Protein AF-A0A6L7WBY7-F1 (afdb_monomer)

Foldseek 3Di:
DDAADQDQFKDWADLDPWKIKIFTQHPPAGFGDFDFDQDPVRFTWGWTAGPQQRKIWIAGRHALATPDTDGRPPHPDPVDPVVVRNVRRSVRIGMDTPPPDPDDDPDPPPPPPPDQPPKDKAKAFFEDQAQPQPDASYKFFWAQDPVRDTGTDFWLLCLAPFRGFKIKHFQHRPVRHGNLVVLQPDAQQKKKWKALDLQWIFIWGFHHRWPDDRPDRMTMTGTTGDATGDDPGTTGDDRRRMIMIIIRDDDDDVVVRPDDRAGASDVDDPDDDPDDDDDPPDPDPPDDDPPPDLPPFDKDFPVVVQCPQPLDDFFPFDPQKDWDTKIACVVNFGWMKTWIAHNVRHGFKIKTKGQDPPDPDPPDDPPSQKHWYWDQQPNFTKIWIFGNDDDQQTWGWIWTADVVRSMIIIMTTRGPPRRRPNVRSSRRSNRSPVVPPD

Sequence (438 aa):
MLRDQPVAGGATYRASTFTTLVIDVPSGMMLVRSTGNLLADGHWLLGLEDVESGSWLSLDLLTGEELGREVIESSQDPRRDVGALFDQIAASARTVPATSTPAPPPTPTATPTPAPASLTTLAYDRYDATGAVTTAGSYAFLTTGDDGTMTAVTTYEALRNGTTTSLRIHTSDAKGVSRSGVLDSVEAGDILEWREAGQCWVRYRVTAAPQPAAGAATREYGVEWVTYAYTGCSGALDATATASVQLNPPAFTSAGLAAPVRHGPYLLHPIGWDGPLQPQVATAPLGGAQGSSSADRAVSDDLAVVMAHPFWREPDFPDGWTLHSAAVGYEGIDGYFAIYLDARGGFGADVQVARLPRLPDYVSAPDGLSIYEARTIDGHPAVVRYSLTGDLTHETSVYIFHEATGIEYLVVGVSPRAGGSPDIVIAAARSLYRAAGE

Solvent-accessible surface area (backbone atoms only — not comparable to full-atom values): 24884 Å² total; per-residue (Å²): 140,88,79,77,57,78,52,75,40,78,44,77,44,75,61,51,98,57,35,29,25,34,32,43,39,60,83,91,54,53,54,63,49,75,51,82,44,77,45,99,88,69,49,40,35,37,39,39,39,39,79,86,47,68,21,36,41,30,26,29,35,78,68,25,46,77,77,48,72,48,77,48,94,67,53,93,50,95,84,64,60,61,64,65,51,49,51,50,30,52,72,45,31,36,57,41,75,52,71,76,74,73,78,75,72,83,73,71,78,72,71,76,73,74,71,78,73,76,71,44,77,45,57,29,45,28,36,29,72,80,45,74,30,86,44,64,8,18,26,25,45,25,23,68,45,96,86,67,49,76,44,36,54,53,32,50,66,44,62,70,68,50,56,32,42,30,43,36,36,23,27,22,26,58,85,60,50,78,40,49,76,67,56,72,66,49,46,58,71,40,37,39,34,44,25,62,44,99,46,24,33,42,34,28,34,27,68,34,54,53,38,60,64,95,88,48,69,37,35,30,27,32,31,39,62,73,52,49,29,56,64,91,62,65,55,67,59,52,58,66,44,40,30,36,41,25,44,52,59,80,76,96,42,82,88,78,43,97,57,83,81,49,58,45,94,40,86,66,71,62,95,88,64,84,70,82,75,79,68,87,71,73,84,69,73,97,75,76,82,90,77,70,77,71,83,78,63,74,65,40,65,50,57,72,62,34,65,65,36,94,82,56,60,80,55,58,65,66,90,61,49,43,84,73,51,43,28,23,25,58,97,69,36,60,34,38,37,36,37,28,21,31,68,85,69,45,66,14,33,41,39,36,40,32,54,49,84,82,68,94,65,78,71,66,76,82,81,82,48,59,43,51,30,47,45,73,58,95,87,32,55,26,41,38,34,38,48,74,65,92,57,85,80,35,33,23,31,32,38,36,50,40,79,94,78,39,34,36,40,37,21,33,6,44,19,85,86,69,18,31,44,59,68,53,27,48,45,20,48,49,36,47,53,65,76,71,74,131

Structure (mmCIF, N/CA/C/O backbone):
data_AF-A0A6L7WBY7-F1
#
_entry.id   AF-A0A6L7WBY7-F1
#
loop_
_atom_site.group_PDB
_atom_site.id
_atom_site.type_symbol
_atom_site.label_atom_id
_atom_site.label_alt_id
_atom_site.label_comp_id
_atom_site.label_asym_id
_atom_site.label_entity_id
_atom_site.label_seq_id
_atom_site.pdbx_PDB_ins_code
_atom_site.Cartn_x
_atom_site.Cartn_y
_atom_site.Cartn_z
_atom_site.occupancy
_atom_site.B_iso_or_equiv
_atom_site.auth_seq_id
_atom_site.auth_comp_id
_atom_site.auth_asym_id
_atom_site.auth_atom_id
_atom_site.pdbx_PDB_model_num
ATOM 1 N N . MET A 1 1 ? -17.544 3.833 -14.035 1.00 34.38 1 MET A N 1
ATOM 2 C CA . MET A 1 1 ? -16.375 2.989 -14.341 1.00 34.38 1 MET A CA 1
ATOM 3 C C . MET A 1 1 ? -16.881 1.555 -14.354 1.00 34.38 1 MET A C 1
ATOM 5 O O . MET A 1 1 ? -17.223 1.051 -13.295 1.00 34.38 1 MET A O 1
ATOM 9 N N . LEU A 1 2 ? -17.109 0.971 -15.530 1.00 32.84 2 LEU A N 1
ATOM 10 C CA . LEU A 1 2 ? -17.581 -0.412 -15.675 1.00 32.84 2 LEU A CA 1
ATOM 11 C C . LEU A 1 2 ? -16.392 -1.219 -16.211 1.00 32.84 2 LEU A C 1
ATOM 13 O O . LEU A 1 2 ? -15.815 -0.820 -17.217 1.00 32.84 2 LEU A O 1
ATOM 17 N N . ARG A 1 3 ? -15.983 -2.271 -15.494 1.00 35.34 3 ARG A N 1
ATOM 18 C CA . ARG A 1 3 ? -14.892 -3.185 -15.872 1.00 35.34 3 ARG A CA 1
ATOM 19 C C . ARG A 1 3 ? -15.469 -4.566 -16.197 1.00 35.34 3 ARG A C 1
ATOM 21 O O . ARG A 1 3 ? -16.395 -5.005 -15.517 1.00 35.34 3 ARG A O 1
ATOM 28 N N . ASP A 1 4 ? -14.890 -5.212 -17.207 1.00 36.16 4 ASP A N 1
ATOM 29 C CA . ASP A 1 4 ? -14.858 -6.666 -17.421 1.00 36.16 4 ASP A CA 1
ATOM 30 C C . ASP A 1 4 ? -16.209 -7.407 -17.399 1.00 36.16 4 ASP A C 1
ATOM 32 O O . ASP A 1 4 ? -16.413 -8.352 -16.637 1.00 36.16 4 ASP A O 1
ATOM 36 N N . GLN A 1 5 ? -17.146 -7.014 -18.264 1.00 37.41 5 GLN A N 1
ATOM 37 C CA . GLN A 1 5 ? -18.325 -7.832 -18.576 1.00 37.41 5 GLN A CA 1
ATOM 38 C C . GLN A 1 5 ? -18.295 -8.171 -20.073 1.00 37.41 5 GLN A C 1
ATOM 40 O O . GLN A 1 5 ? -18.194 -7.246 -20.879 1.00 37.41 5 GLN A O 1
ATOM 45 N N . PRO A 1 6 ? -18.398 -9.450 -20.482 1.00 41.16 6 PRO A N 1
ATOM 46 C CA . PRO A 1 6 ? -18.588 -9.798 -21.884 1.00 41.16 6 PRO A CA 1
ATOM 47 C C . PRO A 1 6 ? -19.944 -9.249 -22.343 1.00 41.16 6 PRO A C 1
ATOM 49 O O . PRO A 1 6 ? -20.996 -9.800 -22.020 1.00 41.16 6 PRO A O 1
ATOM 52 N N . VAL A 1 7 ? -19.932 -8.129 -23.066 1.00 49.97 7 VAL A N 1
ATOM 53 C CA . VAL A 1 7 ? -21.154 -7.532 -23.609 1.00 49.97 7 VAL A CA 1
ATOM 54 C C . VAL A 1 7 ? -21.406 -8.133 -24.987 1.00 49.97 7 VAL A C 1
ATOM 56 O O . VAL A 1 7 ? -20.915 -7.638 -25.994 1.00 49.97 7 VAL A O 1
ATOM 59 N N . ALA A 1 8 ? -22.168 -9.223 -25.041 1.00 47.53 8 ALA A N 1
ATOM 60 C CA . ALA A 1 8 ? -22.842 -9.593 -26.280 1.00 47.53 8 ALA A CA 1
ATOM 61 C C . ALA A 1 8 ? -24.091 -8.703 -26.414 1.00 47.53 8 ALA A C 1
ATOM 63 O O . ALA A 1 8 ? -25.036 -8.852 -25.638 1.00 47.53 8 ALA A O 1
ATOM 64 N N . GLY A 1 9 ? -24.088 -7.763 -27.365 1.00 59.09 9 GLY A N 1
ATOM 65 C CA . GLY A 1 9 ? -25.197 -6.831 -27.611 1.00 59.09 9 GLY A CA 1
ATOM 66 C C . GLY A 1 9 ? -24.785 -5.354 -27.621 1.00 59.09 9 GLY A C 1
ATOM 67 O O . GLY A 1 9 ? -23.610 -5.020 -27.503 1.00 59.09 9 GLY A O 1
ATOM 68 N N . GLY A 1 10 ? -25.766 -4.461 -27.794 1.00 61.88 10 GLY A N 1
ATOM 69 C CA . GLY A 1 10 ? -25.542 -3.012 -27.808 1.00 61.88 10 GLY A CA 1
ATOM 70 C C . GLY A 1 10 ? -24.927 -2.518 -26.498 1.00 61.88 10 GLY A C 1
ATOM 71 O O . GLY A 1 10 ? -25.502 -2.704 -25.424 1.00 61.88 10 GLY A O 1
ATOM 72 N N . ALA A 1 11 ? -23.765 -1.878 -26.586 1.00 67.19 11 ALA A N 1
ATOM 73 C CA . ALA A 1 11 ? -23.042 -1.304 -25.464 1.00 67.19 11 ALA A CA 1
ATOM 74 C C . ALA A 1 11 ? -23.187 0.225 -25.473 1.00 67.19 11 ALA A C 1
ATOM 76 O O . ALA A 1 11 ? -23.139 0.887 -26.508 1.00 67.19 11 ALA A O 1
ATOM 77 N N . THR A 1 12 ? -23.418 0.798 -24.294 1.00 70.06 12 THR A N 1
ATOM 78 C CA . THR A 1 12 ? -23.669 2.233 -24.118 1.00 70.06 12 THR A CA 1
ATOM 79 C C . THR A 1 12 ? -22.595 2.828 -23.214 1.00 70.06 12 THR A C 1
ATOM 81 O O . THR A 1 12 ? -22.491 2.464 -22.043 1.00 70.06 12 THR A O 1
ATOM 84 N N . TYR A 1 13 ? -21.811 3.761 -23.747 1.00 67.50 13 TYR A N 1
ATOM 85 C CA . TYR A 1 13 ? -20.678 4.401 -23.088 1.00 67.50 13 TYR A CA 1
ATOM 86 C C . TYR A 1 13 ? -20.979 5.873 -22.832 1.00 67.50 13 TYR A C 1
ATOM 88 O O . TYR A 1 13 ? -21.274 6.646 -23.740 1.00 67.50 13 TYR A O 1
ATOM 96 N N . ARG A 1 14 ? -20.907 6.293 -21.569 1.00 65.00 14 ARG A N 1
ATOM 97 C CA . ARG A 1 14 ? -21.166 7.684 -21.198 1.00 65.00 14 ARG A CA 1
ATOM 98 C C . ARG A 1 14 ? -19.882 8.505 -21.312 1.00 65.00 14 ARG A C 1
ATOM 100 O O . ARG A 1 14 ? -19.001 8.364 -20.472 1.00 65.00 14 ARG A O 1
ATOM 107 N N . ALA A 1 15 ? -19.814 9.367 -22.323 1.00 57.53 15 ALA A N 1
ATOM 108 C CA . ALA A 1 15 ? -18.685 10.262 -22.578 1.00 57.53 15 ALA A CA 1
ATOM 109 C C . ALA A 1 15 ? -18.675 11.473 -21.633 1.00 57.53 15 ALA A C 1
ATOM 111 O O . ALA A 1 15 ? -17.627 11.934 -21.195 1.00 57.53 15 ALA A O 1
ATOM 112 N N . SER A 1 16 ? -19.857 11.997 -21.301 1.00 63.03 16 SER A N 1
ATOM 113 C CA . SER A 1 16 ? -20.009 13.144 -20.403 1.00 63.03 16 SER A CA 1
ATOM 114 C C . SER A 1 16 ? -21.377 13.142 -19.717 1.00 63.03 16 SER A C 1
ATOM 116 O O . SER A 1 16 ? -22.218 12.259 -19.919 1.00 63.03 16 SER A O 1
ATOM 118 N N . THR A 1 17 ? -21.656 14.166 -18.910 1.00 62.31 17 THR A N 1
ATOM 119 C CA . THR A 1 17 ? -23.002 14.410 -18.373 1.00 62.31 17 THR A CA 1
ATOM 120 C C . THR A 1 17 ? -24.061 14.538 -19.471 1.00 62.31 17 THR A C 1
ATOM 122 O O . THR A 1 17 ? -25.220 14.220 -19.200 1.00 62.31 17 THR A O 1
ATOM 125 N N . PHE A 1 18 ? -23.663 14.934 -20.685 1.00 64.12 18 PHE A N 1
ATOM 126 C CA . PHE A 1 18 ? -24.548 15.353 -21.775 1.00 64.12 18 PHE A CA 1
ATOM 127 C C . PHE A 1 18 ? -24.503 14.451 -23.017 1.00 64.12 18 PHE A C 1
ATOM 129 O O . PHE A 1 18 ? -25.433 14.500 -23.821 1.00 64.12 18 PHE A O 1
ATOM 136 N N . THR A 1 19 ? -23.479 13.604 -23.157 1.00 70.38 19 THR A N 1
ATOM 137 C CA . THR A 1 19 ? -23.264 12.789 -24.363 1.00 70.38 19 THR A CA 1
ATOM 138 C C . THR A 1 19 ? -23.057 11.326 -24.009 1.00 70.38 19 THR A C 1
ATOM 140 O O . THR A 1 19 ? -22.302 10.986 -23.094 1.00 70.38 19 THR A O 1
ATOM 143 N N . THR A 1 20 ? -23.739 10.458 -24.752 1.00 76.81 20 THR A N 1
ATOM 144 C CA . THR A 1 20 ? -23.595 9.006 -24.662 1.00 76.81 20 THR A CA 1
ATOM 145 C C . THR A 1 20 ? -23.264 8.453 -26.043 1.00 76.81 20 THR A C 1
ATOM 147 O O . THR A 1 20 ? -23.985 8.725 -27.000 1.00 76.81 20 THR A O 1
ATOM 150 N N . LEU A 1 21 ? -22.183 7.685 -26.137 1.00 76.94 21 LEU A N 1
ATOM 151 C CA . LEU A 1 21 ? -21.815 6.911 -27.312 1.00 76.94 21 LEU A CA 1
ATOM 152 C C . LEU A 1 21 ? -22.487 5.539 -27.222 1.00 76.94 21 LEU A C 1
ATOM 154 O O . LEU A 1 21 ? -22.359 4.841 -26.217 1.00 76.94 21 LEU A O 1
ATOM 158 N N . VAL A 1 22 ? -23.207 5.149 -28.264 1.00 79.50 22 VAL A N 1
ATOM 159 C CA . VAL A 1 22 ? -23.777 3.806 -28.392 1.00 79.50 22 VAL A CA 1
ATOM 160 C C . VAL A 1 22 ? -23.029 3.096 -29.508 1.00 79.50 22 VAL A C 1
ATOM 162 O O . VAL A 1 22 ? -22.940 3.637 -30.608 1.00 79.50 22 VAL A O 1
ATOM 165 N N . ILE A 1 23 ? -22.516 1.903 -29.218 1.00 80.12 23 ILE A N 1
ATOM 166 C CA . ILE A 1 23 ? -21.916 1.004 -30.206 1.00 80.12 23 ILE A CA 1
ATOM 167 C C . ILE A 1 23 ? -22.628 -0.345 -30.137 1.00 80.12 23 ILE A C 1
ATOM 169 O O . ILE A 1 23 ? -23.000 -0.809 -29.058 1.00 80.12 23 ILE A O 1
ATOM 173 N N . ASP A 1 24 ? -22.813 -0.987 -31.278 1.00 80.62 24 ASP A N 1
ATOM 174 C CA . ASP A 1 24 ? -23.320 -2.349 -31.346 1.00 80.62 24 ASP A CA 1
ATOM 175 C C . ASP A 1 24 ? -22.124 -3.300 -31.432 1.00 80.62 24 ASP A C 1
ATOM 177 O O . ASP A 1 24 ? -21.284 -3.166 -32.319 1.00 80.62 24 ASP A O 1
ATOM 181 N N . VAL A 1 25 ? -22.015 -4.232 -30.480 1.00 76.94 25 VAL A N 1
ATOM 182 C CA . VAL A 1 25 ? -20.895 -5.182 -30.404 1.00 76.94 25 VAL A CA 1
ATOM 183 C C . VAL A 1 25 ? -21.333 -6.512 -31.025 1.00 76.94 25 VAL A C 1
ATOM 185 O O . VAL A 1 25 ? -22.193 -7.192 -30.451 1.00 76.94 25 VAL A O 1
ATOM 188 N N . PRO A 1 26 ? -20.786 -6.898 -32.195 1.00 71.75 26 PRO A N 1
ATOM 189 C CA . PRO A 1 26 ? -21.088 -8.172 -32.833 1.00 71.75 26 PRO A CA 1
ATOM 190 C C . PRO A 1 26 ? -20.890 -9.382 -31.913 1.00 71.75 26 PRO A C 1
ATOM 192 O O . PRO A 1 26 ? -19.955 -9.450 -31.112 1.00 71.75 26 PRO A O 1
ATOM 195 N N . SER A 1 27 ? -21.746 -10.392 -32.082 1.00 63.69 27 SER A N 1
ATOM 196 C CA . SER A 1 27 ? -21.595 -11.680 -31.403 1.00 63.69 27 SER A CA 1
ATOM 197 C C . SER A 1 27 ? -20.250 -12.319 -31.748 1.00 63.69 27 SER A C 1
ATOM 199 O O . SER A 1 27 ? -19.923 -12.457 -32.925 1.00 63.69 27 SER A O 1
ATOM 201 N N . GLY A 1 28 ? -19.506 -12.752 -30.731 1.00 60.47 28 GLY A N 1
ATOM 202 C CA . GLY A 1 28 ? -18.182 -13.352 -30.903 1.00 60.47 28 GLY A CA 1
ATOM 203 C C . GLY A 1 28 ? -17.022 -12.388 -30.665 1.00 60.47 28 GLY A C 1
ATOM 204 O O . GLY A 1 28 ? -15.886 -12.841 -30.675 1.00 60.47 28 GLY A O 1
ATOM 205 N N . MET A 1 29 ? -17.280 -11.101 -30.398 1.00 61.25 29 MET A N 1
ATOM 206 C CA . MET A 1 29 ? -16.283 -10.207 -29.805 1.00 61.25 29 MET A CA 1
ATOM 207 C C . MET A 1 29 ? -16.389 -10.186 -28.286 1.00 61.25 29 MET A C 1
ATOM 209 O O . MET A 1 29 ? -17.475 -10.069 -27.722 1.00 61.25 29 MET A O 1
ATOM 213 N N . MET A 1 30 ? -15.237 -10.264 -27.627 1.00 60.16 30 MET A N 1
ATOM 214 C CA . MET A 1 30 ? -15.119 -10.040 -26.196 1.00 60.16 30 MET A CA 1
ATOM 215 C C . MET A 1 30 ? -14.369 -8.728 -25.991 1.00 60.16 30 MET A C 1
ATOM 217 O O . MET A 1 30 ? -13.148 -8.680 -26.101 1.00 60.16 30 MET A O 1
ATOM 221 N N . LEU A 1 31 ? -15.117 -7.660 -25.716 1.00 59.97 31 LEU A N 1
ATOM 222 C CA . LEU A 1 31 ? -14.536 -6.385 -25.313 1.00 59.97 31 LEU A CA 1
ATOM 223 C C . LEU A 1 31 ? -14.048 -6.510 -23.877 1.00 59.97 31 LEU A C 1
ATOM 225 O O . LEU A 1 31 ? -14.849 -6.659 -22.955 1.00 59.97 31 LEU A O 1
ATOM 229 N N . VAL A 1 32 ? -12.735 -6.463 -23.692 1.00 54.41 32 VAL A N 1
ATOM 230 C CA . VAL A 1 32 ? -12.132 -6.596 -22.359 1.00 54.41 32 VAL A CA 1
ATOM 231 C C . VAL A 1 32 ? -11.721 -5.258 -21.777 1.00 54.41 32 VAL A C 1
ATOM 233 O O . VAL A 1 32 ? -11.547 -5.142 -20.569 1.00 54.41 32 VAL A O 1
ATOM 236 N N . ARG A 1 33 ? -11.650 -4.204 -22.593 1.00 57.50 33 ARG A N 1
ATOM 237 C CA . ARG A 1 33 ? -11.232 -2.899 -22.101 1.00 57.50 33 ARG A CA 1
ATOM 238 C C . ARG A 1 33 ? -11.954 -1.756 -22.783 1.00 57.50 33 ARG A C 1
ATOM 240 O O . ARG A 1 33 ? -12.192 -1.787 -23.982 1.00 57.50 33 ARG A O 1
ATOM 247 N N . SER A 1 34 ? -12.261 -0.746 -21.977 1.00 57.44 34 SER A N 1
ATOM 248 C CA . SER A 1 34 ? -12.540 0.616 -22.415 1.00 57.44 34 SER A CA 1
ATOM 249 C C . SER A 1 34 ? -11.629 1.543 -21.615 1.00 57.44 34 SER A C 1
ATOM 251 O O . SER A 1 34 ? -11.867 1.750 -20.420 1.00 57.44 34 SER A O 1
ATOM 253 N N . THR A 1 35 ? -10.568 2.062 -22.225 1.00 58.72 35 THR A N 1
ATOM 254 C CA . THR A 1 35 ? -9.786 3.164 -21.645 1.00 58.72 35 THR A CA 1
ATOM 255 C C . THR A 1 35 ? -10.385 4.478 -22.119 1.00 58.72 35 THR A C 1
ATOM 257 O O . THR A 1 35 ? -10.690 4.622 -23.297 1.00 58.72 35 THR A O 1
ATOM 260 N N . GLY A 1 36 ? -10.619 5.391 -21.175 1.00 57.28 36 GLY A N 1
ATOM 261 C CA . GLY A 1 36 ? -11.091 6.749 -21.425 1.00 57.28 36 GLY A CA 1
ATOM 262 C C . GLY A 1 36 ? -9.943 7.719 -21.201 1.00 57.28 36 GLY A C 1
ATOM 263 O O . GLY A 1 36 ? -9.675 8.034 -20.045 1.00 57.28 36 GLY A O 1
ATOM 264 N N . ASN A 1 37 ? -9.276 8.171 -22.262 1.00 64.19 37 ASN A N 1
ATOM 265 C CA . ASN A 1 37 ? -8.168 9.128 -22.160 1.00 64.19 37 ASN A CA 1
ATOM 266 C C . ASN A 1 37 ? -8.540 10.450 -22.830 1.00 64.19 37 ASN A C 1
ATOM 268 O O . ASN A 1 37 ? -9.142 10.451 -23.901 1.00 64.19 37 ASN A O 1
ATOM 272 N N . LEU A 1 38 ? -8.174 11.570 -22.202 1.00 60.22 38 LEU A N 1
ATOM 273 C CA . LEU A 1 38 ? -8.240 12.885 -22.832 1.00 60.22 38 LEU A CA 1
ATOM 274 C C . LEU A 1 38 ? -6.956 13.082 -23.642 1.00 60.22 38 LEU A C 1
ATOM 276 O O . LEU A 1 38 ? -5.870 13.165 -23.067 1.00 60.22 38 LEU A O 1
ATOM 280 N N . LEU A 1 39 ? -7.076 13.129 -24.963 1.00 67.31 39 LEU A N 1
ATOM 281 C CA . LEU A 1 39 ? -5.970 13.461 -25.852 1.00 67.31 39 LEU A CA 1
ATOM 282 C C . LEU A 1 39 ? -5.603 14.949 -25.714 1.00 67.31 39 LEU A C 1
ATOM 284 O O . LEU A 1 39 ? -6.407 15.773 -25.271 1.00 67.31 39 LEU A O 1
ATOM 288 N N . ALA A 1 40 ? -4.370 15.306 -26.085 1.00 61.97 40 ALA A N 1
ATOM 289 C CA . ALA A 1 40 ? -3.848 16.674 -25.956 1.00 61.97 40 ALA A CA 1
ATOM 290 C C . ALA A 1 40 ? -4.632 17.717 -26.781 1.00 61.97 40 ALA A C 1
ATOM 292 O O . ALA A 1 40 ? -4.575 18.911 -26.492 1.00 61.97 40 ALA A O 1
ATOM 293 N N . ASP A 1 41 ? -5.373 17.263 -27.788 1.00 68.81 41 ASP A N 1
ATOM 294 C CA . ASP A 1 41 ? -6.274 18.041 -28.639 1.00 68.81 41 ASP A CA 1
ATOM 295 C C . ASP A 1 41 ? -7.717 18.124 -28.093 1.00 68.81 41 ASP A C 1
ATOM 297 O O . ASP A 1 41 ? -8.567 18.783 -28.689 1.00 68.81 41 ASP A O 1
ATOM 301 N N . GLY A 1 42 ? -7.991 17.530 -26.925 1.00 68.25 42 GLY A N 1
ATOM 302 C CA . GLY A 1 42 ? -9.273 17.618 -26.220 1.00 68.25 42 GLY A CA 1
ATOM 303 C C . GLY A 1 42 ? -10.277 16.515 -26.560 1.00 68.25 42 GLY A C 1
ATOM 304 O O . GLY A 1 42 ? -11.406 16.555 -26.061 1.00 68.25 42 GLY A O 1
ATOM 305 N N . HIS A 1 43 ? -9.887 15.530 -27.369 1.00 69.12 43 HIS A N 1
ATOM 306 C CA . HIS A 1 43 ? -10.735 14.395 -27.713 1.00 69.12 43 HIS A CA 1
ATOM 307 C C . HIS A 1 43 ? -10.749 13.355 -26.587 1.00 69.12 43 HIS A C 1
ATOM 309 O O . HIS A 1 43 ? -9.727 13.064 -25.966 1.00 69.12 43 HIS A O 1
ATOM 315 N N . TRP A 1 44 ? -11.922 12.788 -26.309 1.00 68.31 44 TRP A N 1
ATOM 316 C CA . TRP A 1 44 ? -12.060 11.674 -25.373 1.00 68.31 44 TRP A CA 1
ATOM 317 C C . TRP A 1 44 ? -11.972 10.374 -26.163 1.00 68.31 44 TRP A C 1
ATOM 319 O O . TRP A 1 44 ? -12.802 10.133 -27.030 1.00 68.31 44 TRP A O 1
ATOM 329 N N . LEU A 1 45 ? -10.987 9.535 -25.870 1.00 79.56 45 LEU A N 1
ATOM 330 C CA . LEU A 1 45 ? -10.747 8.292 -26.597 1.00 79.56 45 LEU A CA 1
ATOM 331 C C . LEU A 1 45 ? -11.419 7.113 -25.890 1.00 79.56 45 LEU A C 1
ATOM 333 O O . LEU A 1 45 ? -11.278 6.985 -24.680 1.00 79.56 45 LEU A O 1
ATOM 337 N N . LEU A 1 46 ? -12.116 6.258 -26.640 1.00 79.31 46 LEU A N 1
ATOM 338 C CA . LEU A 1 46 ? -12.548 4.918 -26.245 1.00 79.31 46 LEU A CA 1
ATOM 339 C C . LEU A 1 46 ? -11.704 3.893 -27.005 1.00 79.31 46 LEU A C 1
ATOM 341 O O . LEU A 1 46 ? -11.915 3.692 -28.198 1.00 79.31 46 LEU A O 1
ATOM 345 N N . GLY A 1 47 ? -10.773 3.243 -26.309 1.00 79.94 47 GLY A N 1
ATOM 346 C CA . GLY A 1 47 ? -10.014 2.117 -26.854 1.00 79.94 47 GLY A CA 1
ATOM 347 C C . GLY A 1 47 ? -10.770 0.802 -26.673 1.00 79.94 47 GLY A C 1
ATOM 348 O O . GLY A 1 47 ? -11.228 0.513 -25.568 1.00 79.94 47 GLY A O 1
ATOM 349 N N . LEU A 1 48 ? -10.890 0.020 -27.741 1.00 78.75 48 LEU A N 1
ATOM 350 C CA . LEU A 1 48 ? -11.465 -1.322 -27.787 1.00 78.75 48 LEU A CA 1
ATOM 351 C C . LEU A 1 48 ? -10.365 -2.293 -28.217 1.00 78.75 48 LEU A C 1
ATOM 353 O O . LEU A 1 48 ? -9.692 -2.045 -29.210 1.00 78.75 48 LEU A O 1
ATOM 357 N N . GLU A 1 49 ? -10.190 -3.391 -27.489 1.00 80.25 49 GLU A N 1
ATOM 358 C CA . GLU A 1 49 ? -9.138 -4.382 -27.748 1.00 80.25 49 GLU A CA 1
ATOM 359 C C . GLU A 1 49 ? -9.756 -5.779 -27.871 1.00 80.25 49 GLU A C 1
ATOM 361 O O . GLU A 1 49 ? -10.553 -6.189 -27.017 1.00 80.25 49 GLU A O 1
ATOM 366 N N . ASP A 1 50 ? -9.388 -6.504 -28.929 1.00 77.75 50 ASP A N 1
ATOM 367 C CA . ASP A 1 50 ? -9.689 -7.923 -29.081 1.00 77.75 50 ASP A CA 1
ATOM 368 C C . ASP A 1 50 ? -8.612 -8.767 -28.394 1.00 77.75 50 ASP A C 1
ATOM 370 O O . ASP A 1 50 ? -7.451 -8.770 -28.791 1.00 77.75 50 ASP A O 1
ATOM 374 N N . VAL A 1 51 ? -9.004 -9.534 -27.380 1.00 69.38 51 VAL A N 1
ATOM 375 C CA . VAL A 1 51 ? -8.055 -10.263 -26.520 1.00 69.38 51 VAL A CA 1
ATOM 376 C C . VAL A 1 51 ? -7.316 -11.391 -27.222 1.00 69.38 51 VAL A C 1
ATOM 378 O O . VAL A 1 51 ? -6.223 -11.757 -26.792 1.00 69.38 51 VAL A O 1
ATOM 381 N N . GLU A 1 52 ? -7.919 -11.985 -28.248 1.00 73.56 52 GLU A N 1
ATOM 382 C CA . GLU A 1 52 ? -7.321 -13.132 -28.930 1.00 73.56 52 GLU A CA 1
ATOM 383 C C . GLU A 1 52 ? -6.228 -12.698 -29.903 1.00 73.56 52 GLU A C 1
ATOM 385 O O . GLU A 1 52 ? -5.175 -13.330 -29.951 1.00 73.56 52 GLU A O 1
ATOM 390 N N . SER A 1 53 ? -6.464 -11.622 -30.655 1.00 76.56 53 SER A N 1
ATOM 391 C CA . SER A 1 53 ? -5.510 -11.117 -31.646 1.00 76.56 53 SER A CA 1
ATOM 392 C C . SER A 1 53 ? -4.588 -10.014 -31.122 1.00 76.56 53 SER A C 1
ATOM 394 O O . SER A 1 53 ? -3.526 -9.802 -31.703 1.00 76.56 53 SER A O 1
ATOM 396 N N . GLY A 1 54 ? -4.981 -9.301 -30.061 1.00 76.25 54 GLY A N 1
ATOM 397 C CA . GLY A 1 54 ? -4.343 -8.049 -29.641 1.00 76.25 54 GLY A CA 1
ATOM 398 C C . GLY A 1 54 ? -4.662 -6.861 -30.558 1.00 76.25 54 GLY A C 1
ATOM 399 O O . GLY A 1 54 ? -4.072 -5.796 -30.405 1.00 76.25 54 GLY A O 1
ATOM 400 N N . SER A 1 55 ? -5.576 -7.027 -31.523 1.00 82.38 55 SER A N 1
ATOM 401 C CA . SER A 1 55 ? -6.020 -5.935 -32.396 1.00 82.38 55 SER A CA 1
ATOM 402 C C . SER A 1 55 ? -6.768 -4.878 -31.587 1.00 82.38 55 SER A C 1
ATOM 404 O O . SER A 1 55 ? -7.528 -5.220 -30.676 1.00 82.38 55 SER A O 1
ATOM 406 N N . TRP A 1 56 ? -6.628 -3.606 -31.953 1.00 86.38 56 TRP A N 1
ATOM 407 C CA . TRP A 1 56 ? -7.301 -2.507 -31.263 1.00 86.38 56 TRP A CA 1
ATOM 408 C C . TRP A 1 56 ? -7.984 -1.522 -32.214 1.00 86.38 56 TRP A C 1
ATOM 410 O O . TRP A 1 56 ? -7.573 -1.330 -33.357 1.00 86.38 56 TRP A O 1
ATOM 420 N N . LEU A 1 57 ? -9.041 -0.886 -31.716 1.00 85.38 57 LEU A N 1
ATOM 421 C CA . LEU A 1 57 ? -9.816 0.169 -32.366 1.00 85.38 57 LEU A CA 1
ATOM 422 C C . LEU A 1 57 ? -9.996 1.319 -31.373 1.00 85.38 57 LEU A C 1
ATOM 424 O O . LEU A 1 57 ? -10.399 1.092 -30.236 1.00 85.38 57 LEU A O 1
ATOM 428 N N . SER A 1 58 ? -9.730 2.552 -31.791 1.00 85.88 58 SER A N 1
ATOM 429 C CA . SER A 1 58 ? -9.971 3.754 -30.992 1.00 85.88 58 SER A CA 1
ATOM 430 C C . SER A 1 58 ? -11.070 4.604 -31.608 1.00 85.88 58 SER A C 1
ATOM 432 O O . SER A 1 58 ? -11.007 4.950 -32.786 1.00 85.88 58 SER A O 1
ATOM 434 N N . LEU A 1 59 ? -12.050 4.979 -30.789 1.00 84.06 59 LEU A N 1
ATOM 435 C CA . LEU A 1 59 ? -13.159 5.851 -31.165 1.00 84.06 59 LEU A CA 1
ATOM 436 C C . LEU A 1 59 ? -13.120 7.153 -30.364 1.00 84.06 59 LEU A C 1
ATOM 438 O O . LEU A 1 59 ? -12.772 7.160 -29.184 1.00 84.06 59 LEU A O 1
ATOM 442 N N . ASP A 1 60 ? -13.548 8.243 -30.978 1.00 83.81 60 ASP A N 1
ATOM 443 C CA . ASP A 1 60 ? -13.878 9.484 -30.295 1.00 83.81 60 ASP A CA 1
ATOM 444 C C . ASP A 1 60 ? -15.217 9.320 -29.556 1.00 83.81 60 ASP A C 1
ATOM 446 O O . ASP A 1 60 ? -16.258 9.027 -30.140 1.00 83.81 60 ASP A O 1
ATOM 450 N N . LEU A 1 61 ? -15.215 9.522 -28.244 1.00 78.56 61 LEU A N 1
ATOM 451 C CA . LEU A 1 61 ? -16.388 9.407 -27.377 1.00 78.56 61 LEU A CA 1
ATOM 452 C C . LEU A 1 61 ? -17.445 10.502 -27.611 1.00 78.56 61 LEU A C 1
ATOM 454 O O . LEU A 1 61 ? -18.606 10.319 -27.236 1.00 78.56 61 LEU A O 1
ATOM 458 N N . LEU A 1 62 ? -17.068 11.644 -28.186 1.00 78.88 62 LEU A N 1
ATOM 459 C CA . LEU A 1 62 ? -17.945 12.779 -28.480 1.00 78.88 62 LEU A CA 1
ATOM 460 C C . LEU A 1 62 ? -18.555 12.717 -29.880 1.00 78.88 62 LEU A C 1
ATOM 462 O O . LEU A 1 62 ? -19.704 13.137 -30.045 1.00 78.88 62 LEU A O 1
ATOM 466 N N . THR A 1 63 ? -17.820 12.218 -30.872 1.00 81.81 63 THR A N 1
ATOM 467 C CA . THR A 1 63 ? -18.291 12.164 -32.269 1.00 81.81 63 THR A CA 1
ATOM 468 C C . THR A 1 63 ? -18.665 10.752 -32.715 1.00 81.81 63 THR A C 1
ATOM 470 O O . THR A 1 63 ? -19.528 10.598 -33.575 1.00 81.81 63 THR A O 1
ATOM 473 N N . GLY A 1 64 ? -18.088 9.725 -32.088 1.00 83.25 64 GLY A N 1
ATOM 474 C CA . GLY A 1 64 ? -18.151 8.336 -32.540 1.00 83.25 64 GLY A CA 1
ATOM 475 C C . GLY A 1 64 ? -17.201 8.030 -33.699 1.00 83.25 64 GLY A C 1
ATOM 476 O O . GLY A 1 64 ? -17.198 6.897 -34.173 1.00 83.25 64 GLY A O 1
ATOM 477 N N . GLU A 1 65 ? -16.416 9.008 -34.163 1.00 87.62 65 GLU A N 1
ATOM 478 C CA . GLU A 1 65 ? -15.475 8.821 -35.266 1.00 87.62 65 GLU A CA 1
ATOM 479 C C . GLU A 1 65 ? -14.315 7.918 -34.856 1.00 87.62 65 GLU A C 1
ATOM 481 O O . GLU A 1 65 ? -13.870 7.910 -33.710 1.00 87.62 65 GLU A O 1
ATOM 486 N N . GLU A 1 66 ? -13.801 7.158 -35.810 1.00 90.31 66 GLU A N 1
ATOM 487 C CA . GLU A 1 66 ? -12.602 6.369 -35.597 1.00 90.31 66 GLU A CA 1
ATOM 488 C C . GLU A 1 66 ? -11.357 7.259 -35.593 1.00 90.31 66 GLU A C 1
ATOM 490 O O . GLU A 1 66 ? -11.099 7.994 -36.545 1.00 90.31 66 GLU A O 1
ATOM 495 N N . LEU A 1 67 ? -10.566 7.150 -34.526 1.00 85.56 67 LEU A N 1
ATOM 496 C CA . LEU A 1 67 ? -9.301 7.866 -34.358 1.00 85.56 67 LEU A CA 1
ATOM 497 C C . LEU A 1 67 ? -8.095 7.029 -34.800 1.00 85.56 67 LEU A C 1
ATOM 499 O O . LEU A 1 67 ? -7.045 7.575 -35.133 1.00 85.56 67 LEU A O 1
ATOM 503 N N . GLY A 1 68 ? -8.233 5.703 -34.805 1.00 87.38 68 GLY A N 1
ATOM 504 C CA . GLY A 1 68 ? -7.204 4.789 -35.278 1.00 87.38 68 GLY A CA 1
ATOM 505 C C . GLY A 1 68 ? -7.571 3.333 -35.039 1.00 87.38 68 GLY A C 1
ATOM 506 O O . GLY A 1 68 ? -8.412 3.024 -34.194 1.00 87.38 68 GLY A O 1
ATOM 507 N N . ARG A 1 69 ? -6.909 2.437 -35.767 1.00 91.50 69 ARG A N 1
ATOM 508 C CA . ARG A 1 69 ? -7.025 0.992 -35.584 1.00 91.50 69 ARG A CA 1
ATOM 509 C C . ARG A 1 69 ? -5.715 0.293 -35.915 1.00 91.50 69 ARG A C 1
ATOM 511 O O . ARG A 1 69 ? -4.970 0.742 -36.785 1.00 91.50 69 ARG A O 1
ATOM 518 N N . GLU A 1 70 ? -5.503 -0.850 -35.289 1.00 87.00 70 GLU A N 1
ATOM 519 C CA . GLU A 1 70 ? -4.465 -1.807 -35.647 1.00 87.00 70 GLU A CA 1
ATOM 520 C C . GLU A 1 70 ? -5.088 -3.198 -35.678 1.00 87.00 70 GLU A C 1
ATOM 522 O O . GLU A 1 70 ? -5.708 -3.640 -34.709 1.00 87.00 70 GLU A O 1
ATOM 527 N N . VAL A 1 71 ? -4.943 -3.878 -36.812 1.00 84.50 71 VAL A N 1
ATOM 528 C CA . VAL A 1 71 ? -5.412 -5.252 -36.989 1.00 84.50 71 VAL A CA 1
ATOM 529 C C . VAL A 1 71 ? -4.184 -6.139 -37.061 1.00 84.50 71 VAL A C 1
ATOM 531 O O . VAL A 1 71 ? -3.427 -6.088 -38.029 1.00 84.50 71 VAL A O 1
ATOM 534 N N . ILE A 1 72 ? -3.979 -6.938 -36.020 1.00 82.19 72 ILE A N 1
ATOM 535 C CA . ILE A 1 72 ? -2.867 -7.875 -35.962 1.00 82.19 72 ILE A CA 1
ATOM 536 C C . ILE A 1 72 ? -3.331 -9.166 -36.639 1.00 82.19 72 ILE A C 1
ATOM 538 O O . ILE A 1 72 ? -4.126 -9.930 -36.087 1.00 82.19 72 ILE A O 1
ATOM 542 N N . GLU A 1 73 ? -2.826 -9.420 -37.848 1.00 68.62 73 GLU A N 1
ATOM 543 C CA . GLU A 1 73 ? -3.051 -10.658 -38.607 1.00 68.62 73 GLU A CA 1
ATOM 544 C C . GLU A 1 73 ? -2.311 -11.851 -37.961 1.00 68.62 73 GLU A C 1
ATOM 546 O O . GLU A 1 73 ? -1.413 -12.443 -38.553 1.00 68.62 73 GLU A O 1
ATOM 551 N N . SER A 1 74 ? -2.625 -12.200 -36.710 1.00 56.03 74 SER A N 1
ATOM 552 C CA . SER A 1 74 ? -1.985 -13.328 -36.009 1.00 56.03 74 SER A CA 1
ATOM 553 C C . SER A 1 74 ? -2.947 -14.434 -35.587 1.00 56.03 74 SER A C 1
ATOM 555 O O . SER A 1 74 ? -2.501 -15.497 -35.147 1.00 56.03 74 SER A O 1
ATOM 557 N N . SER A 1 75 ? -4.263 -14.244 -35.726 1.00 49.38 75 SER A N 1
ATOM 558 C CA . SER A 1 75 ? -5.197 -15.224 -35.177 1.00 49.38 75 SER A CA 1
ATOM 559 C C . SER A 1 75 ? -5.214 -16.497 -36.029 1.00 49.38 75 SER A C 1
ATOM 561 O O . SER A 1 75 ? -5.505 -16.480 -37.224 1.00 49.38 75 SER A O 1
ATOM 563 N N . GLN A 1 76 ? -4.914 -17.625 -35.389 1.00 54.22 76 GLN A N 1
ATOM 564 C CA . GLN A 1 76 ? -4.956 -18.974 -35.958 1.00 54.22 76 GLN A CA 1
ATOM 565 C C . GLN A 1 76 ? -6.371 -19.424 -36.389 1.00 54.22 76 GLN A C 1
ATOM 567 O O . GLN A 1 76 ? -6.547 -20.580 -36.779 1.00 54.22 76 GLN A O 1
ATOM 572 N N . ASP A 1 77 ? -7.372 -18.538 -36.344 1.00 59.72 77 ASP A N 1
ATOM 573 C CA . ASP A 1 77 ? -8.727 -18.783 -36.825 1.00 59.72 77 ASP A CA 1
ATOM 574 C C . ASP A 1 77 ? -9.033 -17.937 -38.080 1.00 59.72 77 ASP A C 1
ATOM 576 O O . ASP A 1 77 ? -9.466 -16.788 -37.975 1.00 59.72 77 ASP A O 1
ATOM 580 N N . PRO A 1 78 ? -8.879 -18.496 -39.296 1.00 58.22 78 PRO A N 1
ATOM 581 C CA . PRO A 1 78 ? -9.182 -17.797 -40.547 1.00 58.22 78 PRO A CA 1
ATOM 582 C C . PRO A 1 78 ? -10.674 -17.455 -40.726 1.00 58.22 78 PRO A C 1
ATOM 584 O O . PRO A 1 78 ? -11.058 -16.922 -41.765 1.00 58.22 78 PRO A O 1
ATOM 587 N N . ARG A 1 79 ? -11.544 -17.792 -39.762 1.00 57.97 79 ARG A N 1
ATOM 588 C CA . ARG A 1 79 ? -12.979 -17.475 -39.797 1.00 57.97 79 ARG A CA 1
ATOM 589 C C . ARG A 1 79 ? -13.332 -16.166 -39.095 1.00 57.97 79 ARG A C 1
ATOM 591 O O . ARG A 1 79 ? -14.469 -15.720 -39.240 1.00 57.97 79 ARG A O 1
ATOM 598 N N . ARG A 1 80 ? -12.406 -15.558 -38.346 1.00 71.00 80 ARG A N 1
ATOM 599 C CA . ARG A 1 80 ? -12.661 -14.340 -37.570 1.00 71.00 80 ARG A CA 1
ATOM 600 C C . ARG A 1 80 ? -11.953 -13.142 -38.200 1.00 71.00 80 ARG A C 1
ATOM 602 O O . ARG A 1 80 ? -10.820 -12.821 -37.868 1.00 71.00 80 ARG A O 1
ATOM 609 N N . ASP A 1 81 ? -12.641 -12.474 -39.121 1.00 82.31 81 ASP A N 1
ATOM 610 C CA . ASP A 1 81 ? -12.173 -11.215 -39.709 1.00 82.31 81 ASP A CA 1
ATOM 611 C C . ASP A 1 81 ? -12.376 -10.067 -38.705 1.00 82.31 81 ASP A C 1
ATOM 613 O O . ASP A 1 81 ? -13.442 -9.451 -38.628 1.00 82.31 81 ASP A O 1
ATOM 617 N N . VAL A 1 82 ? -11.358 -9.826 -37.872 1.00 79.25 82 VAL A N 1
ATOM 618 C CA . VAL A 1 82 ? -11.374 -8.770 -36.845 1.00 79.25 82 VAL A CA 1
ATOM 619 C C . VAL A 1 82 ? -11.509 -7.379 -37.475 1.00 79.25 82 VAL A C 1
ATOM 621 O O . VAL A 1 82 ? -12.182 -6.519 -36.907 1.00 79.25 82 VAL A O 1
ATOM 624 N N . GLY A 1 83 ? -10.968 -7.172 -38.680 1.00 82.62 83 GLY A N 1
ATOM 625 C CA . GLY A 1 83 ? -11.129 -5.923 -39.423 1.00 82.62 83 GLY A CA 1
ATOM 626 C C . GLY A 1 83 ? -12.595 -5.648 -39.760 1.00 82.62 83 GLY A C 1
ATOM 627 O O . GLY A 1 83 ? -13.116 -4.584 -39.424 1.00 82.62 83 GLY A O 1
ATOM 628 N N . ALA A 1 84 ? -13.295 -6.642 -40.312 1.00 84.44 84 ALA A N 1
ATOM 629 C CA . ALA A 1 84 ? -14.723 -6.531 -40.616 1.00 84.44 84 ALA A CA 1
ATOM 630 C C . ALA A 1 84 ? -15.593 -6.333 -39.359 1.00 84.44 84 ALA A C 1
ATOM 632 O O . ALA A 1 84 ? -16.656 -5.710 -39.415 1.00 84.44 84 ALA A O 1
ATOM 633 N N . LEU A 1 85 ? -15.161 -6.865 -38.215 1.00 82.81 85 LEU A N 1
ATOM 634 C CA . LEU A 1 85 ? -15.827 -6.672 -36.929 1.00 82.81 85 LEU A CA 1
ATOM 635 C C . LEU A 1 85 ? -15.648 -5.243 -36.392 1.00 82.81 85 LEU A C 1
ATOM 637 O O . LEU A 1 85 ? -16.612 -4.649 -35.905 1.00 82.81 85 LEU A O 1
ATOM 641 N N . PHE A 1 86 ? -14.455 -4.663 -36.530 1.00 86.44 86 PHE A N 1
ATOM 642 C CA . PHE A 1 86 ? -14.208 -3.254 -36.213 1.00 86.44 86 PHE A CA 1
ATOM 643 C C . PHE A 1 86 ? -14.961 -2.307 -37.146 1.00 86.44 86 PHE A C 1
ATOM 645 O O . PHE A 1 86 ? -15.523 -1.325 -36.667 1.00 86.44 86 PHE A O 1
ATOM 652 N N . ASP A 1 87 ? -15.089 -2.641 -38.432 1.00 86.81 87 ASP A N 1
ATOM 653 C CA . ASP A 1 87 ? -15.925 -1.875 -39.365 1.00 86.81 87 ASP A CA 1
ATOM 654 C C . ASP A 1 87 ? -17.394 -1.840 -38.933 1.00 86.81 87 ASP A C 1
ATOM 656 O O . ASP A 1 87 ? -18.038 -0.793 -39.003 1.00 86.81 87 ASP A O 1
ATOM 660 N N . GLN A 1 88 ? -17.928 -2.959 -38.436 1.00 85.00 88 GLN A N 1
ATOM 661 C CA . GLN A 1 88 ? -19.293 -3.007 -37.906 1.00 85.00 88 GLN A CA 1
ATOM 662 C C . GLN A 1 88 ? -19.454 -2.134 -36.659 1.00 85.00 88 GLN A C 1
ATOM 664 O O . GLN A 1 88 ? -20.441 -1.404 -36.552 1.00 85.00 88 GLN A O 1
ATOM 669 N N . ILE A 1 89 ? -18.483 -2.169 -35.740 1.00 83.06 89 ILE A N 1
ATOM 670 C CA . ILE A 1 89 ? -18.499 -1.319 -34.545 1.00 83.06 89 ILE A CA 1
ATOM 671 C C . ILE A 1 89 ? -18.453 0.157 -34.947 1.00 83.06 89 ILE A C 1
ATOM 673 O O . ILE A 1 89 ? -19.335 0.913 -34.536 1.00 83.06 89 ILE A O 1
ATOM 677 N N . ALA A 1 90 ? -17.486 0.558 -35.775 1.00 85.56 90 ALA A N 1
ATOM 678 C CA . ALA A 1 90 ? -17.322 1.941 -36.215 1.00 85.56 90 ALA A CA 1
ATOM 679 C C . ALA A 1 90 ? -18.562 2.449 -36.970 1.00 85.56 90 ALA A C 1
ATOM 681 O O . ALA A 1 90 ? -19.031 3.554 -36.717 1.00 85.56 90 ALA A O 1
ATOM 682 N N . ALA A 1 91 ? -19.170 1.621 -37.826 1.00 86.25 91 ALA A N 1
ATOM 683 C CA . ALA A 1 91 ? -20.398 1.981 -38.537 1.00 86.25 91 ALA A CA 1
ATOM 684 C C . ALA A 1 91 ? -21.633 2.090 -37.620 1.00 86.25 91 ALA A C 1
ATOM 686 O O . ALA A 1 91 ? -22.580 2.810 -37.940 1.00 86.25 91 ALA A O 1
ATOM 687 N N . SER A 1 92 ? -21.650 1.368 -36.496 1.00 84.88 92 SER A N 1
ATOM 688 C CA . SER A 1 92 ? -22.739 1.425 -35.509 1.00 84.88 92 SER A CA 1
ATOM 689 C C . SER A 1 92 ? -22.603 2.578 -34.510 1.00 84.88 92 SER A C 1
ATOM 691 O O . SER A 1 92 ? -23.596 2.957 -33.869 1.00 84.88 92 SER A O 1
ATOM 693 N N . ALA A 1 93 ? -21.384 3.115 -34.381 1.00 84.00 93 ALA A N 1
ATOM 694 C CA . ALA A 1 93 ? -21.028 4.143 -33.426 1.00 84.00 93 ALA A CA 1
ATOM 695 C C . ALA A 1 93 ? -21.812 5.420 -33.710 1.00 84.00 93 ALA A C 1
ATOM 697 O O . ALA A 1 93 ? -21.720 6.036 -34.771 1.00 84.00 93 ALA A O 1
ATOM 698 N N . ARG A 1 94 ? -22.629 5.816 -32.739 1.00 83.12 94 ARG A N 1
ATOM 699 C CA . ARG A 1 94 ? -23.418 7.042 -32.823 1.00 83.12 94 ARG A CA 1
ATOM 700 C C . ARG A 1 94 ? -23.500 7.698 -31.467 1.00 83.12 94 ARG A C 1
ATOM 702 O O . ARG A 1 94 ? -23.711 7.031 -30.450 1.00 83.12 94 ARG A O 1
ATOM 709 N N . THR A 1 95 ? -23.396 9.016 -31.455 1.00 77.12 95 THR A N 1
ATOM 710 C CA . THR A 1 95 ? -23.679 9.782 -30.252 1.00 77.12 95 THR A CA 1
ATOM 711 C C . THR A 1 95 ? -25.154 10.118 -30.184 1.00 77.12 95 THR A C 1
ATOM 713 O O . THR A 1 95 ? -25.788 10.547 -31.148 1.00 77.12 95 THR A O 1
ATOM 716 N N . VAL A 1 96 ? -25.729 9.874 -29.014 1.00 80.44 96 VAL A N 1
ATOM 717 C CA . VAL A 1 96 ? -27.082 10.301 -28.690 1.00 80.44 96 VAL A CA 1
ATOM 718 C C . VAL A 1 96 ? -26.990 11.390 -27.623 1.00 80.44 96 VAL A C 1
ATOM 720 O O . VAL A 1 96 ? -26.215 11.244 -26.665 1.00 80.44 96 VAL A O 1
ATOM 723 N N . PRO A 1 97 ? -27.758 12.491 -27.753 1.00 75.31 97 PRO A N 1
ATOM 724 C CA . PRO A 1 97 ? -27.931 13.423 -26.652 1.00 75.31 97 PRO A CA 1
ATOM 725 C C . PRO A 1 97 ? -28.399 12.627 -25.440 1.00 75.31 97 PRO A C 1
ATOM 727 O O . PRO A 1 97 ? -29.285 11.779 -25.576 1.00 75.31 97 PRO A O 1
ATOM 730 N N . ALA A 1 98 ? -27.823 12.879 -24.266 1.00 66.25 98 ALA A N 1
ATOM 731 C CA . ALA A 1 98 ? -28.352 12.304 -23.042 1.00 66.25 98 ALA A CA 1
ATOM 732 C C . ALA A 1 98 ? -29.799 12.795 -22.895 1.00 66.25 98 ALA A C 1
ATOM 734 O O . ALA A 1 98 ? -30.040 13.946 -22.526 1.00 66.25 98 ALA A O 1
ATOM 735 N N . THR A 1 99 ? -30.774 11.955 -23.257 1.00 55.34 99 THR A N 1
ATOM 736 C CA . THR A 1 99 ? -32.187 12.270 -23.070 1.00 55.34 99 THR A CA 1
ATOM 737 C C . THR A 1 99 ? -32.369 12.578 -21.598 1.00 55.34 99 THR A C 1
ATOM 739 O O . THR A 1 99 ? -31.982 11.764 -20.756 1.00 55.34 99 THR A O 1
ATOM 742 N N . SER A 1 100 ? -32.904 13.764 -21.299 1.00 45.06 100 SER A N 1
ATOM 743 C CA . SER A 1 100 ? -33.207 14.193 -19.939 1.00 45.06 100 SER A CA 1
ATOM 744 C C . SER A 1 100 ? -33.883 13.044 -19.207 1.00 45.06 100 SER A C 1
ATOM 746 O O . SER A 1 100 ? -34.922 12.560 -19.663 1.00 45.06 100 SER A O 1
ATOM 748 N N . THR A 1 101 ? -33.257 12.589 -18.124 1.00 49.38 101 THR A N 1
ATOM 749 C CA . THR A 1 101 ? -33.760 11.541 -17.239 1.00 49.38 101 THR A CA 1
ATOM 750 C C . THR A 1 101 ? -35.277 11.693 -17.078 1.00 49.38 101 THR A C 1
ATOM 752 O O . THR A 1 101 ? -35.714 12.798 -16.734 1.00 49.38 101 THR A O 1
ATOM 755 N N . PRO A 1 102 ? -36.095 10.656 -17.353 1.00 45.12 102 PRO A N 1
ATOM 756 C CA . PRO A 1 102 ? -37.531 10.747 -17.130 1.00 45.12 102 PRO A CA 1
ATOM 757 C C . PRO A 1 102 ? -37.777 11.206 -15.694 1.00 45.12 102 PRO A C 1
ATOM 759 O O . PRO A 1 102 ? -37.071 10.774 -14.778 1.00 45.12 102 PRO A O 1
ATOM 762 N N . ALA A 1 103 ? -38.727 12.130 -15.522 1.00 49.50 103 ALA A N 1
ATOM 763 C CA . ALA A 1 103 ? -39.067 12.688 -14.220 1.00 49.50 103 ALA A CA 1
ATOM 764 C C . ALA A 1 103 ? -39.209 11.541 -13.204 1.00 49.50 103 ALA A C 1
ATOM 766 O O . ALA A 1 103 ? -39.878 10.549 -13.518 1.00 49.50 103 ALA A O 1
ATOM 767 N N . PRO A 1 104 ? -38.540 11.627 -12.038 1.00 43.47 104 PRO A N 1
ATOM 768 C CA . PRO A 1 104 ? -38.484 10.511 -11.114 1.00 43.47 104 PRO A CA 1
ATOM 769 C C . PRO A 1 104 ? -39.912 10.084 -10.744 1.00 43.47 104 PRO A C 1
ATOM 771 O O . PRO A 1 104 ? -40.771 10.951 -10.543 1.00 43.47 104 PRO A O 1
ATOM 774 N N . PRO A 1 105 ? -40.194 8.770 -10.664 1.00 57.03 105 PRO A N 1
ATOM 775 C CA . PRO A 1 105 ? -41.461 8.289 -10.124 1.00 57.03 105 PRO A CA 1
ATOM 776 C C . PRO A 1 105 ? -41.679 8.908 -8.732 1.00 57.03 105 PRO A C 1
ATOM 778 O O . PRO A 1 105 ? -40.686 9.218 -8.066 1.00 57.03 105 PRO A O 1
ATOM 781 N N . PRO A 1 106 ? -42.940 9.125 -8.295 1.00 44.97 106 PRO A N 1
ATOM 782 C CA . PRO A 1 106 ? -43.230 9.795 -7.031 1.00 44.97 106 PRO A CA 1
ATOM 783 C C . PRO A 1 106 ? -42.377 9.175 -5.931 1.00 44.97 106 PRO A C 1
ATOM 785 O O . PRO A 1 106 ? -42.442 7.967 -5.705 1.00 44.97 106 PRO A O 1
ATOM 788 N N . THR A 1 107 ? -41.532 10.010 -5.326 1.00 49.66 107 THR A N 1
ATOM 789 C CA . THR A 1 107 ? -40.526 9.600 -4.353 1.00 49.66 107 THR A CA 1
ATOM 790 C C . THR A 1 107 ? -41.207 8.729 -3.298 1.00 49.66 107 THR A C 1
ATOM 792 O O . THR A 1 107 ? -42.069 9.254 -2.583 1.00 49.66 107 THR A O 1
ATOM 795 N N . PRO A 1 108 ? -40.888 7.421 -3.183 1.00 49.09 108 PRO A N 1
ATOM 796 C CA . PRO A 1 108 ? -41.302 6.668 -2.010 1.00 49.09 108 PRO A CA 1
ATOM 797 C C . PRO A 1 108 ? -40.785 7.460 -0.819 1.00 49.09 108 PRO A C 1
ATOM 799 O O . PRO A 1 108 ? -39.615 7.846 -0.820 1.00 49.09 108 PRO A O 1
ATOM 802 N N . THR A 1 109 ? -41.675 7.804 0.118 1.00 54.31 109 THR A N 1
ATOM 803 C CA . THR A 1 109 ? -41.335 8.569 1.321 1.00 54.31 109 THR A CA 1
ATOM 804 C C . THR A 1 109 ? -40.011 8.047 1.840 1.00 54.31 109 THR A C 1
ATOM 806 O O . THR A 1 109 ? -39.938 6.874 2.203 1.00 54.31 109 THR A O 1
ATOM 809 N N . ALA A 1 110 ? -38.966 8.879 1.748 1.00 39.09 110 ALA A N 1
ATOM 810 C CA . ALA A 1 110 ? -37.612 8.448 2.028 1.00 39.09 110 ALA A CA 1
ATOM 811 C C . ALA A 1 110 ? -37.631 7.803 3.409 1.00 39.09 110 ALA A C 1
ATOM 813 O O . ALA A 1 110 ? -37.919 8.472 4.404 1.00 39.09 110 ALA A O 1
ATOM 814 N N . THR A 1 111 ? -37.378 6.492 3.462 1.00 45.66 111 THR A N 1
ATOM 815 C CA . THR A 1 111 ? -36.916 5.878 4.698 1.00 45.66 111 THR A CA 1
ATOM 816 C C . THR A 1 111 ? -35.764 6.766 5.140 1.00 45.66 111 THR A C 1
ATOM 818 O O . THR A 1 111 ? -34.881 7.005 4.313 1.00 45.66 111 THR A O 1
ATOM 821 N N . PRO A 1 112 ? -35.831 7.371 6.336 1.00 38.34 112 PRO A N 1
ATOM 822 C CA . PRO A 1 112 ? -34.867 8.375 6.742 1.00 38.34 112 PRO A CA 1
ATOM 823 C C . PRO A 1 112 ? -33.482 7.780 6.533 1.00 38.34 112 PRO A C 1
ATOM 825 O O . PRO A 1 112 ? -33.145 6.779 7.166 1.00 38.34 112 PRO A O 1
ATOM 828 N N . THR A 1 113 ? -32.721 8.343 5.588 1.00 43.66 113 THR A N 1
ATOM 829 C CA . THR A 1 113 ? -31.309 8.013 5.443 1.00 43.66 113 THR A CA 1
ATOM 830 C C . THR A 1 113 ? -30.720 8.225 6.829 1.00 43.66 113 THR A C 1
ATOM 832 O O . THR A 1 113 ? -30.886 9.334 7.356 1.00 43.66 113 THR A O 1
ATOM 835 N N . PRO A 1 114 ? -30.128 7.193 7.459 1.00 43.62 114 PRO A N 1
ATOM 836 C CA . PRO A 1 114 ? -29.515 7.353 8.763 1.00 43.62 114 PRO A CA 1
ATOM 837 C C . PRO A 1 114 ? -28.610 8.574 8.685 1.00 43.62 114 PRO A C 1
ATOM 839 O O . PRO A 1 114 ? -27.787 8.676 7.770 1.00 43.62 114 PRO A O 1
ATOM 842 N N . ALA A 1 115 ? -28.832 9.544 9.572 1.00 48.00 115 ALA A N 1
ATOM 843 C CA . ALA A 1 115 ? -27.931 10.677 9.672 1.00 48.00 115 ALA A CA 1
ATOM 844 C C . ALA A 1 115 ? -26.506 10.111 9.798 1.00 48.00 115 ALA A C 1
ATOM 846 O O . ALA A 1 115 ? -26.338 9.122 10.522 1.00 48.00 115 ALA A O 1
ATOM 847 N N . PRO A 1 116 ? -25.510 10.662 9.076 1.00 51.72 116 PRO A N 1
ATOM 848 C CA . PRO A 1 116 ? -24.142 10.175 9.171 1.00 51.72 116 PRO A CA 1
ATOM 849 C C . PRO A 1 116 ? -23.775 10.094 10.650 1.00 51.72 116 PRO A C 1
ATOM 851 O O . PRO A 1 116 ? -23.986 11.064 11.383 1.00 51.72 116 PRO A O 1
ATOM 854 N N . ALA A 1 117 ? -23.329 8.913 11.088 1.00 56.50 117 ALA A N 1
ATOM 855 C CA . ALA A 1 117 ? -22.983 8.685 12.480 1.00 56.50 117 ALA A CA 1
ATOM 856 C C . ALA A 1 117 ? -22.028 9.800 12.922 1.00 56.50 117 ALA A C 1
ATOM 858 O O . ALA A 1 117 ? -21.028 10.071 12.255 1.00 56.50 117 ALA A O 1
ATOM 859 N N . SER A 1 118 ? -22.385 10.506 13.995 1.00 58.41 118 SER A N 1
ATOM 860 C CA . SER A 1 118 ? -21.565 11.597 14.507 1.00 58.41 118 SER A CA 1
ATOM 861 C C . SER A 1 118 ? -20.171 11.065 14.825 1.00 58.41 118 SER A C 1
ATOM 863 O O . SER A 1 118 ? -20.025 10.187 15.679 1.00 58.41 118 SER A O 1
ATOM 865 N N . LEU A 1 119 ? -19.155 11.615 14.153 1.00 70.44 119 LEU A N 1
ATOM 866 C CA . LEU A 1 119 ? -17.756 11.296 14.417 1.00 70.44 119 LEU A CA 1
ATOM 867 C C . LEU A 1 119 ? -17.474 11.502 15.905 1.00 70.44 119 LEU A C 1
ATOM 869 O O . LEU A 1 119 ? -17.563 12.621 16.416 1.00 70.44 119 LEU A O 1
ATOM 873 N N . THR A 1 120 ? -17.145 10.416 16.597 1.00 83.00 120 THR A N 1
ATOM 874 C CA . THR A 1 120 ? -16.852 10.452 18.028 1.00 83.00 120 THR A CA 1
ATOM 875 C C . THR A 1 120 ? -15.372 10.183 18.237 1.00 83.00 120 THR A C 1
ATOM 877 O O . THR A 1 120 ? -14.889 9.095 17.931 1.00 83.00 120 THR A O 1
ATOM 880 N N . THR A 1 121 ? -14.664 11.182 18.765 1.00 85.88 121 THR A N 1
ATOM 881 C CA . THR A 1 121 ? -13.236 11.099 19.095 1.00 85.88 121 THR A CA 1
ATOM 882 C C . THR A 1 121 ? -13.063 10.887 20.595 1.00 85.88 121 THR A C 1
ATOM 884 O O . THR A 1 121 ? -13.504 11.705 21.405 1.00 85.88 121 THR A O 1
ATOM 887 N N . LEU A 1 122 ? -12.397 9.798 20.966 1.00 88.50 122 LEU A N 1
ATOM 888 C CA . LEU A 1 122 ? -12.108 9.408 22.344 1.00 88.50 122 LEU A CA 1
ATOM 889 C C . LEU A 1 122 ? -10.614 9.589 22.625 1.00 88.50 122 LEU A C 1
ATOM 891 O O . LEU A 1 122 ? -9.802 9.162 21.815 1.00 88.50 122 LEU A O 1
ATOM 895 N N . ALA A 1 123 ? -10.245 10.213 23.745 1.00 89.38 123 ALA A N 1
ATOM 896 C CA . ALA A 1 123 ? -8.847 10.489 24.086 1.00 89.38 123 ALA A CA 1
ATOM 897 C C . ALA A 1 123 ? -8.309 9.498 25.130 1.00 89.38 123 ALA A C 1
ATOM 899 O O . ALA A 1 123 ? -8.852 9.389 26.229 1.00 89.38 123 ALA A O 1
ATOM 900 N N . TYR A 1 124 ? -7.212 8.833 24.803 1.00 90.25 124 TYR A N 1
ATOM 901 C CA . TYR A 1 124 ? -6.503 7.873 25.641 1.00 90.25 124 TYR A CA 1
ATOM 902 C C . TYR A 1 124 ? -5.038 8.300 25.732 1.00 90.25 124 TYR A C 1
ATOM 904 O O . TYR A 1 124 ? -4.483 8.768 24.748 1.00 90.25 124 TYR A O 1
ATOM 912 N N . ASP A 1 125 ? -4.403 8.198 26.891 1.00 90.19 125 ASP A N 1
ATOM 913 C CA . ASP A 1 125 ? -3.075 8.782 27.142 1.00 90.19 125 ASP A CA 1
ATOM 914 C C . ASP A 1 125 ? -2.011 7.754 27.540 1.00 90.19 125 ASP A C 1
ATOM 916 O O . ASP A 1 125 ? -0.858 8.114 27.778 1.00 90.19 125 ASP A O 1
ATOM 920 N N . ARG A 1 126 ? -2.382 6.471 27.610 1.00 91.44 126 ARG A N 1
ATOM 921 C CA . ARG A 1 126 ? -1.482 5.417 28.073 1.00 91.44 126 ARG A CA 1
ATOM 922 C C . ARG A 1 126 ? -1.581 4.157 27.223 1.00 91.44 126 ARG A C 1
ATOM 924 O O . ARG A 1 126 ? -2.596 3.463 27.240 1.00 91.44 126 ARG A O 1
ATOM 931 N N . TYR A 1 127 ? -0.485 3.805 26.567 1.00 93.50 127 TYR A N 1
ATOM 932 C CA . TYR A 1 127 ? -0.337 2.487 25.969 1.00 93.50 127 TYR A CA 1
ATOM 933 C C . TYR A 1 127 ? 0.043 1.453 27.040 1.00 93.50 127 TYR A C 1
ATOM 935 O O . TYR A 1 127 ? 1.005 1.650 27.784 1.00 93.50 127 TYR A O 1
ATOM 943 N N . ASP A 1 128 ? -0.697 0.348 27.148 1.00 94.31 128 ASP A N 1
ATOM 944 C CA . ASP A 1 128 ? -0.399 -0.729 28.097 1.00 94.31 128 ASP A CA 1
ATOM 945 C C . ASP A 1 128 ? 0.305 -1.905 27.405 1.00 94.31 128 ASP A C 1
ATOM 947 O O . ASP A 1 128 ? -0.326 -2.833 26.897 1.00 94.31 128 ASP A O 1
ATOM 951 N N . ALA A 1 129 ? 1.639 -1.896 27.452 1.00 92.50 129 ALA A N 1
ATOM 952 C CA . ALA A 1 129 ? 2.485 -2.946 26.886 1.00 92.50 129 ALA A CA 1
ATOM 953 C C . ALA A 1 129 ? 2.352 -4.319 27.582 1.00 92.50 129 ALA A C 1
ATOM 955 O O . ALA A 1 129 ? 2.912 -5.299 27.099 1.00 92.50 129 ALA A O 1
ATOM 956 N N . THR A 1 130 ? 1.627 -4.423 28.703 1.00 94.00 130 THR A N 1
ATOM 957 C CA . THR A 1 130 ? 1.277 -5.723 29.309 1.00 94.00 130 THR A CA 1
ATOM 958 C C . THR A 1 130 ? 0.008 -6.322 28.705 1.00 94.00 130 THR A C 1
ATOM 960 O O . THR A 1 130 ? -0.282 -7.500 28.908 1.00 94.00 130 THR A O 1
ATOM 963 N N . GLY A 1 131 ? -0.777 -5.508 27.993 1.00 93.50 131 GLY A N 1
ATOM 964 C CA . GLY A 1 131 ? -2.085 -5.876 27.467 1.00 93.50 131 GLY A CA 1
ATOM 965 C C . GLY A 1 131 ? -3.206 -5.889 28.509 1.00 93.50 131 GLY A C 1
ATOM 966 O O . GLY A 1 131 ? -4.346 -6.172 28.150 1.00 93.50 131 GLY A O 1
ATOM 967 N N . ALA A 1 132 ? -2.944 -5.603 29.789 1.00 93.62 132 ALA A N 1
ATOM 968 C CA . ALA A 1 132 ? -3.935 -5.762 30.856 1.00 93.62 132 ALA A CA 1
ATOM 969 C C . ALA A 1 132 ? -5.036 -4.681 30.843 1.00 93.62 132 ALA A C 1
ATOM 971 O O . ALA A 1 132 ? -6.193 -4.984 31.131 1.00 93.62 132 ALA A O 1
ATOM 972 N N . VAL A 1 133 ? -4.688 -3.444 30.479 1.00 95.44 133 VAL A N 1
ATOM 973 C CA . VAL A 1 133 ? -5.582 -2.285 30.322 1.00 95.44 133 VAL A CA 1
ATOM 974 C C . VAL A 1 133 ? -6.379 -2.002 31.606 1.00 95.44 133 VAL A C 1
ATOM 976 O O . VAL A 1 133 ? -7.603 -1.928 31.625 1.00 95.44 133 VAL A O 1
ATOM 979 N N . THR A 1 134 ? -5.679 -1.885 32.738 1.00 94.56 134 THR A N 1
ATOM 980 C CA . THR A 1 134 ? -6.306 -1.792 34.076 1.00 94.56 134 THR A CA 1
ATOM 981 C C . THR A 1 134 ? -6.539 -0.366 34.576 1.00 94.56 134 THR A C 1
ATOM 983 O O . THR A 1 134 ? -7.142 -0.176 35.631 1.00 94.56 134 THR A O 1
ATOM 986 N N . THR A 1 135 ? -6.050 0.648 33.857 1.00 95.00 135 THR A N 1
ATOM 987 C CA . THR A 1 135 ? -6.111 2.058 34.281 1.00 95.00 135 THR A CA 1
ATOM 988 C C . THR A 1 135 ? -7.002 2.877 33.347 1.00 95.00 135 THR A C 1
ATOM 990 O O . THR A 1 135 ? -7.003 2.653 32.137 1.00 95.00 135 THR A O 1
ATOM 993 N N . ALA A 1 136 ? -7.720 3.870 33.879 1.00 95.06 136 ALA A N 1
ATOM 994 C CA . ALA A 1 136 ? -8.417 4.857 33.054 1.00 95.06 136 ALA A CA 1
ATOM 995 C C . ALA A 1 136 ? -7.468 5.511 32.039 1.00 95.06 136 ALA A C 1
ATOM 997 O O . ALA A 1 136 ? -6.316 5.783 32.367 1.00 95.06 136 ALA A O 1
ATOM 998 N N . GLY A 1 137 ? -7.934 5.701 30.803 1.00 93.25 137 GLY A N 1
ATOM 999 C CA . GLY A 1 137 ? -7.108 6.224 29.712 1.00 93.25 137 GLY A CA 1
ATOM 1000 C C . GLY A 1 137 ? -6.156 5.214 29.068 1.00 93.25 137 GLY A C 1
ATOM 1001 O O . GLY A 1 137 ? -5.515 5.567 28.079 1.00 93.25 137 GLY A O 1
ATOM 1002 N N . SER A 1 138 ? -6.098 3.964 29.553 1.00 95.75 138 SER A N 1
ATOM 1003 C CA . SER A 1 138 ? -5.243 2.936 28.949 1.00 95.75 138 SER A CA 1
ATOM 1004 C C . SER A 1 138 ? -5.895 2.169 27.794 1.00 95.75 138 SER A C 1
ATOM 1006 O O . SER A 1 138 ? -7.118 2.006 27.740 1.00 95.75 138 SER A O 1
ATOM 1008 N N . TYR A 1 139 ? -5.060 1.685 26.875 1.00 95.94 139 TYR A N 1
ATOM 1009 C CA . TYR A 1 139 ? -5.434 0.820 25.755 1.00 95.94 139 TYR A CA 1
ATOM 1010 C C . TYR A 1 139 ? -4.258 -0.080 25.349 1.00 95.94 139 TYR A C 1
ATOM 1012 O O . TYR A 1 139 ? -3.105 0.224 25.653 1.00 95.94 139 TYR A O 1
ATOM 1020 N N . ALA A 1 140 ? -4.543 -1.184 24.663 1.00 96.12 140 ALA A N 1
ATOM 1021 C CA . ALA A 1 140 ? -3.544 -2.101 24.130 1.00 96.12 140 ALA A CA 1
ATOM 1022 C C . ALA A 1 140 ? -4.028 -2.748 22.830 1.00 96.12 140 ALA A C 1
ATOM 1024 O O . ALA A 1 140 ? -5.199 -3.114 22.702 1.00 96.12 140 ALA A O 1
ATOM 1025 N N . PHE A 1 141 ? -3.107 -2.939 21.892 1.00 95.62 141 PHE A N 1
ATOM 1026 C CA . PHE A 1 141 ? -3.324 -3.791 20.729 1.00 95.62 141 PHE A CA 1
ATOM 1027 C C . PHE A 1 141 ? -2.772 -5.171 21.036 1.00 95.62 141 PHE A C 1
ATOM 1029 O O . PHE A 1 141 ? -1.706 -5.289 21.639 1.00 95.62 141 PHE A O 1
ATOM 1036 N N . LEU A 1 142 ? -3.503 -6.208 20.652 1.00 95.94 142 LEU A N 1
ATOM 1037 C CA . LEU A 1 142 ? -3.178 -7.583 20.988 1.00 95.94 142 LEU A CA 1
ATOM 1038 C C . LEU A 1 142 ? -3.042 -8.415 19.716 1.00 95.94 142 LEU A C 1
ATOM 1040 O O . LEU A 1 142 ? -3.780 -8.228 18.745 1.00 95.94 142 LEU A O 1
ATOM 1044 N N . THR A 1 143 ? -2.107 -9.354 19.750 1.00 94.81 143 THR A N 1
ATOM 1045 C CA . THR A 1 143 ? -1.943 -10.400 18.745 1.00 94.81 143 THR A CA 1
ATOM 1046 C C . THR A 1 143 ? -2.090 -11.767 19.400 1.00 94.81 143 THR A C 1
ATOM 1048 O O . THR A 1 143 ? -1.733 -11.953 20.568 1.00 94.81 143 THR A O 1
ATOM 1051 N N . THR A 1 144 ? -2.655 -12.713 18.658 1.00 91.81 144 THR A N 1
ATOM 1052 C CA . THR A 1 144 ? -2.851 -14.092 19.106 1.00 91.81 144 THR A CA 1
ATOM 1053 C C . THR A 1 144 ? -1.642 -14.925 18.691 1.00 91.81 144 THR A C 1
ATOM 1055 O O . THR A 1 144 ? -1.378 -15.065 17.500 1.00 91.81 144 THR A O 1
ATOM 1058 N N . GLY A 1 145 ? -0.907 -15.462 19.665 1.00 87.19 145 GLY A N 1
ATOM 1059 C CA . GLY A 1 145 ? 0.188 -16.398 19.420 1.00 87.19 145 GLY A CA 1
ATOM 1060 C C . GLY A 1 145 ? -0.304 -17.777 18.972 1.00 87.19 145 GLY A C 1
ATOM 1061 O O . GLY A 1 145 ? -1.490 -18.095 19.074 1.00 87.19 145 GLY A O 1
ATOM 1062 N N . ASP A 1 146 ? 0.626 -18.624 18.523 1.00 86.06 146 ASP A N 1
ATOM 1063 C CA . ASP A 1 146 ? 0.334 -19.981 18.027 1.00 86.06 146 ASP A CA 1
ATOM 1064 C C . ASP A 1 146 ? -0.339 -20.883 19.078 1.00 86.06 146 ASP A C 1
ATOM 1066 O O . ASP A 1 146 ? -1.082 -21.806 18.748 1.00 86.06 146 ASP A O 1
ATOM 1070 N N . ASP A 1 147 ? -0.093 -20.609 20.358 1.00 90.00 147 ASP A N 1
ATOM 1071 C CA . ASP A 1 147 ? -0.684 -21.302 21.503 1.00 90.00 147 ASP A CA 1
ATOM 1072 C C . ASP A 1 147 ? -2.043 -20.717 21.940 1.00 90.00 147 ASP A C 1
ATOM 1074 O O . ASP A 1 147 ? -2.621 -21.151 22.938 1.00 90.00 147 ASP A O 1
ATOM 1078 N N . GLY A 1 148 ? -2.562 -19.734 21.199 1.00 86.69 148 GLY A N 1
ATOM 1079 C CA . GLY A 1 148 ? -3.802 -19.025 21.501 1.00 86.69 148 GLY A CA 1
ATOM 1080 C C . GLY A 1 148 ? -3.664 -17.960 22.591 1.00 86.69 148 GLY A C 1
ATOM 1081 O O . GLY A 1 148 ? -4.669 -17.357 22.974 1.00 86.69 148 GLY A O 1
ATOM 1082 N N . THR A 1 149 ? -2.458 -17.705 23.108 1.00 90.69 149 THR A N 1
ATOM 1083 C CA . THR A 1 149 ? -2.246 -16.645 24.098 1.00 90.69 149 THR A CA 1
ATOM 1084 C C . THR A 1 149 ? -2.268 -15.268 23.440 1.00 90.69 149 THR A C 1
ATOM 1086 O O . THR A 1 149 ? -1.767 -15.067 22.335 1.00 90.69 149 THR A O 1
ATOM 1089 N N . MET A 1 150 ? -2.874 -14.294 24.122 1.00 92.38 150 MET A N 1
ATOM 1090 C CA . MET A 1 150 ? -2.896 -12.907 23.660 1.00 92.38 150 MET A CA 1
ATOM 1091 C C . MET A 1 150 ? -1.677 -12.172 24.209 1.00 92.38 150 MET A C 1
ATOM 1093 O O . MET A 1 150 ? -1.480 -12.122 25.424 1.00 92.38 150 MET A O 1
ATOM 1097 N N . THR A 1 151 ? -0.890 -11.566 23.324 1.00 94.81 151 THR A N 1
ATOM 1098 C CA . THR A 1 151 ? 0.281 -10.756 23.684 1.00 94.81 151 THR A CA 1
ATOM 1099 C C . THR A 1 151 ? 0.119 -9.333 23.171 1.00 94.81 151 THR A C 1
ATOM 1101 O O . THR A 1 151 ? -0.502 -9.106 22.133 1.00 94.81 151 THR A O 1
ATOM 1104 N N . ALA A 1 152 ? 0.632 -8.357 23.921 1.00 95.12 152 ALA A N 1
ATOM 1105 C CA . ALA A 1 152 ? 0.564 -6.965 23.502 1.00 95.12 152 ALA A CA 1
ATOM 1106 C C . ALA A 1 152 ? 1.502 -6.711 22.319 1.00 95.12 152 ALA A C 1
ATOM 1108 O O . ALA A 1 152 ? 2.668 -7.105 22.327 1.00 95.12 152 ALA A O 1
ATOM 1109 N N . VAL A 1 153 ? 0.995 -6.003 21.321 1.00 93.31 153 VAL A N 1
ATOM 1110 C CA . VAL A 1 153 ? 1.772 -5.520 20.185 1.00 93.31 153 VAL A CA 1
ATOM 1111 C C . VAL A 1 153 ? 2.644 -4.367 20.660 1.00 93.31 153 VAL A C 1
ATOM 1113 O O . VAL A 1 153 ? 2.131 -3.344 21.074 1.00 93.31 153 VAL A O 1
ATOM 1116 N N . THR A 1 154 ? 3.963 -4.480 20.638 1.00 91.31 154 THR A N 1
ATOM 1117 C CA . THR A 1 154 ? 4.832 -3.442 21.230 1.00 91.31 154 THR A CA 1
ATOM 1118 C C . THR A 1 154 ? 5.492 -2.529 20.207 1.00 91.31 154 THR A C 1
ATOM 1120 O O . THR A 1 154 ? 6.262 -1.655 20.593 1.00 91.31 154 THR A O 1
ATOM 1123 N N . THR A 1 155 ? 5.194 -2.697 18.919 1.00 86.00 155 THR A N 1
ATOM 1124 C CA . THR A 1 155 ? 5.814 -1.929 17.838 1.00 86.00 155 THR A CA 1
ATOM 1125 C C . THR A 1 155 ? 4.784 -1.413 16.842 1.00 86.00 155 THR A C 1
ATOM 1127 O O . THR A 1 155 ? 3.769 -2.067 16.583 1.00 86.00 155 THR A O 1
ATOM 1130 N N . TYR A 1 156 ? 5.054 -0.256 16.233 1.00 81.44 156 TYR A N 1
ATOM 1131 C CA . TYR A 1 156 ? 4.204 0.300 15.169 1.00 81.44 156 TYR A CA 1
ATOM 1132 C C . TYR A 1 156 ? 4.100 -0.651 13.976 1.00 81.44 156 TYR A C 1
ATOM 1134 O O . TYR A 1 156 ? 3.073 -0.760 13.310 1.00 81.44 156 TYR A O 1
ATOM 1142 N N . GLU A 1 157 ? 5.167 -1.393 13.720 1.00 78.44 157 GLU A N 1
ATOM 1143 C CA . GLU A 1 157 ? 5.271 -2.306 12.599 1.00 78.44 157 GLU A CA 1
ATOM 1144 C C . GLU A 1 157 ? 4.416 -3.567 12.721 1.00 78.44 157 GLU A C 1
ATOM 1146 O O . GLU A 1 157 ? 4.027 -4.138 11.698 1.00 78.44 157 GLU A O 1
ATOM 1151 N N . ALA A 1 158 ? 4.078 -3.970 13.941 1.00 80.50 158 ALA A N 1
ATOM 1152 C CA . ALA A 1 158 ? 3.106 -5.027 14.183 1.00 80.50 158 ALA A CA 1
ATOM 1153 C C . ALA A 1 158 ? 1.649 -4.513 14.153 1.00 80.50 158 ALA A C 1
ATOM 1155 O O . ALA A 1 158 ? 0.732 -5.273 13.838 1.00 80.50 158 ALA A O 1
ATOM 1156 N N . LEU A 1 159 ? 1.413 -3.208 14.359 1.00 82.62 159 LEU A N 1
ATOM 1157 C CA . LEU A 1 159 ? 0.091 -2.605 14.112 1.00 82.62 159 LEU A CA 1
ATOM 1158 C C . LEU A 1 159 ? -0.294 -2.641 12.620 1.00 82.62 159 LEU A C 1
ATOM 1160 O O . LEU A 1 159 ? -1.458 -2.795 12.263 1.00 82.62 159 LEU A O 1
ATOM 1164 N N . ARG A 1 160 ? 0.688 -2.520 11.720 1.00 73.44 160 ARG A N 1
ATOM 1165 C CA . ARG A 1 160 ? 0.470 -2.399 10.260 1.00 73.44 160 ARG A CA 1
ATOM 1166 C C . ARG A 1 160 ? 0.478 -3.715 9.477 1.00 73.44 160 ARG A C 1
ATOM 1168 O O . ARG A 1 160 ? 0.011 -3.735 8.347 1.00 73.44 160 ARG A O 1
ATOM 1175 N N . ASN A 1 161 ? 1.096 -4.777 9.996 1.00 68.50 161 ASN A N 1
ATOM 1176 C CA . ASN A 1 161 ? 1.362 -5.998 9.218 1.00 68.50 161 ASN A CA 1
ATOM 1177 C C . ASN A 1 161 ? 0.196 -6.996 9.299 1.00 68.50 161 ASN A C 1
ATOM 1179 O O . ASN A 1 161 ? 0.351 -8.154 8.924 1.00 68.50 161 ASN A O 1
ATOM 1183 N N . GLY A 1 162 ? -0.945 -6.561 9.844 1.00 71.12 162 GLY A N 1
ATOM 1184 C CA . GLY A 1 162 ? -2.122 -7.399 10.046 1.00 71.12 162 GLY A CA 1
ATOM 1185 C C . GLY A 1 162 ? -1.989 -8.432 11.163 1.00 71.12 162 GLY A C 1
ATOM 1186 O O . GLY A 1 162 ? -2.915 -9.210 11.349 1.00 71.12 162 GLY A O 1
ATOM 1187 N N . THR A 1 163 ? -0.887 -8.455 11.925 1.00 75.12 163 THR A N 1
ATOM 1188 C CA . THR A 1 163 ? -0.752 -9.397 13.055 1.00 75.12 163 THR A CA 1
ATOM 1189 C C . THR A 1 163 ? -1.623 -9.005 14.242 1.00 75.12 163 THR A C 1
ATOM 1191 O O . THR A 1 163 ? -1.927 -9.846 15.084 1.00 75.12 163 THR A O 1
ATOM 1194 N N . THR A 1 164 ? -2.045 -7.742 14.320 1.00 82.00 164 THR A N 1
ATOM 1195 C CA . THR A 1 164 ? -2.995 -7.277 15.335 1.00 82.00 164 THR A CA 1
ATOM 1196 C C . THR A 1 164 ? -4.368 -7.893 15.085 1.00 82.00 164 THR A C 1
ATOM 1198 O O . THR A 1 164 ? -4.982 -7.639 14.051 1.00 82.00 164 THR A O 1
ATOM 1201 N N . THR A 1 165 ? -4.852 -8.673 16.049 1.00 88.06 165 THR A N 1
ATOM 1202 C CA . THR A 1 165 ? -6.139 -9.381 15.974 1.00 88.06 165 THR A CA 1
ATOM 1203 C C . THR A 1 165 ? -7.193 -8.768 16.888 1.00 88.06 165 THR A C 1
ATOM 1205 O O . THR A 1 165 ? -8.389 -9.003 16.702 1.00 88.06 165 THR A O 1
ATOM 1208 N N . SER A 1 166 ? -6.771 -7.979 17.881 1.00 94.56 166 SER A N 1
ATOM 1209 C CA . SER A 1 166 ? -7.669 -7.413 18.882 1.00 94.56 166 SER A CA 1
ATOM 1210 C C . SER A 1 166 ? -7.215 -6.040 19.390 1.00 94.56 166 SER A C 1
ATOM 1212 O O . SER A 1 166 ? -6.021 -5.738 19.455 1.00 94.56 166 SER A O 1
ATOM 1214 N N . LEU A 1 167 ? -8.181 -5.198 19.757 1.00 95.25 167 LEU A N 1
ATOM 1215 C CA . LEU A 1 167 ? -7.975 -3.908 20.416 1.00 95.25 167 LEU A CA 1
ATOM 1216 C C . LEU A 1 167 ? -8.714 -3.903 21.753 1.00 95.25 167 LEU A C 1
ATOM 1218 O O . LEU A 1 167 ? -9.943 -3.954 21.787 1.00 95.25 167 LEU A O 1
ATOM 1222 N N . ARG A 1 168 ? -7.964 -3.792 22.853 1.00 95.88 168 ARG A N 1
ATOM 1223 C CA . ARG A 1 168 ? -8.488 -3.684 24.217 1.00 95.88 168 ARG A CA 1
ATOM 1224 C C . ARG A 1 168 ? -8.372 -2.247 24.721 1.00 95.88 168 ARG A C 1
ATOM 1226 O O . ARG A 1 168 ? -7.305 -1.646 24.661 1.00 95.88 168 ARG A O 1
ATOM 1233 N N . ILE A 1 169 ? -9.458 -1.690 25.243 1.00 95.44 169 ILE A N 1
ATOM 1234 C CA . ILE A 1 169 ? -9.564 -0.284 25.644 1.00 95.44 169 ILE A CA 1
ATOM 1235 C C . ILE A 1 169 ? -10.265 -0.179 26.999 1.00 95.44 169 ILE A C 1
ATOM 1237 O O . ILE A 1 169 ? -11.268 -0.854 27.242 1.00 95.44 169 ILE A O 1
ATOM 1241 N N . HIS A 1 170 ? -9.768 0.686 27.882 1.00 96.06 170 HIS A N 1
ATOM 1242 C CA . HIS A 1 170 ? -10.443 0.985 29.138 1.00 96.06 170 HIS A CA 1
ATOM 1243 C C . HIS A 1 170 ? -11.735 1.788 28.892 1.00 96.06 170 HIS A C 1
ATOM 1245 O O . HIS A 1 170 ? -11.790 2.689 28.050 1.00 96.06 170 HIS A O 1
ATOM 1251 N N . THR A 1 171 ? -12.800 1.490 29.638 1.00 95.25 171 THR A N 1
ATOM 1252 C CA . THR A 1 171 ? -14.103 2.138 29.425 1.00 95.25 171 THR A CA 1
ATOM 1253 C C . THR A 1 171 ? -14.162 3.579 29.898 1.00 95.25 171 THR A C 1
ATOM 1255 O O . THR A 1 171 ? -15.020 4.319 29.439 1.00 95.25 171 THR A O 1
ATOM 1258 N N . SER A 1 172 ? -13.253 4.007 30.767 1.00 95.00 172 SER A N 1
ATOM 1259 C CA . SER A 1 172 ? -13.020 5.422 31.084 1.00 95.00 172 SER A CA 1
ATOM 1260 C C . SER A 1 172 ? -11.815 5.980 30.334 1.00 95.00 172 SER A C 1
ATOM 1262 O O . SER A 1 172 ? -10.773 5.324 30.277 1.00 95.00 172 SER A O 1
ATOM 1264 N N . ASP A 1 173 ? -11.952 7.204 29.829 1.00 92.94 173 ASP A N 1
ATOM 1265 C CA . ASP A 1 173 ? -10.889 7.941 29.141 1.00 92.94 173 ASP A CA 1
ATOM 1266 C C . ASP A 1 173 ? -9.818 8.500 30.102 1.00 92.94 173 ASP A C 1
ATOM 1268 O O . ASP A 1 173 ? -9.904 8.315 31.319 1.00 92.94 173 ASP A O 1
ATOM 1272 N N . ALA A 1 174 ? -8.815 9.202 29.562 1.00 90.00 174 ALA A N 1
ATOM 1273 C CA . ALA A 1 174 ? -7.706 9.797 30.325 1.00 90.00 174 ALA A CA 1
ATOM 1274 C C . ALA A 1 174 ? -8.146 10.759 31.449 1.00 90.00 174 ALA A C 1
ATOM 1276 O O . ALA A 1 174 ? -7.431 10.978 32.425 1.00 90.00 174 ALA A O 1
ATOM 1277 N N . LYS A 1 175 ? -9.349 11.340 31.345 1.00 91.56 175 LYS A N 1
ATOM 1278 C CA . LYS A 1 175 ? -9.921 12.244 32.357 1.00 91.56 175 LYS A CA 1
ATOM 1279 C C . LYS A 1 175 ? -10.833 11.511 33.344 1.00 91.56 175 LYS A C 1
ATOM 1281 O O . LYS A 1 175 ? -11.478 12.155 34.170 1.00 91.56 175 LYS A O 1
ATOM 1286 N N . GLY A 1 176 ? -10.922 10.184 33.249 1.00 92.00 176 GLY A N 1
ATOM 1287 C CA . GLY A 1 176 ? -11.824 9.354 34.042 1.00 92.00 176 GLY A CA 1
ATOM 1288 C C . GLY A 1 176 ? -13.285 9.417 33.590 1.00 92.00 176 GLY A C 1
ATOM 1289 O O . GLY A 1 176 ? -14.152 8.881 34.281 1.00 92.00 176 GLY A O 1
ATOM 1290 N N . VAL A 1 177 ? -13.587 10.047 32.448 1.00 94.00 177 VAL A N 1
ATOM 1291 C CA . VAL A 1 177 ? -14.958 10.125 31.933 1.00 94.00 177 VAL A CA 1
ATOM 1292 C C . VAL A 1 177 ? -15.333 8.778 31.333 1.00 94.00 177 VAL A C 1
ATOM 1294 O O . VAL A 1 177 ? -14.630 8.257 30.469 1.00 94.00 177 VAL A O 1
ATOM 1297 N N . SER A 1 178 ? -16.462 8.224 31.775 1.00 94.12 178 SER A N 1
ATOM 1298 C CA . SER A 1 178 ? -16.983 6.969 31.233 1.00 94.12 178 SER A CA 1
ATOM 1299 C C . SER A 1 178 ? -17.377 7.119 29.762 1.00 94.12 178 SER A C 1
ATOM 1301 O O . SER A 1 178 ? -18.102 8.037 29.376 1.00 94.12 178 SER A O 1
ATOM 1303 N N . ARG A 1 179 ? -16.907 6.175 28.952 1.00 93.50 179 ARG A N 1
ATOM 1304 C CA . ARG A 1 179 ? -17.163 5.992 27.521 1.00 93.50 179 ARG A CA 1
ATOM 1305 C C . ARG A 1 179 ? -17.887 4.680 27.228 1.00 93.50 179 ARG A C 1
ATOM 1307 O O . ARG A 1 179 ? -18.083 4.369 26.059 1.00 93.50 179 ARG A O 1
ATOM 1314 N N . SER A 1 180 ? -18.335 3.946 28.255 1.00 90.81 180 SER A N 1
ATOM 1315 C CA . SER A 1 180 ? -18.997 2.643 28.094 1.00 90.81 180 SER A CA 1
ATOM 1316 C C . SER A 1 180 ? -20.122 2.680 27.066 1.00 90.81 180 SER A C 1
ATOM 1318 O O . SER A 1 180 ? -20.106 1.869 26.162 1.00 90.81 180 SER A O 1
ATOM 1320 N N . GLY A 1 181 ? -21.031 3.661 27.119 1.00 89.50 181 GLY A N 1
ATOM 1321 C CA . GLY A 1 181 ? -22.155 3.721 26.173 1.00 89.50 181 GLY A CA 1
ATOM 1322 C C . GLY A 1 181 ? -21.746 3.917 24.707 1.00 89.50 181 GLY A C 1
ATOM 1323 O O . GLY A 1 181 ? -22.437 3.431 23.823 1.00 89.50 181 GLY A O 1
ATOM 1324 N N . VAL A 1 182 ? -20.623 4.598 24.453 1.00 90.06 182 VAL A N 1
ATOM 1325 C CA . VAL A 1 182 ? -20.071 4.789 23.099 1.00 90.06 182 VAL A CA 1
ATOM 1326 C C . VAL A 1 182 ? -19.335 3.533 22.631 1.00 90.06 182 VAL A C 1
ATOM 1328 O O . VAL A 1 182 ? -19.423 3.147 21.476 1.00 90.06 182 VAL A O 1
ATOM 1331 N N . LEU A 1 183 ? -18.600 2.889 23.534 1.00 91.12 183 LEU A N 1
ATOM 1332 C CA . LEU A 1 183 ? -17.875 1.654 23.250 1.00 91.12 183 LEU A CA 1
ATOM 1333 C C . LEU A 1 183 ? -18.836 0.461 23.068 1.00 91.12 183 LEU A C 1
ATOM 1335 O O . LEU A 1 183 ? -18.633 -0.375 22.198 1.00 91.12 183 LEU A O 1
ATOM 1339 N N . ASP A 1 184 ? -19.929 0.422 23.827 1.00 90.25 184 ASP A N 1
ATOM 1340 C CA . ASP A 1 184 ? -20.976 -0.602 23.739 1.00 90.25 184 ASP A CA 1
ATOM 1341 C C . ASP A 1 184 ? -21.786 -0.513 22.434 1.00 90.25 184 ASP A C 1
ATOM 1343 O O . ASP A 1 184 ? -22.437 -1.488 22.068 1.00 90.25 184 ASP A O 1
ATOM 1347 N N . SER A 1 185 ? -21.755 0.629 21.735 1.00 88.69 185 SER A N 1
ATOM 1348 C CA . SER A 1 185 ? -22.434 0.804 20.445 1.00 88.69 185 SER A CA 1
ATOM 1349 C C . SER A 1 185 ? -21.576 0.437 19.234 1.00 88.69 185 SER A C 1
ATOM 1351 O O . SER A 1 185 ? -22.039 0.617 18.116 1.00 88.69 185 SER A O 1
ATOM 1353 N N . VAL A 1 186 ? -20.326 0.008 19.434 1.00 90.25 186 VAL A N 1
ATOM 1354 C CA . VAL A 1 186 ? -19.443 -0.404 18.336 1.00 90.25 186 VAL A CA 1
ATOM 1355 C C . VAL A 1 186 ? -19.846 -1.798 17.856 1.00 90.25 186 VAL A C 1
ATOM 1357 O O . VAL A 1 186 ? -19.906 -2.745 18.644 1.00 90.25 186 VAL A O 1
ATOM 1360 N N . GLU A 1 187 ? -20.085 -1.932 16.556 1.00 90.00 187 GLU A N 1
ATOM 1361 C CA . GLU A 1 187 ? -20.558 -3.156 15.910 1.00 90.00 187 GLU A CA 1
ATOM 1362 C C . GLU A 1 187 ? -19.529 -3.718 14.917 1.00 90.00 187 GLU A C 1
ATOM 1364 O O . GLU A 1 187 ? -18.609 -3.037 14.462 1.00 90.00 187 GLU A O 1
ATOM 1369 N N . ALA A 1 188 ? -19.675 -4.996 14.556 1.00 89.12 188 ALA A N 1
ATOM 1370 C CA . ALA A 1 188 ? -18.864 -5.580 13.492 1.00 89.12 188 ALA A CA 1
ATOM 1371 C C . ALA A 1 188 ? -19.146 -4.870 12.154 1.00 89.12 188 ALA A C 1
ATOM 1373 O O . ALA A 1 188 ? -20.297 -4.674 11.773 1.00 89.12 188 ALA A O 1
ATOM 1374 N N . GLY A 1 189 ? -18.086 -4.515 11.430 1.00 81.56 189 GLY A N 1
ATOM 1375 C CA . GLY A 1 189 ? -18.137 -3.701 10.217 1.00 81.56 189 GLY A CA 1
ATOM 1376 C C . GLY A 1 189 ? -17.801 -2.225 10.441 1.00 81.56 189 GLY A C 1
ATOM 1377 O O . GLY A 1 189 ? -17.385 -1.574 9.479 1.00 81.56 189 GLY A O 1
ATOM 1378 N N . ASP A 1 190 ? -17.898 -1.721 11.678 1.00 87.31 190 ASP A N 1
ATOM 1379 C CA . ASP A 1 190 ? -17.470 -0.361 12.011 1.00 87.31 190 ASP A CA 1
ATOM 1380 C C . ASP A 1 190 ? -15.978 -0.162 11.726 1.00 87.31 190 ASP A C 1
ATOM 1382 O O . ASP A 1 190 ? -15.169 -1.097 11.775 1.00 87.31 190 ASP A O 1
ATOM 1386 N N . ILE A 1 191 ? -15.605 1.087 11.451 1.00 86.69 191 ILE A N 1
ATOM 1387 C CA . ILE A 1 191 ? -14.207 1.473 11.265 1.00 86.69 191 ILE A CA 1
ATOM 1388 C C . ILE A 1 191 ? -13.708 2.194 12.513 1.00 86.69 191 ILE A C 1
ATOM 1390 O O . ILE A 1 191 ? -14.307 3.166 12.973 1.00 86.69 191 ILE A O 1
ATOM 1394 N N . LEU A 1 192 ? -12.568 1.740 13.023 1.00 90.62 192 LEU A N 1
ATOM 1395 C CA . LEU A 1 192 ? -11.830 2.378 14.105 1.00 90.62 192 LEU A CA 1
ATOM 1396 C C . LEU A 1 192 ? -10.576 3.016 13.531 1.00 90.62 192 LEU A C 1
ATOM 1398 O O . LEU A 1 192 ? -9.810 2.353 12.837 1.00 90.62 192 LEU A O 1
ATOM 1402 N N . GLU A 1 193 ? -10.330 4.280 13.847 1.00 89.06 193 GLU A N 1
ATOM 1403 C CA . GLU A 1 193 ? -9.052 4.925 13.560 1.00 89.06 193 GLU A CA 1
ATOM 1404 C C . GLU A 1 193 ? -8.353 5.281 14.863 1.00 89.06 193 GLU A C 1
ATOM 1406 O O . GLU A 1 193 ? -8.823 6.120 15.631 1.00 89.06 193 GLU A O 1
ATOM 1411 N N . TRP A 1 194 ? -7.219 4.637 15.102 1.00 91.81 194 TRP A N 1
ATOM 1412 C CA . TRP A 1 194 ? -6.297 5.009 16.159 1.00 91.81 194 TRP A CA 1
ATOM 1413 C C . TRP A 1 194 ? -5.337 6.057 15.615 1.00 91.81 194 TRP A C 1
ATOM 1415 O O . TRP A 1 194 ? -4.735 5.836 14.566 1.00 91.81 194 TRP A O 1
ATOM 1425 N N . ARG A 1 195 ? -5.181 7.186 16.306 1.00 88.06 195 ARG A N 1
ATOM 1426 C CA . ARG A 1 195 ? -4.211 8.228 15.954 1.00 88.06 195 ARG A CA 1
ATOM 1427 C C . ARG A 1 195 ? -3.406 8.649 17.162 1.00 88.06 195 ARG A C 1
ATOM 1429 O O . ARG A 1 195 ? -3.987 9.206 18.084 1.00 88.06 195 ARG A O 1
ATOM 1436 N N . GLU A 1 196 ? -2.095 8.513 17.114 1.00 85.50 196 GLU A N 1
ATOM 1437 C CA . GLU A 1 196 ? -1.209 9.157 18.086 1.00 85.50 196 GLU A CA 1
ATOM 1438 C C . GLU A 1 196 ? -0.935 10.621 17.714 1.00 85.50 196 GLU A C 1
ATOM 1440 O O . GLU A 1 196 ? -0.908 11.508 18.563 1.00 85.50 196 GLU A O 1
ATOM 1445 N N . ALA A 1 197 ? -0.827 10.903 16.413 1.00 76.12 197 ALA A N 1
ATOM 1446 C CA . ALA A 1 197 ? -0.687 12.256 15.886 1.00 76.12 197 ALA A CA 1
ATOM 1447 C C . ALA A 1 197 ? -1.443 12.415 14.561 1.00 76.12 197 ALA A C 1
ATOM 1449 O O . ALA A 1 197 ? -1.911 11.447 13.962 1.00 76.12 197 ALA A O 1
ATOM 1450 N N . GLY A 1 198 ? -1.545 13.650 14.055 1.00 67.44 198 GLY A N 1
ATOM 1451 C CA . GLY A 1 198 ? -2.267 13.941 12.808 1.00 67.44 198 GLY A CA 1
ATOM 1452 C C . GLY A 1 198 ? -1.800 13.113 11.602 1.00 67.44 198 GLY A C 1
ATOM 1453 O O . GLY A 1 198 ? -2.618 12.776 10.751 1.00 67.44 198 GLY A O 1
ATOM 1454 N N . GLN A 1 199 ? -0.514 12.749 11.571 1.00 65.88 199 GLN A N 1
ATOM 1455 C CA . GLN A 1 199 ? 0.128 11.960 10.511 1.00 65.88 199 GLN A CA 1
ATOM 1456 C C . GLN A 1 199 ? 0.558 10.559 10.972 1.00 65.88 199 GLN A C 1
ATOM 1458 O O . GLN A 1 199 ? 1.325 9.910 10.272 1.00 65.88 199 GLN A O 1
ATOM 1463 N N . CYS A 1 200 ? 0.119 10.119 12.152 1.00 74.50 200 CYS A N 1
ATOM 1464 C CA . CYS A 1 200 ? 0.515 8.861 12.774 1.00 74.50 200 CYS A CA 1
ATOM 1465 C C . CYS A 1 200 ? -0.740 8.138 13.255 1.00 74.50 200 CYS A C 1
ATOM 1467 O O . CYS A 1 200 ? -1.236 8.385 14.358 1.00 74.50 200 CYS A O 1
ATOM 1469 N N . TRP A 1 201 ? -1.313 7.328 12.368 1.00 83.44 201 TRP A N 1
ATOM 1470 C CA . TRP A 1 201 ? -2.596 6.678 12.572 1.00 83.44 201 TRP A CA 1
ATOM 1471 C C . TRP A 1 201 ? -2.716 5.350 11.830 1.00 83.44 201 TRP A C 1
ATOM 1473 O O . TRP A 1 201 ? -2.113 5.161 10.780 1.00 83.44 201 TRP A O 1
ATOM 1483 N N . VAL A 1 202 ? -3.560 4.457 12.343 1.00 84.31 202 VAL A N 1
ATOM 1484 C CA . VAL A 1 202 ? -3.946 3.187 11.712 1.00 84.31 202 VAL A CA 1
ATOM 1485 C C . VAL A 1 202 ? -5.464 3.023 11.771 1.00 84.31 202 VAL A C 1
ATOM 1487 O O . VAL A 1 202 ? -6.109 3.405 12.749 1.00 84.31 202 VAL A O 1
ATOM 1490 N N . ARG A 1 203 ? -6.044 2.477 10.702 1.00 86.12 203 ARG A N 1
ATOM 1491 C CA . ARG A 1 203 ? -7.453 2.109 10.599 1.00 86.12 203 ARG A CA 1
ATOM 1492 C C . ARG A 1 203 ? -7.622 0.605 10.637 1.00 86.12 203 ARG A C 1
ATOM 1494 O O . ARG A 1 203 ? -6.957 -0.130 9.903 1.00 86.12 203 ARG A O 1
ATOM 1501 N N . TYR A 1 204 ? -8.609 0.199 11.414 1.00 87.12 204 TYR A N 1
ATOM 1502 C CA . TYR A 1 204 ? -9.073 -1.166 11.520 1.00 87.12 204 TYR A CA 1
ATOM 1503 C C . TYR A 1 204 ? -10.556 -1.248 11.184 1.00 87.12 204 TYR A C 1
ATOM 1505 O O . TYR A 1 204 ? -11.306 -0.300 11.426 1.00 87.12 204 TYR A O 1
ATOM 1513 N N . ARG A 1 205 ? -10.985 -2.399 10.672 1.00 85.50 205 ARG A N 1
ATOM 1514 C CA . ARG A 1 205 ? -12.391 -2.790 10.663 1.00 85.50 205 ARG A CA 1
ATOM 1515 C C . ARG A 1 205 ? -12.644 -3.680 11.872 1.00 85.50 205 ARG A C 1
ATOM 1517 O O . ARG A 1 205 ? -11.857 -4.578 12.157 1.00 85.50 205 ARG A O 1
ATOM 1524 N N . VAL A 1 206 ? -13.741 -3.438 12.574 1.00 90.38 206 VAL A N 1
ATOM 1525 C CA . VAL A 1 206 ? -14.187 -4.293 13.674 1.00 90.38 206 VAL A CA 1
ATOM 1526 C C . VAL A 1 206 ? -14.727 -5.595 13.093 1.00 90.38 206 VAL A C 1
ATOM 1528 O O . VAL A 1 206 ? -15.644 -5.583 12.275 1.00 90.38 206 VAL A O 1
ATOM 1531 N N . THR A 1 207 ? -14.167 -6.726 13.503 1.00 90.12 207 THR A N 1
ATOM 1532 C CA . THR A 1 207 ? -14.594 -8.064 13.062 1.00 90.12 207 THR A CA 1
ATOM 1533 C C . THR A 1 207 ? -15.500 -8.747 14.078 1.00 90.12 207 THR A C 1
ATOM 1535 O O . THR A 1 207 ? -16.304 -9.600 13.705 1.00 90.12 207 THR A O 1
ATOM 1538 N N . ALA A 1 208 ? -15.415 -8.355 15.352 1.00 89.62 208 ALA A N 1
ATOM 1539 C CA . ALA A 1 208 ? -16.237 -8.901 16.422 1.00 89.62 208 ALA A CA 1
ATOM 1540 C C . ALA A 1 208 ? -16.674 -7.815 17.410 1.00 89.62 208 ALA A C 1
ATOM 1542 O O . ALA A 1 208 ? -15.907 -6.910 17.742 1.00 89.62 208 ALA A O 1
ATOM 1543 N N . ALA A 1 209 ? -17.911 -7.950 17.892 1.00 79.31 209 ALA A N 1
ATOM 1544 C CA . ALA A 1 209 ? -18.512 -7.071 18.889 1.00 79.31 209 ALA A CA 1
ATOM 1545 C C . ALA A 1 209 ? -17.700 -7.033 20.203 1.00 79.31 209 ALA A C 1
ATOM 1547 O O . ALA A 1 209 ? -17.035 -8.022 20.534 1.00 79.31 209 ALA A O 1
ATOM 1548 N N . PRO A 1 210 ? -17.795 -5.934 20.976 1.00 79.44 210 PRO A N 1
ATOM 1549 C CA . PRO A 1 210 ? -17.068 -5.767 22.229 1.00 79.44 210 PRO A CA 1
ATOM 1550 C C . PRO A 1 210 ? -17.263 -6.932 23.208 1.00 79.44 210 PRO A C 1
ATOM 1552 O O . PRO A 1 210 ? -18.389 -7.352 23.484 1.00 79.44 210 PRO A O 1
ATOM 1555 N N . GLN A 1 211 ? -16.167 -7.396 23.804 1.00 78.38 211 GLN A N 1
ATOM 1556 C CA . GLN A 1 211 ? -16.130 -8.304 24.954 1.00 78.38 211 GLN A CA 1
ATOM 1557 C C . GLN A 1 211 ? -15.269 -7.695 26.076 1.00 78.38 211 GLN A C 1
ATOM 1559 O O . GLN A 1 211 ? -14.300 -7.014 25.777 1.00 78.38 211 GLN A O 1
ATOM 1564 N N . PRO A 1 212 ? -15.550 -7.903 27.373 1.00 69.19 212 PRO A N 1
ATOM 1565 C CA . PRO A 1 212 ? -16.711 -8.578 27.942 1.00 69.19 212 PRO A CA 1
ATOM 1566 C C . PRO A 1 212 ? -17.985 -7.725 27.836 1.00 69.19 212 PRO A C 1
ATOM 1568 O O . PRO A 1 212 ? -17.953 -6.577 27.395 1.00 69.19 212 PRO A O 1
ATOM 1571 N N . ALA A 1 213 ? -19.105 -8.296 28.288 1.00 68.31 213 ALA A N 1
ATOM 1572 C CA . ALA A 1 213 ? -20.414 -7.649 28.320 1.00 68.31 213 ALA A CA 1
ATOM 1573 C C . ALA A 1 213 ? -20.440 -6.299 29.073 1.00 68.31 213 ALA A C 1
ATOM 1575 O O . ALA A 1 213 ? -19.550 -5.961 29.862 1.00 68.31 213 ALA A O 1
ATOM 1576 N N . ALA A 1 214 ? -21.527 -5.553 28.850 1.00 65.94 214 ALA A N 1
ATOM 1577 C CA . ALA A 1 214 ? -21.792 -4.249 29.449 1.00 65.94 214 ALA A CA 1
ATOM 1578 C C . ALA A 1 214 ? -21.508 -4.222 30.966 1.00 65.94 214 ALA A C 1
ATOM 1580 O O . ALA A 1 214 ? -21.988 -5.062 31.726 1.00 65.94 214 ALA A O 1
ATOM 1581 N N . GLY A 1 215 ? -20.730 -3.228 31.404 1.00 68.25 215 GLY A N 1
ATOM 1582 C CA . GLY A 1 215 ? -20.348 -3.028 32.809 1.00 68.25 215 GLY A CA 1
ATOM 1583 C C . GLY A 1 215 ? -18.915 -3.436 33.169 1.00 68.25 215 GLY A C 1
ATOM 1584 O O . GLY A 1 215 ? -18.451 -3.075 34.249 1.00 68.25 215 GLY A O 1
ATOM 1585 N N . ALA A 1 216 ? -18.177 -4.110 32.279 1.00 86.69 216 ALA A N 1
ATOM 1586 C CA . ALA A 1 216 ? -16.749 -4.354 32.493 1.00 86.69 216 ALA A CA 1
ATOM 1587 C C . ALA A 1 216 ? -15.921 -3.051 32.429 1.00 86.69 216 ALA A C 1
ATOM 1589 O O . ALA A 1 216 ? -16.294 -2.093 31.742 1.00 86.69 216 ALA A O 1
ATOM 1590 N N . ALA A 1 217 ? -14.779 -3.024 33.124 1.00 91.38 217 ALA A N 1
ATOM 1591 C CA . ALA A 1 217 ? -13.836 -1.897 33.100 1.00 91.38 217 ALA A CA 1
ATOM 1592 C C . ALA A 1 217 ? -13.099 -1.757 31.754 1.00 91.38 217 ALA A C 1
ATOM 1594 O O . ALA A 1 217 ? -12.545 -0.705 31.451 1.00 91.38 217 ALA A O 1
ATOM 1595 N N . THR A 1 218 ? -13.126 -2.799 30.924 1.00 94.12 218 THR A N 1
ATOM 1596 C CA . THR A 1 218 ? -12.498 -2.832 29.602 1.00 94.12 218 THR A CA 1
ATOM 1597 C C . THR A 1 218 ? -13.484 -3.295 28.535 1.00 94.12 218 THR A C 1
ATOM 1599 O O . THR A 1 218 ? -14.515 -3.909 28.834 1.00 94.12 218 THR A O 1
ATOM 1602 N N . ARG A 1 219 ? -13.172 -2.966 27.282 1.00 93.88 219 ARG A N 1
ATOM 1603 C CA . ARG A 1 219 ? -13.789 -3.517 26.074 1.00 93.88 219 ARG A CA 1
ATOM 1604 C C . ARG A 1 219 ? -12.706 -3.983 25.129 1.00 93.88 219 ARG A C 1
ATOM 1606 O O . ARG A 1 219 ? -11.683 -3.325 24.992 1.00 93.88 219 ARG A O 1
ATOM 1613 N N . GLU A 1 220 ? -12.950 -5.109 24.500 1.00 94.69 220 GLU A N 1
ATOM 1614 C CA . GLU A 1 220 ? -12.061 -5.782 23.582 1.00 94.69 220 GLU A CA 1
ATOM 1615 C C . GLU A 1 220 ? -12.816 -6.080 22.296 1.00 94.69 220 GLU A C 1
ATOM 1617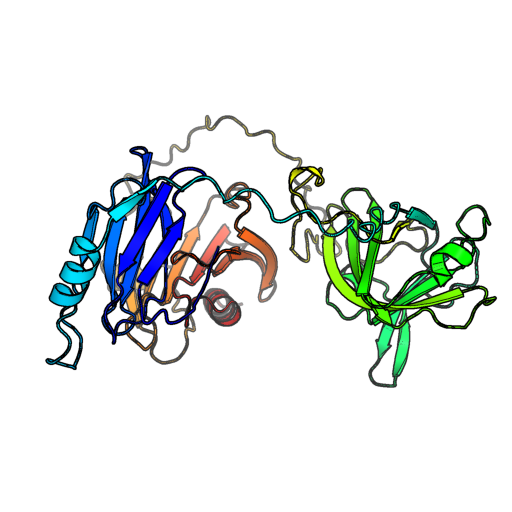 O O . GLU A 1 220 ? -13.884 -6.689 22.327 1.00 94.69 220 GLU A O 1
ATOM 1622 N N . TYR A 1 221 ? -12.257 -5.639 21.180 1.00 94.00 221 TYR A N 1
ATOM 1623 C CA . TYR A 1 221 ? -12.830 -5.805 19.853 1.00 94.00 221 TYR A CA 1
ATOM 1624 C C . TYR A 1 221 ? -11.935 -6.713 19.037 1.00 94.00 221 TYR A C 1
ATOM 1626 O O . TYR A 1 221 ? -10.723 -6.501 19.014 1.00 94.00 221 TYR A O 1
ATOM 1634 N N . GLY A 1 222 ? -12.530 -7.655 18.306 1.00 93.94 222 GLY A N 1
ATOM 1635 C CA . GLY A 1 222 ? -11.833 -8.262 17.178 1.00 93.94 222 GLY A CA 1
ATOM 1636 C C . GLY A 1 222 ? -11.623 -7.193 16.113 1.00 93.94 222 GLY A C 1
ATOM 1637 O O . GLY A 1 222 ? -12.564 -6.464 15.787 1.00 93.94 222 GLY A O 1
ATOM 1638 N N . VAL A 1 223 ? -10.407 -7.076 15.591 1.00 92.69 223 VAL A N 1
ATOM 1639 C CA . VAL A 1 223 ? -10.074 -6.086 14.566 1.00 92.69 223 VAL A CA 1
ATOM 1640 C C . VAL A 1 223 ? -9.303 -6.726 13.423 1.00 92.69 223 VAL A C 1
ATOM 1642 O O . VAL A 1 223 ? -8.497 -7.627 13.632 1.00 92.69 223 VAL A O 1
ATOM 1645 N N . GLU A 1 224 ? -9.542 -6.243 12.210 1.00 85.38 224 GLU A N 1
ATOM 1646 C CA . GLU A 1 224 ? -8.710 -6.523 11.044 1.00 85.38 224 GLU A CA 1
ATOM 1647 C C . GLU A 1 224 ? -8.108 -5.222 10.524 1.00 85.38 224 GLU A C 1
ATOM 1649 O O . GLU A 1 224 ? -8.752 -4.168 10.505 1.00 85.38 224 GLU A O 1
ATOM 1654 N N . TRP A 1 225 ? -6.844 -5.285 10.127 1.00 85.06 225 TRP A N 1
ATOM 1655 C CA . TRP A 1 225 ? -6.137 -4.143 9.567 1.00 85.06 225 TRP A CA 1
ATOM 1656 C C . TRP A 1 225 ? -6.754 -3.711 8.226 1.00 85.06 225 TRP A C 1
ATOM 1658 O O . TRP A 1 225 ? -7.107 -4.551 7.401 1.00 85.06 225 TRP A O 1
ATOM 1668 N N . VAL A 1 226 ? -6.863 -2.395 8.001 1.00 74.19 226 VAL A N 1
ATOM 1669 C CA . VAL A 1 226 ? -7.355 -1.822 6.733 1.00 74.19 226 VAL A CA 1
ATOM 1670 C C . VAL A 1 226 ? -6.292 -0.954 6.063 1.00 74.19 226 VAL A C 1
ATOM 1672 O O . VAL A 1 226 ? -5.997 -1.137 4.887 1.00 74.19 226 VAL A O 1
ATOM 1675 N N . THR A 1 227 ? -5.769 0.051 6.773 1.00 71.00 227 THR A N 1
ATOM 1676 C CA . THR A 1 227 ? -4.806 1.031 6.22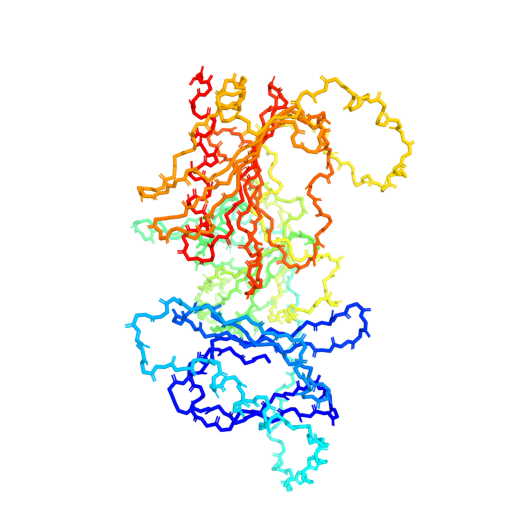8 1.00 71.00 227 THR A CA 1
ATOM 1677 C C . THR A 1 227 ? -4.189 1.886 7.344 1.00 71.00 227 THR A C 1
ATOM 1679 O O . THR A 1 227 ? -4.603 1.777 8.492 1.00 71.00 227 THR A O 1
ATOM 1682 N N . TYR A 1 228 ? -3.207 2.739 7.050 1.00 69.69 228 TYR A N 1
ATOM 1683 C CA . TYR A 1 228 ? -2.543 3.642 8.000 1.00 69.69 228 TYR A CA 1
ATOM 1684 C C . TYR A 1 228 ? -1.953 4.875 7.294 1.00 69.69 228 TYR A C 1
ATOM 1686 O O . TYR A 1 228 ? -1.858 4.912 6.068 1.00 69.69 228 TYR A O 1
ATOM 1694 N N . ALA A 1 229 ? -1.489 5.853 8.073 1.00 62.47 229 ALA A N 1
ATOM 1695 C CA . ALA A 1 229 ? -0.439 6.779 7.659 1.00 62.47 229 ALA A CA 1
ATOM 1696 C C . ALA A 1 229 ? 0.530 6.996 8.823 1.00 62.47 229 ALA A C 1
ATOM 1698 O O . ALA A 1 229 ? 0.102 7.273 9.940 1.00 62.47 229 ALA A O 1
ATOM 1699 N N . TYR A 1 230 ? 1.829 6.888 8.553 1.00 59.44 230 TYR A N 1
ATOM 1700 C CA . TYR A 1 230 ? 2.879 7.083 9.550 1.00 59.44 230 TYR A CA 1
ATOM 1701 C C . TYR A 1 230 ? 3.967 7.993 8.994 1.00 59.44 230 TYR A C 1
ATOM 1703 O O . TYR A 1 230 ? 4.922 7.555 8.361 1.00 59.44 230 TYR A O 1
ATOM 1711 N N . THR A 1 231 ? 3.832 9.287 9.249 1.00 56.59 231 THR A N 1
ATOM 1712 C CA . THR A 1 231 ? 4.962 10.210 9.176 1.00 56.59 231 THR A CA 1
ATOM 1713 C C . THR A 1 231 ? 5.414 10.466 10.610 1.00 56.59 231 THR A C 1
ATOM 1715 O O . THR A 1 231 ? 4.696 11.119 11.365 1.00 56.59 231 THR A O 1
ATOM 1718 N N . GLY A 1 232 ? 6.578 9.928 10.989 1.00 54.41 232 GLY A N 1
ATOM 1719 C CA . GLY A 1 232 ? 7.209 10.200 12.285 1.00 54.41 232 GLY A CA 1
ATOM 1720 C C . GLY A 1 232 ? 6.903 9.236 13.440 1.00 54.41 232 GLY A C 1
ATOM 1721 O O . GLY A 1 232 ? 7.207 9.601 14.569 1.00 54.41 232 GLY A O 1
ATOM 1722 N N . CYS A 1 233 ? 6.356 8.035 13.196 1.00 64.00 233 CYS A N 1
ATOM 1723 C CA . CYS A 1 233 ? 6.279 6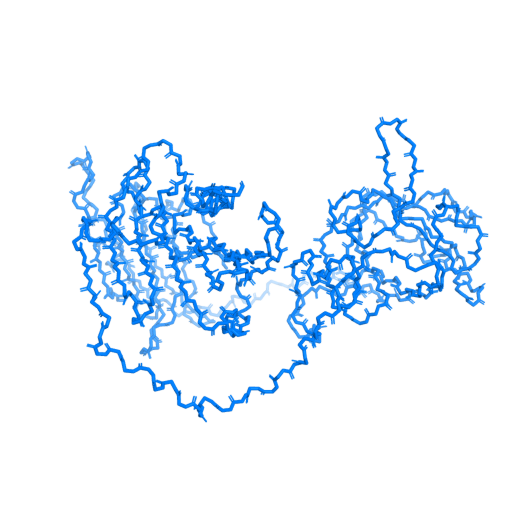.989 14.227 1.00 64.00 233 CYS A CA 1
ATOM 1724 C C . CYS A 1 233 ? 6.785 5.641 13.707 1.00 64.00 233 CYS A C 1
ATOM 1726 O O . CYS A 1 233 ? 6.376 5.182 12.640 1.00 64.00 233 CYS A O 1
ATOM 1728 N N . SER A 1 234 ? 7.690 5.031 14.466 1.00 69.19 234 SER A N 1
ATOM 1729 C CA . SER A 1 234 ? 8.423 3.819 14.101 1.00 69.19 234 SER A CA 1
ATOM 1730 C C . SER A 1 234 ? 9.046 3.171 15.332 1.00 69.19 234 SER A C 1
ATOM 1732 O O . SER A 1 234 ? 9.410 3.881 16.269 1.00 69.19 234 SER A O 1
ATOM 1734 N N . GLY A 1 235 ? 9.267 1.856 15.298 1.00 74.25 235 GLY A N 1
ATOM 1735 C CA . GLY A 1 235 ? 9.933 1.140 16.380 1.00 74.25 235 GLY A CA 1
ATOM 1736 C C . GLY A 1 235 ? 8.980 0.810 17.526 1.00 74.25 235 GLY A C 1
ATOM 1737 O O . GLY A 1 235 ? 7.838 0.413 17.305 1.00 74.25 235 GLY A O 1
ATOM 1738 N N . ALA A 1 236 ? 9.458 0.919 18.766 1.00 81.94 236 ALA A N 1
ATOM 1739 C CA . ALA A 1 236 ? 8.648 0.595 19.937 1.00 81.94 236 ALA A CA 1
ATOM 1740 C C . ALA A 1 236 ? 7.547 1.643 20.169 1.00 81.94 236 ALA A C 1
ATOM 1742 O O . ALA A 1 236 ? 7.804 2.842 20.084 1.00 81.94 236 ALA A O 1
ATOM 1743 N N . LEU A 1 237 ? 6.342 1.184 20.511 1.00 84.88 237 LEU A N 1
ATOM 1744 C CA . LEU A 1 237 ? 5.266 2.042 21.001 1.00 84.88 237 LEU A CA 1
ATOM 1745 C C . LEU A 1 237 ? 5.650 2.596 22.376 1.00 84.88 237 LEU A C 1
ATOM 1747 O O . LEU A 1 237 ? 5.977 1.834 23.290 1.00 84.88 237 LEU A O 1
ATOM 1751 N N . ASP A 1 238 ? 5.596 3.917 22.530 1.00 81.25 238 ASP A N 1
ATOM 1752 C CA . ASP A 1 238 ? 5.847 4.564 23.815 1.00 81.25 238 ASP A CA 1
ATOM 1753 C C . ASP A 1 238 ? 4.735 4.186 24.811 1.00 81.25 238 ASP A C 1
ATOM 1755 O O . ASP A 1 238 ? 3.546 4.311 24.519 1.00 81.25 238 ASP A O 1
ATOM 1759 N N . ALA A 1 239 ? 5.098 3.753 26.023 1.00 80.69 239 ALA A N 1
ATOM 1760 C CA . ALA A 1 239 ? 4.135 3.474 27.096 1.00 80.69 239 ALA A CA 1
ATOM 1761 C C . ALA A 1 239 ? 3.309 4.719 27.502 1.00 80.69 239 ALA A C 1
ATOM 1763 O O . ALA A 1 239 ? 2.272 4.610 28.160 1.00 80.69 239 ALA A O 1
ATOM 1764 N N . THR A 1 240 ? 3.769 5.907 27.111 1.00 79.94 240 THR A N 1
ATOM 1765 C CA . THR A 1 240 ? 3.117 7.207 27.299 1.00 79.94 240 THR A CA 1
ATOM 1766 C C . THR A 1 240 ? 2.478 7.758 26.018 1.00 79.94 240 THR A C 1
ATOM 1768 O O . THR A 1 240 ? 2.026 8.905 26.001 1.00 79.94 240 THR A O 1
ATOM 1771 N N . ALA A 1 241 ? 2.393 6.946 24.955 1.00 80.00 241 ALA A N 1
ATOM 1772 C CA . ALA A 1 241 ? 1.765 7.327 23.695 1.00 80.00 241 ALA A CA 1
ATOM 1773 C C . ALA A 1 241 ? 0.298 7.718 23.911 1.00 80.00 241 ALA A C 1
ATOM 1775 O O . ALA A 1 241 ? -0.570 6.892 24.229 1.00 80.00 241 ALA A O 1
ATOM 1776 N N . THR A 1 242 ? 0.020 9.002 23.697 1.00 85.06 242 THR A N 1
ATOM 1777 C CA . THR A 1 242 ? -1.338 9.538 23.713 1.00 85.06 242 THR A CA 1
ATOM 1778 C C . THR A 1 242 ? -1.983 9.304 22.365 1.00 85.06 242 THR A C 1
ATOM 1780 O O . THR A 1 242 ? -1.434 9.694 21.344 1.00 85.06 242 THR A O 1
ATOM 1783 N N . ALA A 1 243 ? -3.171 8.714 22.359 1.00 87.56 243 ALA A N 1
ATOM 1784 C CA . ALA A 1 243 ? -3.924 8.444 21.157 1.00 87.56 243 ALA A CA 1
ATOM 1785 C C . ALA A 1 243 ? -5.362 8.953 21.219 1.00 87.56 243 ALA A C 1
ATOM 1787 O O . ALA A 1 243 ? -6.017 9.012 22.259 1.00 87.56 243 ALA A O 1
ATOM 1788 N N . SER A 1 244 ? -5.883 9.274 20.046 1.00 88.00 244 SER A N 1
ATOM 1789 C CA . SER A 1 244 ? -7.303 9.432 19.807 1.00 88.00 244 SER A CA 1
ATOM 1790 C C . SER A 1 244 ? -7.845 8.206 19.082 1.00 88.00 244 SER A C 1
ATOM 1792 O O . SER A 1 244 ? -7.241 7.739 18.121 1.00 88.00 244 SER A O 1
ATOM 1794 N N . VAL A 1 245 ? -8.983 7.691 19.537 1.00 88.06 245 VAL A N 1
ATOM 1795 C CA . VAL A 1 245 ? -9.743 6.650 18.842 1.00 88.06 245 VAL A CA 1
ATOM 1796 C C . VAL A 1 245 ? -10.970 7.305 18.231 1.00 88.06 245 VAL A C 1
ATOM 1798 O O . VAL A 1 245 ? -11.784 7.889 18.950 1.00 88.06 245 VAL A O 1
ATOM 1801 N N . GLN A 1 246 ? -11.085 7.242 16.909 1.00 88.56 246 GLN A N 1
ATOM 1802 C CA . GLN A 1 246 ? -12.232 7.753 16.169 1.00 88.56 246 GLN A CA 1
ATOM 1803 C C . GLN A 1 246 ? -13.103 6.593 15.705 1.00 88.56 246 GLN A C 1
ATOM 1805 O O . GLN A 1 246 ? -12.615 5.672 15.049 1.00 88.56 246 GLN A O 1
ATOM 1810 N N . LEU A 1 247 ? -14.389 6.660 16.041 1.00 86.75 247 LEU A N 1
ATOM 1811 C CA . LEU A 1 247 ? -15.394 5.714 15.564 1.00 86.75 247 LEU A CA 1
ATOM 1812 C C . LEU A 1 247 ? -16.006 6.217 14.263 1.00 86.75 247 LEU A C 1
ATOM 1814 O O . LEU A 1 247 ? -16.412 7.380 14.190 1.00 86.75 247 LEU A O 1
ATOM 1818 N N . ASN A 1 248 ? -16.095 5.330 13.273 1.00 82.31 248 ASN A N 1
ATOM 1819 C CA . ASN A 1 248 ? -16.645 5.603 11.950 1.00 82.31 248 ASN A CA 1
ATOM 1820 C C . ASN A 1 248 ? -16.069 6.895 11.341 1.00 82.31 248 ASN A C 1
ATOM 1822 O O . ASN A 1 248 ? -16.814 7.827 11.019 1.00 82.31 248 ASN A O 1
ATOM 1826 N N . PRO A 1 249 ? -14.726 6.973 11.208 1.00 76.88 249 PRO A N 1
ATOM 1827 C CA . PRO A 1 249 ? -14.065 8.119 10.607 1.00 76.88 249 PRO A CA 1
ATOM 1828 C C . PRO A 1 249 ? -14.599 8.361 9.189 1.00 76.88 249 PRO A C 1
ATOM 1830 O O . PRO A 1 249 ? -15.001 7.413 8.505 1.00 76.88 249 PRO A O 1
ATOM 1833 N N . PRO A 1 250 ? -14.555 9.611 8.695 1.00 66.81 250 PRO A N 1
ATOM 1834 C CA . PRO A 1 250 ? -14.947 9.913 7.329 1.00 66.81 250 PRO A CA 1
ATOM 1835 C C . PRO A 1 250 ? -14.240 9.002 6.317 1.00 66.81 250 PRO A C 1
ATOM 1837 O O . PRO 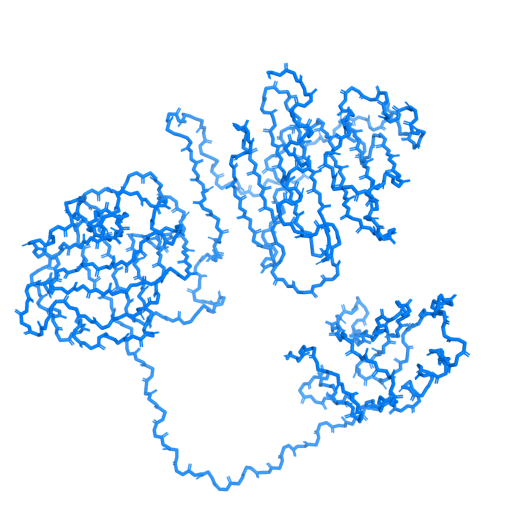A 1 250 ? -13.049 8.673 6.455 1.00 66.81 250 PRO A O 1
ATOM 1840 N N . ALA A 1 251 ? -14.982 8.626 5.272 1.00 55.12 251 ALA A N 1
ATOM 1841 C CA . ALA A 1 251 ? -14.422 7.940 4.117 1.00 55.12 251 ALA A CA 1
ATOM 1842 C C . ALA A 1 251 ? -13.231 8.735 3.560 1.00 55.12 251 ALA A C 1
ATOM 1844 O O . ALA A 1 251 ? -13.212 9.969 3.632 1.00 55.12 251 ALA A O 1
ATOM 1845 N N . PHE A 1 252 ? -12.242 8.031 3.004 1.00 51.53 252 PHE A N 1
ATOM 1846 C CA . PHE A 1 252 ? -11.099 8.660 2.348 1.00 51.53 252 PHE A CA 1
ATOM 1847 C C . PHE A 1 252 ? -11.586 9.492 1.164 1.00 51.53 252 PHE A C 1
ATOM 1849 O O . PHE A 1 252 ? -11.821 8.986 0.073 1.00 51.53 252 PHE A O 1
ATOM 1856 N N . THR A 1 253 ? -11.759 10.784 1.395 1.00 40.00 253 THR A N 1
ATOM 1857 C CA . THR A 1 253 ? -11.910 11.768 0.334 1.00 40.00 253 THR A CA 1
ATOM 1858 C C . THR A 1 253 ? -10.593 12.520 0.259 1.00 40.00 253 THR A C 1
ATOM 1860 O O . THR A 1 253 ? -10.015 12.868 1.290 1.00 40.00 253 THR A O 1
ATOM 1863 N N . SER A 1 254 ? -10.100 12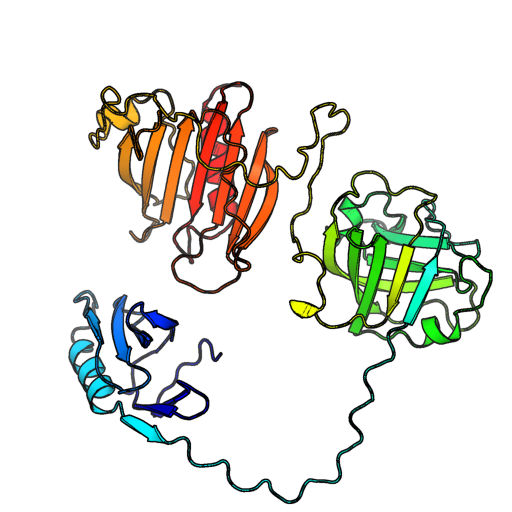.769 -0.951 1.00 34.03 254 SER A N 1
ATOM 1864 C CA . SER A 1 254 ? -8.871 13.542 -1.177 1.00 34.03 254 SER A CA 1
ATOM 1865 C C . SER A 1 254 ? -8.896 14.909 -0.475 1.00 34.03 254 SER A C 1
ATOM 1867 O O . SER A 1 254 ? -7.854 15.398 -0.058 1.00 34.03 254 SER A O 1
ATOM 1869 N N . ALA A 1 255 ? -10.084 15.489 -0.269 1.00 32.81 255 ALA A N 1
ATOM 1870 C CA . ALA A 1 255 ? -10.286 16.762 0.423 1.00 32.81 255 ALA A CA 1
ATOM 1871 C C . ALA A 1 255 ? -10.199 16.689 1.965 1.00 32.81 255 ALA A C 1
ATOM 1873 O O . ALA A 1 255 ? -9.973 17.713 2.605 1.00 32.81 255 ALA A O 1
ATOM 1874 N N . GLY A 1 256 ? -10.385 15.512 2.578 1.00 32.81 256 GLY A N 1
ATOM 1875 C CA . GLY A 1 256 ? -10.306 15.319 4.037 1.00 32.81 256 GLY A CA 1
ATOM 1876 C C . GLY A 1 256 ? -8.905 14.965 4.549 1.00 32.81 256 GLY A C 1
ATOM 1877 O O . GLY A 1 256 ? -8.691 14.824 5.753 1.00 32.81 256 GLY A O 1
ATOM 1878 N N . LEU A 1 257 ? -7.954 14.798 3.635 1.00 34.03 257 LEU A N 1
ATOM 1879 C CA . LEU A 1 257 ? -6.591 14.376 3.906 1.00 34.03 257 LEU A CA 1
ATOM 1880 C C . LEU A 1 257 ? -5.665 15.595 3.860 1.00 34.03 257 LEU A C 1
ATOM 1882 O O . LEU A 1 257 ? -5.399 16.143 2.798 1.00 34.03 257 LEU A O 1
ATOM 1886 N N . ALA A 1 258 ? -5.144 16.019 5.016 1.00 30.83 258 ALA A N 1
ATOM 1887 C CA . ALA A 1 258 ? -4.149 17.099 5.086 1.00 30.83 258 ALA A CA 1
ATOM 1888 C C . ALA A 1 258 ? -2.790 16.713 4.453 1.00 30.83 258 ALA A C 1
ATOM 1890 O O . ALA A 1 258 ? -1.935 17.570 4.250 1.00 30.83 258 ALA A O 1
ATOM 1891 N N . ALA A 1 259 ? -2.591 15.424 4.165 1.00 30.92 259 ALA A N 1
ATOM 1892 C CA . ALA A 1 259 ? -1.477 14.858 3.415 1.00 30.92 259 ALA A CA 1
ATOM 1893 C C . ALA A 1 259 ? -1.955 13.565 2.717 1.00 30.92 259 ALA A C 1
ATOM 1895 O O . ALA A 1 259 ? -2.860 12.916 3.248 1.00 30.92 259 ALA A O 1
ATOM 1896 N N . PRO A 1 260 ? -1.380 13.165 1.565 1.00 35.44 260 PRO A N 1
ATOM 1897 C CA . PRO A 1 260 ? -1.753 11.920 0.894 1.00 35.44 260 PRO A CA 1
ATOM 1898 C C . PRO A 1 260 ? -1.656 10.719 1.848 1.00 35.44 260 PRO A C 1
ATOM 1900 O O . PRO A 1 260 ? -0.717 10.645 2.643 1.00 35.44 260 PRO A O 1
ATOM 1903 N N . VAL A 1 261 ? -2.598 9.770 1.759 1.00 35.56 261 VAL A N 1
ATOM 1904 C CA . VAL A 1 261 ? -2.490 8.475 2.455 1.00 35.56 261 VAL A CA 1
ATOM 1905 C C . VAL A 1 261 ? -1.282 7.753 1.877 1.00 35.56 261 VAL A C 1
ATOM 1907 O O . VAL A 1 261 ? -1.308 7.278 0.744 1.00 35.56 261 VAL A O 1
ATOM 1910 N N . ARG A 1 262 ? -0.194 7.726 2.642 1.00 38.94 262 ARG A N 1
ATOM 1911 C CA . ARG A 1 262 ? 1.021 7.003 2.284 1.00 38.94 262 ARG A CA 1
ATOM 1912 C C . ARG A 1 262 ? 0.874 5.569 2.777 1.00 38.94 262 ARG A C 1
ATOM 1914 O O . ARG A 1 262 ? 1.040 5.306 3.963 1.00 38.94 262 ARG A O 1
ATOM 1921 N N . HIS A 1 263 ? 0.556 4.656 1.866 1.00 32.03 263 HIS A N 1
ATOM 1922 C CA . HIS A 1 263 ? 0.741 3.228 2.097 1.00 32.03 263 HIS A CA 1
ATOM 1923 C C . HIS A 1 263 ? 2.226 2.925 1.915 1.00 32.03 263 HIS A C 1
ATOM 1925 O O . HIS A 1 263 ? 2.743 3.103 0.822 1.00 32.03 263 HIS A O 1
ATOM 1931 N N . GLY A 1 264 ? 2.917 2.511 2.968 1.00 33.81 264 GLY A N 1
ATOM 1932 C CA . GLY A 1 264 ? 4.336 2.184 2.908 1.00 33.81 264 GLY A CA 1
ATOM 1933 C C . GLY A 1 264 ? 4.839 1.899 4.316 1.00 33.81 264 GLY A C 1
ATOM 1934 O O . GLY A 1 264 ? 4.720 2.788 5.161 1.00 33.81 264 GLY A O 1
ATOM 1935 N N . PRO A 1 265 ? 5.330 0.682 4.623 1.00 31.75 265 PRO A N 1
ATOM 1936 C CA . PRO A 1 265 ? 5.557 0.278 5.986 1.00 31.75 265 PRO A CA 1
ATOM 1937 C C . PRO A 1 265 ? 6.505 1.238 6.699 1.00 31.75 265 PRO A C 1
ATOM 1939 O O . PRO A 1 265 ? 6.347 1.364 7.905 1.00 31.75 265 PRO A O 1
ATOM 1942 N N . TYR A 1 266 ? 7.413 1.951 6.008 1.00 40.03 266 TYR A N 1
ATOM 1943 C CA . TYR A 1 266 ? 8.522 2.633 6.661 1.00 40.03 266 TYR A CA 1
ATOM 1944 C C . TYR A 1 266 ? 9.190 3.785 5.894 1.00 40.03 266 TYR A C 1
ATOM 1946 O O . TYR A 1 266 ? 10.001 3.578 5.004 1.00 40.03 266 TYR A O 1
ATOM 1954 N N . LEU A 1 267 ? 9.027 4.998 6.415 1.00 34.97 267 LEU A N 1
ATOM 1955 C CA . LEU A 1 267 ? 10.193 5.794 6.809 1.00 34.97 267 LEU A CA 1
ATOM 1956 C C . LEU A 1 267 ? 10.796 5.142 8.076 1.00 34.97 267 LEU A C 1
ATOM 1958 O O . LEU A 1 267 ? 10.614 5.661 9.174 1.00 34.97 267 LEU A O 1
ATOM 1962 N N . LEU A 1 268 ? 11.432 3.967 7.963 1.00 34.81 268 LEU A N 1
ATOM 1963 C CA . LEU A 1 268 ? 12.303 3.480 9.037 1.00 34.81 268 LEU A CA 1
ATOM 1964 C C . LEU A 1 268 ? 13.671 4.010 8.775 1.00 34.81 268 LEU A C 1
ATOM 1966 O O . LEU A 1 268 ? 14.296 3.712 7.759 1.00 34.81 268 LEU A O 1
ATOM 1970 N N . HIS A 1 269 ? 14.170 4.627 9.816 1.00 33.41 269 HIS A N 1
ATOM 1971 C CA . HIS A 1 269 ? 15.577 4.614 10.084 1.00 33.41 269 HIS A CA 1
ATOM 1972 C C . HIS A 1 269 ? 15.885 3.321 10.860 1.00 33.41 269 HIS A C 1
ATOM 1974 O O . HIS A 1 269 ? 15.170 3.008 11.818 1.00 33.41 269 HIS A O 1
ATOM 1980 N N . PRO A 1 270 ? 16.893 2.533 10.447 1.00 32.31 270 PRO A N 1
ATOM 1981 C CA . PRO A 1 270 ? 17.414 1.431 11.248 1.00 32.31 270 PRO A CA 1
ATOM 1982 C C . PRO A 1 270 ? 17.700 1.875 12.689 1.00 32.31 270 PRO A C 1
ATOM 1984 O O . PRO A 1 270 ? 18.034 3.036 12.937 1.00 32.31 270 PRO A O 1
ATOM 1987 N N . ILE A 1 271 ? 17.617 0.943 13.642 1.00 30.83 271 ILE A N 1
ATOM 1988 C CA . ILE A 1 271 ? 18.104 1.177 15.008 1.00 30.83 271 ILE A CA 1
ATOM 1989 C C . ILE A 1 271 ? 19.579 1.613 14.919 1.00 30.83 271 ILE A C 1
ATOM 1991 O O . ILE A 1 271 ? 20.416 0.834 14.469 1.00 30.83 271 ILE A O 1
ATOM 1995 N N . GLY A 1 272 ? 19.879 2.852 15.331 1.00 33.25 272 GLY A N 1
ATOM 19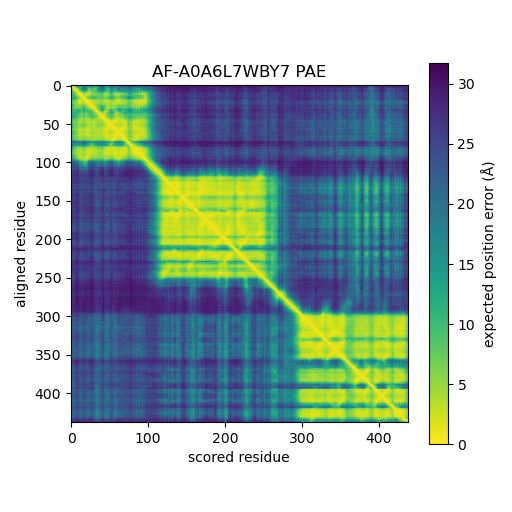96 C CA . GLY A 1 272 ? 21.230 3.434 15.275 1.00 33.25 272 GLY A CA 1
ATOM 1997 C C . GLY A 1 272 ? 21.556 4.263 14.024 1.00 33.25 272 GLY A C 1
ATOM 1998 O O . GLY A 1 272 ? 22.714 4.329 13.637 1.00 33.25 272 GLY A O 1
ATOM 1999 N N . TRP A 1 273 ? 20.564 4.856 13.357 1.00 38.81 273 TRP A N 1
ATOM 2000 C CA . TRP A 1 273 ? 20.791 5.804 12.260 1.00 38.81 273 TRP A CA 1
ATOM 2001 C C . TRP A 1 273 ? 20.969 7.244 12.775 1.00 38.81 273 TRP A C 1
ATOM 2003 O O . TRP A 1 273 ? 20.028 7.844 13.296 1.00 38.81 273 TRP A O 1
ATOM 2013 N N . ASP A 1 274 ? 22.149 7.825 12.546 1.00 37.69 274 ASP A N 1
ATOM 2014 C CA . ASP A 1 274 ? 22.512 9.210 12.910 1.00 37.69 274 ASP A CA 1
ATOM 2015 C C . ASP A 1 274 ? 22.592 10.149 11.686 1.00 37.69 274 ASP A C 1
ATOM 2017 O O . ASP A 1 274 ? 22.968 11.319 11.793 1.00 37.69 274 ASP A O 1
ATOM 2021 N N . GLY A 1 275 ? 22.235 9.646 10.500 1.00 35.19 275 GLY A N 1
ATOM 2022 C CA . GLY A 1 275 ? 22.226 10.423 9.263 1.00 35.19 275 GLY A CA 1
ATOM 2023 C C . GLY A 1 275 ? 21.145 11.514 9.267 1.00 35.19 275 GLY A C 1
ATOM 2024 O O . GLY A 1 275 ? 20.080 11.321 9.860 1.00 35.19 275 GLY A O 1
ATOM 2025 N N . PRO A 1 276 ? 21.367 12.655 8.586 1.00 29.84 276 PRO A N 1
ATOM 2026 C CA . PRO A 1 276 ? 20.400 13.744 8.555 1.00 29.84 276 PRO A CA 1
ATOM 2027 C C . PRO A 1 276 ? 19.069 13.262 7.969 1.00 29.84 276 PRO A C 1
ATOM 2029 O O . PRO A 1 276 ? 19.008 12.804 6.828 1.00 29.84 276 PRO A O 1
ATOM 2032 N N . LEU A 1 277 ? 17.995 13.400 8.749 1.00 37.28 277 LEU A N 1
ATOM 2033 C CA . LEU A 1 277 ? 16.634 13.369 8.222 1.00 37.28 277 LEU A CA 1
ATOM 2034 C C . LEU A 1 277 ? 16.545 14.507 7.210 1.00 37.28 277 LEU A C 1
ATOM 2036 O O . LEU A 1 277 ? 16.808 15.657 7.572 1.00 37.28 277 LEU A O 1
ATOM 2040 N N . GLN A 1 278 ? 16.237 14.207 5.949 1.00 35.88 278 GLN A N 1
ATOM 2041 C CA . GLN A 1 278 ? 16.079 15.274 4.970 1.00 35.88 278 GLN A CA 1
ATOM 2042 C C . GLN A 1 278 ? 15.012 16.254 5.483 1.00 35.88 278 GLN A C 1
ATOM 2044 O O . GLN A 1 278 ? 13.875 15.843 5.736 1.00 35.88 278 GLN A O 1
ATOM 2049 N N . PRO A 1 279 ? 15.333 17.552 5.625 1.00 29.98 279 PRO A N 1
ATOM 2050 C CA . PRO A 1 279 ? 14.292 18.561 5.640 1.00 29.98 279 PRO A CA 1
ATOM 2051 C C . PRO A 1 279 ? 13.501 18.405 4.341 1.00 29.98 279 PRO A C 1
ATOM 2053 O O . PRO A 1 279 ? 14.085 18.055 3.315 1.00 29.98 279 PRO A O 1
ATOM 2056 N N . GLN A 1 280 ? 12.200 18.705 4.350 1.00 34.19 280 GLN A N 1
ATOM 2057 C CA . GLN A 1 280 ? 11.520 19.024 3.098 1.00 34.19 280 GLN A CA 1
ATOM 2058 C C . GLN A 1 280 ? 12.324 20.134 2.417 1.00 34.19 280 GLN A C 1
ATOM 2060 O O . GLN A 1 280 ? 12.285 21.290 2.843 1.00 34.19 280 GLN A O 1
ATOM 2065 N N . VAL A 1 281 ? 13.113 19.777 1.408 1.00 31.05 281 VAL A N 1
ATOM 2066 C CA . VAL A 1 281 ? 13.822 20.763 0.613 1.00 31.05 281 VAL A CA 1
ATOM 2067 C C . VAL A 1 281 ? 12.746 21.396 -0.248 1.00 31.05 281 VAL A C 1
ATOM 2069 O O . VAL A 1 281 ? 12.158 20.748 -1.112 1.00 31.05 281 VAL A O 1
ATOM 2072 N N . ALA A 1 282 ? 12.435 22.659 0.044 1.00 29.95 282 ALA A N 1
ATOM 2073 C CA . ALA A 1 282 ? 11.741 23.515 -0.899 1.00 29.95 282 ALA A CA 1
ATOM 2074 C C . ALA A 1 282 ? 12.462 23.362 -2.237 1.00 29.95 282 ALA A C 1
ATOM 2076 O O . ALA A 1 282 ? 13.664 23.617 -2.283 1.00 29.95 282 ALA A O 1
ATOM 2077 N N . THR A 1 283 ? 11.742 22.899 -3.262 1.00 31.81 283 THR A N 1
ATOM 2078 C CA . THR A 1 283 ? 12.200 22.758 -4.649 1.00 31.81 283 THR A CA 1
ATOM 2079 C C . THR A 1 283 ? 13.207 23.851 -4.977 1.00 31.81 283 THR A C 1
ATOM 2081 O O . THR A 1 283 ? 12.827 25.005 -5.200 1.00 31.81 283 THR A O 1
ATOM 2084 N N . ALA A 1 284 ? 14.496 23.512 -4.936 1.00 28.44 284 ALA A N 1
ATOM 2085 C CA . ALA A 1 284 ? 15.515 24.419 -5.413 1.00 28.44 284 ALA A CA 1
ATOM 2086 C C . ALA A 1 284 ? 15.292 24.550 -6.926 1.00 28.44 284 ALA A C 1
ATOM 2088 O O . ALA A 1 284 ? 14.979 23.549 -7.579 1.00 28.44 284 ALA A O 1
ATOM 2089 N N . PRO A 1 285 ? 15.401 25.756 -7.504 1.00 32.97 285 PRO A N 1
ATOM 2090 C CA . PRO A 1 285 ? 15.303 25.896 -8.944 1.00 32.97 285 PRO A CA 1
ATOM 2091 C C . PRO A 1 285 ? 16.361 24.993 -9.582 1.00 32.97 285 PRO A C 1
ATOM 2093 O O . PRO A 1 285 ? 17.522 25.033 -9.171 1.00 32.97 285 PRO A O 1
ATOM 2096 N N . LEU A 1 286 ? 15.954 24.197 -10.575 1.00 36.22 286 LEU A N 1
ATOM 2097 C CA . LEU A 1 286 ? 16.831 23.460 -11.487 1.00 36.22 286 LEU A CA 1
ATOM 2098 C C . LEU A 1 286 ? 17.790 24.459 -12.153 1.00 36.22 286 LEU A C 1
ATOM 2100 O O . LEU A 1 286 ? 17.502 25.039 -13.195 1.00 36.22 286 LEU A O 1
ATOM 2104 N N . GLY A 1 287 ? 18.894 24.753 -11.481 1.00 34.59 287 GLY A N 1
ATOM 2105 C CA . GLY A 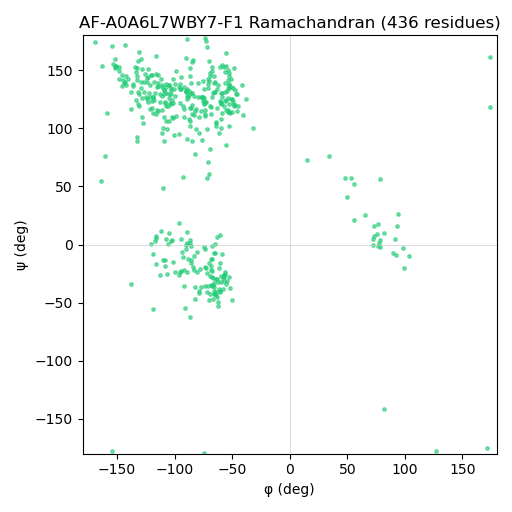1 287 ? 19.726 25.912 -11.772 1.00 34.59 287 GLY A CA 1
ATOM 2106 C C . GLY A 1 287 ? 21.091 25.762 -11.127 1.00 34.59 287 GLY A C 1
ATOM 2107 O O . GLY A 1 287 ? 21.517 26.608 -10.351 1.00 34.59 287 GLY A O 1
ATOM 2108 N N . GLY A 1 288 ? 21.766 24.652 -11.418 1.00 33.25 288 GLY A N 1
ATOM 2109 C CA . GLY A 1 288 ? 23.105 24.370 -10.917 1.00 33.25 288 GLY A CA 1
ATOM 2110 C C . GLY A 1 288 ? 23.801 23.307 -11.754 1.00 33.25 288 GLY A C 1
ATOM 2111 O O . GLY A 1 288 ? 23.861 22.158 -11.352 1.00 33.25 288 GLY A O 1
ATOM 2112 N N . ALA A 1 289 ? 24.280 23.701 -12.937 1.00 41.03 289 ALA A N 1
ATOM 2113 C CA . ALA A 1 289 ? 25.336 23.046 -13.715 1.00 41.03 289 ALA A CA 1
ATOM 2114 C C . ALA A 1 289 ? 25.417 21.497 -13.652 1.00 41.03 289 ALA A C 1
ATOM 2116 O O . ALA A 1 289 ? 26.365 20.944 -13.099 1.00 41.03 289 ALA A O 1
ATOM 2117 N N . GLN A 1 290 ? 24.519 20.796 -14.359 1.00 43.06 290 GLN A N 1
ATOM 2118 C CA . GLN A 1 290 ? 24.783 19.446 -14.896 1.00 43.06 290 GLN A CA 1
ATOM 2119 C C . GLN A 1 290 ? 25.766 19.527 -16.082 1.00 43.06 290 GLN A C 1
ATOM 2121 O O . GLN A 1 290 ? 25.484 19.140 -17.211 1.00 43.06 290 GLN A O 1
ATOM 2126 N N . GLY A 1 291 ? 26.936 20.106 -15.828 1.00 37.62 291 GLY A N 1
ATOM 2127 C CA . GLY A 1 291 ? 28.029 20.213 -16.782 1.00 37.62 291 GLY A CA 1
ATOM 2128 C C . GLY A 1 291 ? 28.998 19.044 -16.652 1.00 37.62 291 GLY A C 1
ATOM 2129 O O . GLY A 1 291 ? 30.174 19.274 -16.401 1.00 37.62 291 GLY A O 1
ATOM 2130 N N . SER A 1 292 ? 28.533 17.803 -16.807 1.00 43.88 292 SER A N 1
ATOM 2131 C CA . SER A 1 292 ? 29.412 16.733 -17.292 1.00 43.88 292 SER A CA 1
ATOM 2132 C C . SER A 1 292 ? 29.018 16.480 -18.737 1.00 43.88 292 SER A C 1
ATOM 2134 O O . SER A 1 292 ? 27.936 15.966 -19.006 1.00 43.88 292 SER A O 1
ATOM 2136 N N . SER A 1 293 ? 29.864 16.921 -19.660 1.00 41.69 293 SER A N 1
ATOM 2137 C CA . SER A 1 293 ? 29.693 16.754 -21.099 1.00 41.69 293 SER A CA 1
ATOM 2138 C C . SER A 1 293 ? 29.292 15.319 -21.445 1.00 41.69 293 SER A C 1
ATOM 2140 O O . SER A 1 293 ? 30.091 14.396 -21.310 1.00 41.69 293 SER A O 1
ATOM 2142 N N . SER A 1 294 ? 28.080 15.155 -21.967 1.00 47.19 294 SER A N 1
ATOM 2143 C CA . SER A 1 294 ? 27.537 13.939 -22.587 1.00 47.19 294 SER A CA 1
ATOM 2144 C C . SER A 1 294 ? 28.321 13.455 -23.822 1.00 47.19 294 SER A C 1
ATOM 2146 O O . SER A 1 294 ? 27.878 12.550 -24.516 1.00 47.19 294 SER A O 1
ATOM 2148 N N . ALA A 1 295 ? 29.479 14.052 -24.115 1.00 44.34 295 ALA A N 1
ATOM 2149 C CA . ALA A 1 295 ? 30.235 13.853 -25.344 1.00 44.34 295 ALA A CA 1
ATOM 2150 C C . ALA A 1 295 ? 31.198 12.648 -25.324 1.00 44.34 295 ALA A C 1
ATOM 2152 O O . ALA A 1 295 ? 31.633 12.244 -26.394 1.00 44.34 295 ALA A O 1
ATOM 2153 N N . ASP A 1 296 ? 31.493 12.050 -24.160 1.00 48.94 296 ASP A N 1
ATOM 2154 C CA . ASP A 1 296 ? 32.492 10.964 -24.045 1.00 48.94 296 ASP A CA 1
ATOM 2155 C C . ASP A 1 296 ? 31.926 9.609 -23.577 1.00 48.94 296 ASP A C 1
ATOM 2157 O O . ASP A 1 296 ? 32.680 8.650 -23.402 1.00 48.94 296 ASP A O 1
ATOM 2161 N N . ARG A 1 297 ? 30.609 9.479 -23.368 1.00 60.94 297 ARG A N 1
ATOM 2162 C CA . ARG A 1 297 ? 30.010 8.182 -23.008 1.00 60.94 297 ARG A CA 1
ATOM 2163 C C . ARG A 1 297 ? 29.570 7.461 -24.276 1.00 60.94 297 ARG A C 1
ATOM 2165 O O . ARG A 1 297 ? 28.639 7.896 -24.947 1.00 60.94 297 ARG A O 1
ATOM 2172 N N . ALA A 1 298 ? 30.272 6.380 -24.615 1.00 65.12 298 ALA A N 1
ATOM 2173 C CA . ALA A 1 298 ? 29.939 5.545 -25.760 1.00 65.12 298 ALA A CA 1
ATOM 2174 C C . ALA A 1 298 ? 28.571 4.887 -25.535 1.00 65.12 298 ALA A C 1
ATOM 2176 O O . ALA A 1 298 ? 28.443 3.965 -24.732 1.00 65.12 298 ALA A O 1
ATOM 2177 N N . VAL A 1 299 ? 27.554 5.382 -26.239 1.00 79.12 299 VAL A N 1
ATOM 2178 C CA . VAL A 1 299 ? 26.266 4.700 -26.356 1.00 79.12 299 VAL A CA 1
ATOM 2179 C C . VAL A 1 299 ? 26.450 3.548 -27.336 1.00 79.12 299 VAL A C 1
ATOM 2181 O O . VAL A 1 299 ? 26.954 3.750 -28.441 1.00 79.12 299 VAL A O 1
ATOM 2184 N N . SER A 1 300 ? 26.081 2.339 -26.927 1.00 80.56 300 SER A N 1
ATOM 2185 C CA . SER A 1 300 ? 26.156 1.152 -27.777 1.00 80.56 300 SER A CA 1
ATOM 2186 C C . SER A 1 300 ? 25.010 0.205 -27.458 1.00 80.56 300 SER A C 1
ATOM 2188 O O . SER A 1 300 ? 24.703 -0.021 -26.289 1.00 80.56 300 SER A O 1
ATOM 2190 N N . ASP A 1 301 ? 24.404 -0.330 -28.512 1.00 85.81 301 ASP A N 1
ATOM 2191 C CA . ASP A 1 301 ? 23.406 -1.400 -28.529 1.00 85.81 301 ASP A CA 1
ATOM 2192 C C . ASP A 1 301 ? 24.015 -2.757 -28.938 1.00 85.81 301 ASP A C 1
ATOM 2194 O O . ASP A 1 301 ? 23.307 -3.759 -29.050 1.00 85.81 301 ASP A O 1
ATOM 2198 N N . ASP A 1 302 ? 25.339 -2.818 -29.142 1.00 86.38 302 ASP A N 1
ATOM 2199 C CA . ASP A 1 302 ? 26.045 -4.076 -29.369 1.00 86.38 302 ASP A CA 1
ATOM 2200 C C . ASP A 1 302 ? 26.026 -4.888 -28.075 1.00 86.38 302 ASP A C 1
ATOM 2202 O O . ASP A 1 302 ? 26.663 -4.535 -27.078 1.00 86.38 302 ASP A O 1
ATOM 2206 N N . LEU A 1 303 ? 25.310 -6.009 -28.102 1.00 86.50 303 LEU A N 1
ATOM 2207 C CA . LEU A 1 303 ? 25.122 -6.859 -26.939 1.00 86.50 303 LEU A CA 1
ATOM 2208 C C . LEU A 1 303 ? 26.447 -7.307 -26.305 1.00 86.50 303 LEU A C 1
ATOM 2210 O O . LEU A 1 303 ? 26.529 -7.406 -25.083 1.00 86.50 303 LEU A O 1
ATOM 2214 N N . ALA A 1 304 ? 27.500 -7.532 -27.097 1.00 87.44 304 ALA A N 1
ATOM 2215 C CA . ALA A 1 304 ? 28.807 -7.901 -26.560 1.00 87.44 304 ALA A CA 1
ATOM 2216 C C . ALA A 1 304 ? 29.442 -6.750 -25.765 1.00 87.44 304 ALA A C 1
ATOM 2218 O O . ALA A 1 304 ? 30.080 -6.988 -24.740 1.00 87.44 304 ALA A O 1
ATOM 2219 N N . VAL A 1 305 ? 29.240 -5.505 -26.207 1.00 87.69 305 VAL A N 1
ATOM 2220 C CA . VAL A 1 305 ? 29.684 -4.299 -25.492 1.00 87.69 305 VAL A CA 1
ATOM 2221 C C . VAL A 1 305 ? 28.867 -4.106 -24.217 1.00 87.69 305 VAL A C 1
ATOM 2223 O O . VAL A 1 305 ? 29.438 -3.827 -23.163 1.00 87.69 305 VAL A O 1
ATOM 2226 N N . VAL A 1 306 ? 27.549 -4.306 -24.288 1.00 87.50 306 VAL A N 1
ATOM 2227 C CA . VAL A 1 306 ? 26.653 -4.148 -23.137 1.00 87.50 306 VAL A CA 1
ATOM 2228 C C . VAL A 1 306 ? 26.927 -5.197 -22.060 1.00 87.50 306 VAL A C 1
ATOM 2230 O O . VAL A 1 306 ? 27.110 -4.845 -20.896 1.00 87.50 306 VAL A O 1
ATOM 2233 N N . MET A 1 307 ? 27.055 -6.469 -22.441 1.00 89.31 307 MET A N 1
ATOM 2234 C CA . MET A 1 307 ? 27.374 -7.560 -21.513 1.00 89.31 307 MET A CA 1
ATOM 2235 C C . MET A 1 307 ? 28.793 -7.467 -20.933 1.00 89.31 307 MET A C 1
ATOM 2237 O O . MET A 1 307 ? 29.058 -8.009 -19.861 1.00 89.31 307 MET A O 1
ATOM 2241 N N . ALA A 1 308 ? 29.709 -6.766 -21.610 1.00 90.50 308 ALA A N 1
ATOM 2242 C CA . ALA A 1 308 ? 31.044 -6.468 -21.094 1.00 90.50 308 ALA A CA 1
ATOM 2243 C C . ALA A 1 308 ? 31.073 -5.272 -20.120 1.00 90.50 308 ALA A C 1
ATOM 2245 O O . ALA A 1 308 ? 32.122 -4.996 -19.529 1.00 90.50 308 ALA A O 1
ATOM 2246 N N . HIS A 1 309 ? 29.958 -4.554 -19.934 1.00 90.94 309 HIS A N 1
ATOM 2247 C CA . HIS A 1 309 ? 29.893 -3.421 -19.016 1.00 90.94 309 HIS A CA 1
ATOM 2248 C C . HIS A 1 309 ? 30.156 -3.872 -17.565 1.00 90.94 309 HIS A C 1
ATOM 2250 O O . HIS A 1 309 ? 29.578 -4.868 -17.127 1.00 90.94 309 HIS A O 1
ATOM 2256 N N . PRO A 1 310 ? 30.946 -3.140 -16.750 1.00 89.56 310 PRO A N 1
ATOM 2257 C CA . PRO A 1 310 ? 31.279 -3.563 -15.382 1.00 89.56 310 PRO A CA 1
ATOM 2258 C C . PRO A 1 310 ? 30.067 -3.804 -14.471 1.00 89.56 310 PRO A C 1
ATOM 2260 O O . PRO A 1 310 ? 30.137 -4.605 -13.533 1.00 89.56 310 PRO A O 1
ATOM 2263 N N . PHE A 1 311 ? 28.956 -3.114 -14.742 1.00 87.81 311 PHE A N 1
ATOM 2264 C CA . PHE A 1 311 ? 27.703 -3.259 -13.994 1.00 87.81 311 PHE A CA 1
ATOM 2265 C C . PHE A 1 311 ? 26.784 -4.358 -14.537 1.00 87.81 311 PHE A C 1
ATOM 2267 O O . PHE A 1 311 ? 25.843 -4.715 -13.836 1.00 87.81 311 PHE A O 1
ATOM 2274 N N . TRP A 1 312 ? 27.031 -4.900 -15.739 1.00 90.56 312 TRP A N 1
ATOM 2275 C CA . TRP A 1 312 ? 26.151 -5.905 -16.342 1.00 90.56 312 TRP A CA 1
ATOM 2276 C C . TRP A 1 312 ? 26.030 -7.134 -15.452 1.00 90.56 312 TRP A C 1
ATOM 2278 O O . TRP A 1 312 ? 27.039 -7.725 -15.062 1.00 90.56 312 TRP A O 1
ATOM 2288 N N . ARG A 1 313 ? 24.799 -7.532 -15.143 1.00 90.38 313 ARG A N 1
ATOM 2289 C CA . ARG A 1 313 ? 24.474 -8.765 -14.428 1.00 90.38 313 ARG A CA 1
ATOM 2290 C C . ARG A 1 313 ? 23.205 -9.328 -15.045 1.00 90.38 313 ARG A C 1
ATOM 2292 O O . ARG A 1 313 ? 22.280 -8.567 -15.307 1.00 90.38 313 ARG A O 1
ATOM 2299 N N . GLU A 1 314 ? 23.170 -10.639 -15.250 1.00 90.69 314 GLU A N 1
ATOM 2300 C CA . GLU A 1 314 ? 21.949 -11.300 -15.702 1.00 90.69 314 GLU A CA 1
ATOM 2301 C C . GLU A 1 314 ? 20.968 -11.381 -14.513 1.00 90.69 314 GLU A C 1
ATOM 2303 O O . GLU A 1 314 ? 21.331 -11.930 -13.465 1.00 90.69 314 GLU A O 1
ATOM 2308 N N . PRO A 1 315 ? 19.764 -10.801 -14.615 1.00 90.69 315 PRO A N 1
ATOM 2309 C CA . PRO A 1 315 ? 18.716 -10.951 -13.614 1.00 90.69 315 PRO A CA 1
ATOM 2310 C C . PRO A 1 315 ? 18.154 -12.382 -13.612 1.00 90.69 315 PRO A C 1
ATOM 2312 O O . PRO A 1 315 ? 18.018 -13.019 -14.653 1.00 90.69 315 PRO A O 1
ATOM 2315 N N . ASP A 1 316 ? 17.787 -12.877 -12.432 1.00 91.50 316 ASP A N 1
ATOM 2316 C CA . ASP A 1 316 ? 17.162 -14.184 -12.221 1.00 91.50 316 ASP A CA 1
ATOM 2317 C C . ASP A 1 316 ? 15.659 -14.070 -12.498 1.00 91.50 316 ASP A C 1
ATOM 2319 O O . ASP A 1 316 ? 14.836 -13.905 -11.592 1.00 91.50 316 ASP A O 1
ATOM 2323 N N . PHE A 1 317 ? 15.308 -14.052 -13.783 1.00 90.69 317 PHE A N 1
ATOM 2324 C CA . PHE A 1 317 ? 13.920 -14.123 -14.226 1.00 90.69 317 PHE A CA 1
ATOM 2325 C C . PHE A 1 317 ? 13.437 -15.579 -14.326 1.00 90.69 317 PHE A C 1
ATOM 2327 O O . PHE A 1 317 ? 14.246 -16.491 -14.491 1.00 90.69 317 PHE A O 1
ATOM 2334 N N . PRO A 1 318 ? 12.113 -15.823 -14.256 1.00 90.50 318 PRO A N 1
ATOM 2335 C CA . PRO A 1 318 ? 11.556 -17.159 -14.434 1.00 90.50 318 PRO A CA 1
ATOM 2336 C C . PRO A 1 318 ? 11.960 -17.815 -15.761 1.00 90.50 318 PRO A C 1
ATOM 2338 O O . PRO A 1 318 ? 12.159 -17.137 -16.771 1.00 90.50 318 PRO A O 1
ATOM 2341 N N . ASP A 1 319 ? 11.968 -19.149 -15.778 1.00 90.62 319 ASP A N 1
ATOM 2342 C CA . ASP A 1 319 ? 12.242 -19.931 -16.985 1.00 90.62 319 ASP A CA 1
ATOM 2343 C C . ASP A 1 319 ? 11.399 -19.462 -18.185 1.00 90.62 319 ASP A C 1
ATOM 2345 O O . ASP A 1 319 ? 10.183 -19.256 -18.095 1.00 90.62 319 ASP A O 1
ATOM 2349 N N . GLY A 1 320 ? 12.061 -19.328 -19.334 1.00 88.62 320 GLY A N 1
ATOM 2350 C CA . GLY A 1 320 ? 11.451 -18.908 -20.596 1.00 88.62 320 GLY A CA 1
ATOM 2351 C C . GLY A 1 320 ? 11.512 -17.405 -20.866 1.00 88.62 320 GLY A C 1
ATOM 2352 O O . GLY A 1 320 ? 11.212 -17.003 -21.985 1.00 88.62 320 GLY A O 1
ATOM 2353 N N . TRP A 1 321 ? 11.928 -16.585 -19.900 1.00 92.12 321 TRP A N 1
ATOM 2354 C CA . TRP A 1 321 ? 12.218 -15.177 -20.156 1.00 92.12 321 TRP A CA 1
ATOM 2355 C C . TRP A 1 321 ? 13.493 -15.023 -20.987 1.00 92.12 321 TRP A C 1
ATOM 2357 O O . TRP A 1 321 ? 14.456 -15.771 -20.814 1.00 92.12 321 TRP A O 1
ATOM 2367 N N . THR A 1 322 ? 13.504 -14.057 -21.904 1.00 93.31 322 THR A N 1
ATOM 2368 C CA . THR A 1 322 ? 14.622 -13.857 -22.837 1.00 93.31 322 THR A CA 1
ATOM 2369 C C . THR A 1 322 ? 14.982 -12.390 -22.969 1.00 93.31 322 THR A C 1
ATOM 2371 O O . THR A 1 322 ? 14.096 -11.555 -23.154 1.00 93.31 322 THR A O 1
ATOM 2374 N N . LEU A 1 323 ? 16.278 -12.083 -22.961 1.00 93.94 323 LEU A N 1
ATOM 2375 C CA . LEU A 1 323 ? 16.776 -10.752 -23.289 1.00 93.94 323 LEU A CA 1
ATOM 2376 C C . LEU A 1 323 ? 16.380 -10.366 -24.726 1.00 93.94 323 LEU A C 1
ATOM 2378 O O . LEU A 1 323 ? 16.702 -11.078 -25.677 1.00 93.94 323 LEU A O 1
ATOM 2382 N N . HIS A 1 324 ? 15.684 -9.240 -24.872 1.00 91.62 324 HIS A N 1
ATOM 2383 C CA . HIS A 1 324 ? 15.248 -8.688 -26.153 1.00 91.62 324 HIS A CA 1
ATOM 2384 C C . HIS A 1 324 ? 16.271 -7.715 -26.731 1.00 91.62 324 HIS A C 1
ATOM 2386 O O . HIS A 1 324 ? 16.707 -7.851 -27.873 1.00 91.62 324 HIS A O 1
ATOM 2392 N N . SER A 1 325 ? 16.629 -6.714 -25.931 1.00 89.56 325 SER A N 1
ATOM 2393 C CA . SER A 1 325 ? 17.512 -5.620 -26.311 1.00 89.56 325 SER A CA 1
ATOM 2394 C C . SER A 1 325 ? 18.233 -5.093 -25.079 1.00 89.56 325 SER A C 1
ATOM 2396 O O . SER A 1 325 ? 17.749 -5.225 -23.955 1.00 89.56 325 SER A O 1
ATOM 2398 N N . ALA A 1 326 ? 19.409 -4.507 -25.284 1.00 91.38 326 ALA A N 1
ATOM 2399 C CA . ALA A 1 326 ? 20.156 -3.851 -24.226 1.00 91.38 326 ALA A CA 1
ATOM 2400 C C . ALA A 1 326 ? 21.001 -2.712 -24.799 1.00 91.38 326 ALA A C 1
ATOM 2402 O O . ALA A 1 326 ? 21.387 -2.751 -25.965 1.00 91.38 326 ALA A O 1
ATOM 2403 N N . ALA A 1 327 ? 21.290 -1.706 -23.980 1.00 89.50 327 ALA A N 1
ATOM 2404 C CA . ALA A 1 327 ? 22.121 -0.571 -24.351 1.00 89.50 327 ALA A CA 1
ATOM 2405 C C . ALA A 1 327 ? 22.947 -0.079 -23.158 1.00 89.50 327 ALA A C 1
ATOM 2407 O O . ALA A 1 327 ? 22.472 -0.082 -22.025 1.00 89.50 327 ALA A O 1
ATOM 2408 N N . VAL A 1 328 ? 24.166 0.394 -23.413 1.00 89.31 328 VAL A N 1
ATOM 2409 C CA . VAL A 1 328 ? 24.982 1.144 -22.441 1.00 89.31 328 VAL A CA 1
ATOM 2410 C C . VAL A 1 328 ? 24.876 2.640 -22.699 1.00 89.31 328 VAL A C 1
ATOM 2412 O O . VAL A 1 328 ? 24.699 3.067 -23.839 1.00 89.31 328 VAL A O 1
ATOM 2415 N N . GLY A 1 329 ? 24.993 3.448 -21.645 1.00 77.50 329 GLY A N 1
ATOM 2416 C CA . GLY A 1 329 ? 24.968 4.907 -21.775 1.00 77.50 329 GLY A CA 1
ATOM 2417 C C . GLY A 1 329 ? 23.576 5.505 -22.002 1.00 77.50 329 GLY A C 1
ATOM 2418 O O . GLY A 1 329 ? 23.478 6.646 -22.461 1.00 77.50 329 GLY A O 1
ATOM 2419 N N . TYR A 1 330 ? 22.506 4.756 -21.705 1.00 67.75 330 TYR A N 1
ATOM 2420 C CA . TYR A 1 330 ? 21.128 5.241 -21.805 1.00 67.75 330 TYR A CA 1
ATOM 2421 C C . TYR A 1 330 ? 20.955 6.534 -20.983 1.00 67.75 330 TYR A C 1
ATOM 2423 O O . TYR A 1 330 ? 21.462 6.646 -19.866 1.00 67.75 330 TYR A O 1
ATOM 2431 N N . GLU A 1 331 ? 20.337 7.552 -21.592 1.00 67.69 331 GLU A N 1
ATOM 2432 C CA . GLU A 1 331 ? 20.181 8.916 -21.042 1.00 67.69 331 GLU A CA 1
ATOM 2433 C C . GLU A 1 331 ? 21.491 9.620 -20.633 1.00 67.69 331 GLU A C 1
ATOM 2435 O O . GLU A 1 331 ? 21.503 10.580 -19.861 1.00 67.69 331 GLU A O 1
ATOM 2440 N N . GLY A 1 332 ? 22.625 9.178 -21.182 1.00 67.69 332 GLY A N 1
ATOM 2441 C CA . GLY A 1 332 ? 23.933 9.752 -20.884 1.00 67.69 332 GLY A CA 1
ATOM 2442 C C . GLY A 1 332 ? 24.455 9.390 -19.494 1.00 67.69 332 GLY A C 1
ATOM 2443 O O . GLY A 1 332 ? 25.397 10.032 -19.023 1.00 67.69 332 GLY A O 1
ATOM 2444 N N . ILE A 1 333 ? 23.886 8.376 -18.836 1.00 76.38 333 ILE A N 1
ATOM 2445 C CA . ILE A 1 333 ? 24.280 7.903 -17.505 1.00 76.38 333 ILE A CA 1
ATOM 2446 C C . ILE A 1 333 ? 25.273 6.734 -17.637 1.00 76.38 333 ILE A C 1
ATOM 2448 O O . ILE A 1 333 ? 25.201 5.947 -18.574 1.00 76.38 333 ILE A O 1
ATOM 2452 N N . ASP A 1 334 ? 26.247 6.640 -16.727 1.00 84.75 334 ASP A N 1
ATOM 2453 C CA . ASP A 1 334 ? 27.190 5.513 -16.669 1.00 84.75 334 ASP A CA 1
ATOM 2454 C C . ASP A 1 334 ? 26.454 4.267 -16.159 1.00 84.75 334 ASP A C 1
ATOM 2456 O O . ASP A 1 334 ? 26.184 4.147 -14.962 1.00 84.75 334 ASP A O 1
ATOM 2460 N N . GLY A 1 335 ? 26.052 3.390 -17.075 1.00 88.19 335 GLY A N 1
ATOM 2461 C CA . GLY A 1 335 ? 25.130 2.302 -16.791 1.00 88.19 335 GLY A CA 1
ATOM 2462 C C . GLY A 1 335 ? 24.650 1.566 -18.034 1.00 88.19 335 GLY A C 1
ATOM 2463 O O . GLY A 1 335 ? 25.089 1.849 -19.152 1.00 88.19 335 GLY A O 1
ATOM 2464 N N . TYR A 1 336 ? 23.728 0.630 -17.822 1.00 90.06 336 TYR A N 1
ATOM 2465 C CA . TYR A 1 336 ? 23.027 -0.074 -18.889 1.00 90.06 336 TYR A CA 1
ATOM 2466 C C . TYR A 1 336 ? 21.513 -0.103 -18.661 1.00 90.06 336 TYR A C 1
ATOM 2468 O O . TYR A 1 336 ? 21.032 0.019 -17.533 1.00 90.06 336 TYR A O 1
ATOM 2476 N N . PHE A 1 337 ? 20.793 -0.294 -19.760 1.00 91.06 337 PHE A N 1
ATOM 2477 C CA . PHE A 1 337 ? 19.365 -0.568 -19.843 1.00 91.06 337 PHE A CA 1
ATOM 2478 C C . PHE A 1 337 ? 19.170 -1.880 -20.614 1.00 91.06 337 PHE A C 1
ATOM 2480 O O . PHE A 1 337 ? 19.880 -2.117 -21.591 1.00 91.06 337 PHE A O 1
ATOM 2487 N N . ALA A 1 338 ? 18.244 -2.736 -20.195 1.00 90.25 338 ALA A N 1
ATOM 2488 C CA . ALA A 1 338 ? 17.930 -4.000 -20.855 1.00 90.25 338 ALA A CA 1
ATOM 2489 C C . ALA A 1 338 ? 16.432 -4.306 -20.786 1.00 90.25 338 ALA A C 1
ATOM 2491 O O . ALA A 1 338 ? 15.820 -4.119 -19.740 1.00 90.25 338 ALA A O 1
ATOM 2492 N N . ILE A 1 339 ? 15.868 -4.818 -21.878 1.00 91.12 339 ILE A N 1
ATOM 2493 C CA . ILE A 1 339 ? 14.468 -5.242 -21.981 1.00 91.12 339 ILE A CA 1
ATOM 2494 C C . ILE A 1 339 ? 14.419 -6.759 -22.070 1.00 91.12 339 ILE A C 1
ATOM 2496 O O . ILE A 1 339 ? 15.110 -7.360 -22.895 1.00 91.12 339 ILE A O 1
ATOM 2500 N N . TYR A 1 340 ? 13.548 -7.376 -21.282 1.00 91.62 340 TYR A N 1
ATOM 2501 C CA . TYR A 1 340 ? 13.304 -8.813 -21.282 1.00 91.62 340 TYR A CA 1
ATOM 2502 C C . TYR A 1 340 ? 11.881 -9.109 -21.742 1.00 91.62 340 TYR A C 1
ATOM 2504 O O . TYR A 1 340 ? 10.926 -8.475 -21.289 1.00 91.62 340 TYR A O 1
ATOM 2512 N N . LEU A 1 341 ? 11.735 -10.098 -22.624 1.00 89.06 341 LEU A N 1
ATOM 2513 C CA . LEU A 1 341 ? 10.440 -10.686 -22.950 1.00 89.06 341 LEU A CA 1
ATOM 2514 C C . LEU A 1 341 ? 10.116 -11.808 -21.964 1.00 89.06 341 LEU A C 1
ATOM 2516 O O . LEU A 1 341 ? 11.011 -12.539 -21.539 1.00 89.06 341 LEU A O 1
ATOM 2520 N N . ASP A 1 342 ? 8.839 -11.962 -21.631 1.00 87.56 342 ASP A N 1
ATOM 2521 C CA . ASP A 1 342 ? 8.339 -13.098 -20.866 1.00 87.56 342 ASP A CA 1
ATOM 2522 C C . ASP A 1 342 ? 8.304 -14.388 -21.708 1.00 87.56 342 ASP A C 1
ATOM 2524 O O . ASP A 1 342 ? 8.542 -14.384 -22.917 1.00 87.56 342 ASP A O 1
ATOM 2528 N N . ALA A 1 343 ? 7.955 -15.513 -21.078 1.00 86.62 343 ALA A N 1
ATOM 2529 C CA . ALA A 1 343 ? 7.896 -16.828 -21.726 1.00 86.62 343 ALA A CA 1
ATOM 2530 C C . ALA A 1 343 ? 6.928 -16.936 -22.924 1.00 86.62 343 ALA A C 1
ATOM 2532 O O . ALA A 1 343 ? 6.899 -17.964 -23.602 1.00 86.62 343 ALA A O 1
ATOM 2533 N N . ARG A 1 344 ? 6.104 -15.914 -23.183 1.00 83.25 344 ARG A N 1
ATOM 2534 C CA . ARG A 1 344 ? 5.186 -15.843 -24.328 1.00 83.25 344 ARG A CA 1
ATOM 2535 C C . ARG A 1 344 ? 5.666 -14.867 -25.403 1.00 83.25 344 ARG A C 1
ATOM 2537 O O . ARG A 1 344 ? 4.975 -14.706 -26.404 1.00 83.25 344 ARG A O 1
ATOM 2544 N N . GLY A 1 345 ? 6.819 -14.228 -25.205 1.00 83.81 345 GLY A N 1
ATOM 2545 C CA . GLY A 1 345 ? 7.360 -13.208 -26.097 1.00 83.81 345 GLY A CA 1
ATOM 2546 C C . GLY A 1 345 ? 6.767 -11.810 -25.890 1.00 83.81 345 GLY A C 1
ATOM 2547 O O . GLY A 1 345 ? 7.012 -10.939 -26.718 1.00 83.81 345 GLY A O 1
ATOM 2548 N N . GLY A 1 346 ? 5.987 -11.577 -24.826 1.00 84.38 346 GLY A N 1
ATOM 2549 C CA . GLY A 1 346 ? 5.493 -10.239 -24.475 1.00 84.38 346 GLY A CA 1
ATOM 2550 C C . GLY A 1 346 ? 6.519 -9.450 -23.660 1.00 84.38 346 GLY A C 1
ATOM 2551 O O . GLY A 1 346 ? 7.380 -10.053 -23.032 1.00 84.38 346 GLY A O 1
ATOM 2552 N N . PHE A 1 347 ? 6.435 -8.115 -23.625 1.00 83.81 347 PHE A N 1
ATOM 2553 C CA . PHE A 1 347 ? 7.321 -7.282 -22.795 1.00 83.81 347 PHE A CA 1
ATOM 2554 C C . PHE A 1 347 ? 7.179 -7.627 -21.308 1.00 83.81 347 PHE A C 1
ATOM 2556 O O . PHE A 1 347 ? 6.159 -7.329 -20.692 1.00 83.81 347 PHE A O 1
ATOM 2563 N N . GLY A 1 348 ? 8.193 -8.276 -20.741 1.00 84.69 348 GLY A N 1
ATOM 2564 C CA . GLY A 1 348 ? 8.200 -8.766 -19.369 1.00 84.69 348 GLY A CA 1
ATOM 2565 C C . GLY A 1 348 ? 8.667 -7.700 -18.384 1.00 84.69 348 GLY A C 1
ATOM 2566 O O . GLY A 1 348 ? 7.900 -7.303 -17.503 1.00 84.69 348 GLY A O 1
ATOM 2567 N N . ALA A 1 349 ? 9.911 -7.241 -18.530 1.00 88.38 349 ALA A N 1
ATOM 2568 C CA . ALA A 1 349 ? 10.524 -6.271 -17.627 1.00 88.38 349 ALA A CA 1
ATOM 2569 C C . ALA A 1 349 ? 11.627 -5.446 -18.295 1.00 88.38 349 ALA A C 1
ATOM 2571 O O . ALA A 1 349 ? 12.309 -5.931 -19.198 1.00 88.38 349 ALA A O 1
ATOM 2572 N N . ASP A 1 350 ? 11.857 -4.261 -17.738 1.00 89.62 350 ASP A N 1
ATOM 2573 C CA . ASP A 1 350 ? 13.004 -3.413 -18.022 1.00 89.62 350 ASP A CA 1
ATOM 2574 C C . ASP A 1 350 ? 13.958 -3.423 -16.824 1.00 89.62 350 ASP A C 1
ATOM 2576 O O . ASP A 1 350 ? 13.543 -3.358 -15.664 1.00 89.62 350 ASP A O 1
ATOM 2580 N N . VAL A 1 351 ? 15.255 -3.493 -17.094 1.00 88.81 351 VAL A N 1
ATOM 2581 C CA . VAL A 1 351 ? 16.320 -3.459 -16.093 1.00 88.81 351 VAL A CA 1
ATOM 2582 C C . VAL A 1 351 ? 17.236 -2.291 -16.396 1.00 88.81 351 VAL A C 1
ATOM 2584 O O . VAL A 1 351 ? 17.762 -2.172 -17.497 1.00 88.81 351 VAL A O 1
ATOM 2587 N N . GLN A 1 352 ? 17.450 -1.448 -15.399 1.00 89.31 352 GLN A N 1
ATOM 2588 C CA . GLN A 1 352 ? 18.339 -0.301 -15.439 1.00 89.31 352 GLN A CA 1
ATOM 2589 C C . GLN A 1 352 ? 19.339 -0.416 -14.300 1.00 89.31 352 GLN A C 1
ATOM 2591 O O . GLN A 1 352 ? 18.961 -0.548 -13.140 1.00 89.31 352 GLN A O 1
ATOM 2596 N N . VAL A 1 353 ? 20.630 -0.355 -14.612 1.00 86.94 353 VAL A N 1
ATOM 2597 C CA . VAL A 1 353 ? 21.670 -0.281 -13.583 1.00 86.94 353 VAL A CA 1
ATOM 2598 C C . VAL A 1 353 ? 22.605 0.844 -13.933 1.00 86.94 353 VAL A C 1
ATOM 2600 O O . VAL A 1 353 ? 23.262 0.824 -14.976 1.00 86.94 353 VAL A O 1
ATOM 2603 N N . ALA A 1 354 ? 22.679 1.819 -13.042 1.00 85.12 354 ALA A N 1
ATOM 2604 C CA . ALA A 1 354 ? 23.384 3.051 -13.303 1.00 85.12 354 ALA A CA 1
ATOM 2605 C C . ALA A 1 354 ? 24.117 3.549 -12.064 1.00 85.12 354 ALA A C 1
ATOM 2607 O O . ALA A 1 354 ? 23.641 3.461 -10.931 1.00 85.12 354 ALA A O 1
ATOM 2608 N N . ARG A 1 355 ? 25.284 4.147 -12.287 1.00 81.12 355 ARG A N 1
ATOM 2609 C CA . ARG A 1 355 ? 25.941 4.975 -11.285 1.00 81.12 355 ARG A CA 1
ATOM 2610 C C . ARG A 1 355 ? 25.311 6.360 -11.324 1.00 81.12 355 ARG A C 1
ATOM 2612 O O . ARG A 1 355 ? 25.667 7.196 -12.158 1.00 81.12 355 ARG A O 1
ATOM 2619 N N . LEU A 1 356 ? 24.400 6.612 -10.393 1.00 67.44 356 LEU A N 1
ATOM 2620 C CA . LEU A 1 356 ? 23.824 7.935 -10.217 1.00 67.44 356 LEU A CA 1
ATOM 2621 C C . LEU A 1 356 ? 24.671 8.753 -9.238 1.00 67.44 356 LEU A C 1
ATOM 2623 O O . LEU A 1 356 ? 25.020 8.265 -8.159 1.00 67.44 356 LEU A O 1
ATOM 2627 N N . PRO A 1 357 ? 24.987 10.022 -9.551 1.00 58.75 357 PRO A N 1
ATOM 2628 C CA . PRO A 1 357 ? 25.491 10.953 -8.555 1.00 58.75 357 PRO A CA 1
ATOM 2629 C C . PRO A 1 357 ? 24.349 11.269 -7.585 1.00 58.75 357 PRO A C 1
ATOM 2631 O O . PRO A 1 357 ? 23.645 12.247 -7.786 1.00 58.75 357 PRO A O 1
ATOM 2634 N N . ARG A 1 358 ? 24.136 10.383 -6.598 1.00 48.09 358 ARG A N 1
ATOM 2635 C CA . ARG A 1 358 ? 23.197 10.469 -5.464 1.00 48.09 358 ARG A CA 1
ATOM 2636 C C . ARG A 1 358 ? 22.132 11.558 -5.659 1.00 48.09 358 ARG A C 1
ATOM 2638 O O . ARG A 1 358 ? 22.228 12.621 -5.050 1.00 48.09 358 ARG A O 1
ATOM 2645 N N . LEU A 1 359 ? 21.163 11.325 -6.546 1.00 45.50 359 LEU A N 1
ATOM 2646 C CA . LEU A 1 359 ? 20.063 12.264 -6.735 1.00 45.50 359 LEU A CA 1
ATOM 2647 C C . LEU A 1 359 ? 19.032 11.998 -5.633 1.00 45.50 359 LEU A C 1
ATOM 2649 O O . LEU A 1 359 ? 18.466 10.909 -5.599 1.00 45.50 359 LEU A O 1
ATOM 2653 N N . PRO A 1 360 ? 18.762 12.957 -4.735 1.00 45.03 360 PRO A N 1
ATOM 2654 C CA . PRO A 1 360 ? 17.679 12.828 -3.762 1.00 45.03 360 PRO A CA 1
ATOM 2655 C C . PRO A 1 360 ? 16.267 12.838 -4.388 1.00 45.03 360 PRO A C 1
ATOM 2657 O O . PRO A 1 360 ? 15.292 12.690 -3.657 1.00 45.03 360 PRO A O 1
ATOM 2660 N N . ASP A 1 361 ? 16.150 12.987 -5.713 1.00 43.72 361 ASP A N 1
ATOM 2661 C CA . ASP A 1 361 ? 14.937 13.476 -6.381 1.00 43.72 361 ASP A CA 1
ATOM 2662 C C . ASP A 1 361 ? 14.245 12.471 -7.329 1.00 43.72 361 ASP A C 1
ATOM 2664 O O . ASP A 1 361 ? 13.280 12.843 -7.992 1.00 43.72 361 ASP A O 1
ATOM 2668 N N . TYR A 1 362 ? 14.689 11.209 -7.425 1.00 43.59 362 TYR A N 1
ATOM 2669 C CA . TYR A 1 362 ? 14.120 10.263 -8.410 1.00 43.59 362 TYR A CA 1
ATOM 2670 C C . TYR A 1 362 ? 12.871 9.497 -7.955 1.00 43.59 362 TYR A C 1
ATOM 2672 O O . TYR A 1 362 ? 12.283 8.742 -8.730 1.00 43.59 362 TYR A O 1
ATOM 2680 N N . VAL A 1 363 ? 12.385 9.746 -6.737 1.00 50.47 363 VAL A N 1
ATOM 2681 C CA . VAL A 1 363 ? 10.977 9.468 -6.447 1.00 50.47 363 VAL A CA 1
ATOM 2682 C C . VAL A 1 363 ? 10.204 10.628 -7.053 1.00 50.47 363 VAL A C 1
ATOM 2684 O O . VAL A 1 363 ? 10.106 11.696 -6.446 1.00 50.47 363 VAL A O 1
ATOM 2687 N N . SER A 1 364 ? 9.708 10.434 -8.277 1.00 46.25 364 SER A N 1
ATOM 2688 C CA . SER A 1 364 ? 8.772 11.359 -8.910 1.00 46.25 364 SER A CA 1
ATOM 2689 C C . SER A 1 364 ? 7.740 11.820 -7.879 1.00 46.25 364 SER A C 1
ATOM 2691 O O . SER A 1 364 ? 7.272 11.030 -7.051 1.00 46.25 364 SER A O 1
ATOM 2693 N N . ALA A 1 365 ? 7.432 13.123 -7.880 1.00 44.12 365 ALA A N 1
ATOM 2694 C CA . ALA A 1 365 ? 6.425 13.669 -6.980 1.00 44.12 365 ALA A CA 1
ATOM 2695 C C . ALA A 1 365 ? 5.174 12.779 -7.051 1.00 44.12 365 ALA A C 1
ATOM 2697 O O . ALA A 1 365 ? 4.775 12.423 -8.162 1.00 44.12 365 ALA A O 1
ATOM 2698 N N . PRO A 1 366 ? 4.592 12.384 -5.904 1.00 52.91 366 PRO A N 1
ATOM 2699 C CA . PRO A 1 366 ? 3.536 11.385 -5.873 1.00 52.91 366 PRO A CA 1
ATOM 2700 C C . PRO A 1 366 ? 2.415 11.796 -6.828 1.00 52.91 366 PRO A C 1
ATOM 2702 O O . PRO A 1 366 ? 1.743 12.803 -6.615 1.00 52.91 366 PRO A O 1
ATOM 2705 N N . ASP A 1 367 ? 2.235 11.005 -7.882 1.00 53.69 367 ASP A N 1
ATOM 2706 C CA . ASP A 1 367 ? 1.251 11.218 -8.949 1.00 53.69 367 ASP A CA 1
ATOM 2707 C C . ASP A 1 367 ? -0.190 10.920 -8.490 1.00 53.69 367 ASP A C 1
ATOM 2709 O O . ASP A 1 367 ? -1.148 11.124 -9.232 1.00 53.69 367 ASP A O 1
ATOM 2713 N N . GLY A 1 368 ? -0.356 10.446 -7.248 1.00 52.44 368 GLY A N 1
ATOM 2714 C CA . GLY A 1 368 ? -1.632 10.010 -6.681 1.00 52.44 368 GLY A CA 1
ATOM 2715 C C . GLY A 1 368 ? -2.139 8.679 -7.247 1.00 52.44 368 GLY A C 1
ATOM 2716 O O . GLY A 1 368 ? -3.189 8.207 -6.815 1.00 52.44 368 GLY A O 1
ATOM 2717 N N . LEU A 1 369 ? -1.399 8.074 -8.179 1.00 55.09 369 LEU A N 1
ATOM 2718 C CA . LEU A 1 369 ? -1.724 6.820 -8.859 1.00 55.09 369 LEU A CA 1
ATOM 2719 C C . LEU A 1 369 ? -0.796 5.679 -8.433 1.00 55.09 369 LEU A C 1
ATOM 2721 O O . LEU A 1 369 ? -1.113 4.517 -8.670 1.00 55.09 369 LEU A O 1
ATOM 2725 N N . SER A 1 370 ? 0.305 5.997 -7.757 1.00 60.78 370 SER A N 1
ATOM 2726 C CA . SER A 1 370 ? 1.298 5.033 -7.297 1.00 60.78 370 SER A CA 1
ATOM 2727 C C . SER A 1 370 ? 1.315 4.887 -5.767 1.00 60.78 370 SER A C 1
ATOM 2729 O O . SER A 1 370 ? 1.284 5.870 -5.024 1.00 60.78 370 SER A O 1
ATOM 2731 N N . ILE A 1 371 ? 1.416 3.649 -5.284 1.00 59.31 371 ILE A N 1
ATOM 2732 C CA . ILE A 1 371 ? 1.871 3.297 -3.935 1.00 59.31 371 ILE A CA 1
ATOM 2733 C C . ILE A 1 371 ? 3.398 3.218 -3.959 1.00 59.31 371 ILE A C 1
ATOM 2735 O O . ILE A 1 371 ? 3.967 2.636 -4.876 1.00 59.31 371 ILE A O 1
ATOM 2739 N N . TYR A 1 372 ? 4.058 3.734 -2.924 1.00 61.62 372 TYR A N 1
ATOM 2740 C CA . TYR A 1 372 ? 5.503 3.610 -2.747 1.00 61.62 372 TYR A CA 1
ATOM 2741 C C . TYR A 1 372 ? 5.807 2.930 -1.418 1.00 61.62 372 TYR A C 1
ATOM 2743 O O . TYR A 1 372 ? 5.325 3.337 -0.365 1.00 61.62 372 TYR A O 1
ATOM 2751 N N . GLU A 1 373 ? 6.660 1.924 -1.460 1.00 58.03 373 GLU A N 1
ATOM 2752 C CA . GLU A 1 373 ? 6.991 1.065 -0.344 1.00 58.03 373 GLU A CA 1
ATOM 2753 C C . GLU A 1 373 ? 8.503 0.988 -0.169 1.00 58.03 373 GLU A C 1
ATOM 2755 O O . GLU A 1 373 ? 9.192 0.354 -0.956 1.00 58.03 373 GLU A O 1
ATOM 2760 N N . ALA A 1 374 ? 9.049 1.587 0.884 1.00 56.19 374 ALA A N 1
ATOM 2761 C CA . ALA A 1 374 ? 10.444 1.329 1.214 1.00 56.19 374 ALA A CA 1
ATOM 2762 C C . ALA A 1 374 ? 10.596 -0.069 1.840 1.00 56.19 374 ALA A C 1
ATOM 2764 O O . ALA A 1 374 ? 9.840 -0.444 2.742 1.00 56.19 374 ALA A O 1
ATOM 2765 N N . ARG A 1 375 ? 11.589 -0.830 1.377 1.00 56.94 375 ARG A N 1
ATOM 2766 C CA . ARG A 1 375 ? 11.935 -2.175 1.850 1.00 56.94 375 ARG A CA 1
ATOM 2767 C C . ARG A 1 375 ? 13.427 -2.281 2.139 1.00 56.94 375 ARG A C 1
ATOM 2769 O O . ARG A 1 375 ? 14.228 -1.466 1.692 1.00 56.94 375 ARG A O 1
ATOM 2776 N N . THR A 1 376 ? 13.792 -3.344 2.843 1.00 62.56 376 THR A N 1
ATOM 2777 C CA . THR A 1 376 ? 15.159 -3.860 2.829 1.00 62.56 376 THR A CA 1
ATOM 2778 C C . THR A 1 376 ? 15.183 -5.108 1.954 1.00 62.56 376 THR A C 1
ATOM 2780 O O . THR A 1 376 ? 14.441 -6.054 2.220 1.00 62.56 376 THR A O 1
ATOM 2783 N N . ILE A 1 377 ? 16.010 -5.119 0.909 1.00 66.31 377 ILE A N 1
ATOM 2784 C CA . ILE A 1 377 ? 16.216 -6.280 0.033 1.00 66.31 377 ILE A CA 1
ATOM 2785 C C . ILE A 1 377 ? 17.671 -6.707 0.203 1.00 66.31 377 ILE A C 1
ATOM 2787 O O . ILE A 1 377 ? 18.573 -5.951 -0.135 1.00 66.31 377 ILE A O 1
ATOM 2791 N N . ASP A 1 378 ? 17.884 -7.886 0.795 1.00 74.12 378 ASP A N 1
ATOM 2792 C CA . ASP A 1 378 ? 19.214 -8.436 1.102 1.00 74.12 378 ASP A CA 1
ATOM 2793 C C . ASP A 1 378 ? 20.149 -7.449 1.833 1.00 74.12 378 ASP A C 1
ATOM 2795 O O . ASP A 1 378 ? 21.334 -7.363 1.551 1.00 74.12 378 ASP A O 1
ATOM 2799 N N . GLY A 1 379 ? 19.609 -6.690 2.792 1.00 64.62 379 GLY A N 1
ATOM 2800 C CA . GLY A 1 379 ? 20.377 -5.726 3.594 1.00 64.62 379 GLY A CA 1
ATOM 2801 C C . GLY A 1 379 ? 20.451 -4.310 3.014 1.00 64.62 379 GLY A C 1
ATOM 2802 O O . GLY A 1 379 ? 20.876 -3.400 3.723 1.00 64.62 379 GLY A O 1
ATOM 2803 N N . HIS A 1 380 ? 19.961 -4.086 1.790 1.00 59.97 380 HIS A N 1
ATOM 2804 C CA . HIS A 1 380 ? 20.011 -2.776 1.136 1.00 59.97 380 HIS A CA 1
ATOM 2805 C C . HIS A 1 380 ? 18.682 -2.026 1.189 1.00 59.97 380 HIS A C 1
ATOM 2807 O O . HIS A 1 380 ? 17.625 -2.648 1.031 1.00 59.97 380 HIS A O 1
ATOM 2813 N N . PRO A 1 381 ? 18.712 -0.692 1.361 1.00 62.91 381 PRO A N 1
ATOM 2814 C CA . PRO A 1 381 ? 17.539 0.147 1.174 1.00 62.91 381 PRO A CA 1
ATOM 2815 C C . PRO A 1 381 ? 17.006 0.024 -0.253 1.00 62.91 381 PRO A C 1
ATOM 2817 O O . PRO A 1 381 ? 17.745 0.174 -1.230 1.00 62.91 381 PRO A O 1
ATOM 2820 N N . ALA A 1 382 ? 15.707 -0.218 -0.356 1.00 60.62 382 ALA A N 1
ATOM 2821 C CA . ALA A 1 382 ? 14.993 -0.310 -1.611 1.00 60.62 382 ALA A CA 1
ATOM 2822 C C . ALA A 1 382 ? 13.689 0.488 -1.557 1.00 60.62 382 ALA A C 1
ATOM 2824 O O . ALA A 1 382 ? 13.092 0.632 -0.492 1.00 60.62 382 ALA A O 1
ATOM 2825 N N . VAL A 1 383 ? 13.223 0.966 -2.705 1.00 69.94 383 VAL A N 1
ATOM 2826 C CA . VAL A 1 383 ? 11.890 1.541 -2.898 1.00 69.94 383 VAL A CA 1
ATOM 2827 C C . VAL A 1 383 ? 11.155 0.673 -3.905 1.00 69.94 383 VAL A C 1
ATOM 2829 O O . VAL A 1 383 ? 11.635 0.462 -5.009 1.00 69.94 383 VAL A O 1
ATOM 2832 N N . VAL A 1 384 ? 9.988 0.168 -3.536 1.00 69.94 384 VAL A N 1
ATOM 2833 C CA . VAL A 1 384 ? 9.088 -0.570 -4.415 1.00 69.94 384 VAL A CA 1
ATOM 2834 C C . VAL A 1 384 ? 7.894 0.315 -4.725 1.00 69.94 384 VAL A C 1
ATOM 2836 O O . VAL A 1 384 ? 7.174 0.736 -3.827 1.00 69.94 384 VAL A O 1
ATOM 2839 N N . ARG A 1 385 ? 7.681 0.630 -5.992 1.00 76.19 385 ARG A N 1
ATOM 2840 C CA . ARG A 1 385 ? 6.527 1.378 -6.478 1.00 76.19 385 ARG A CA 1
ATOM 2841 C C . ARG A 1 385 ? 5.521 0.394 -7.065 1.00 76.19 385 ARG A C 1
ATOM 2843 O O . ARG A 1 385 ? 5.908 -0.467 -7.847 1.00 76.19 385 ARG A O 1
ATOM 2850 N N . TYR A 1 386 ? 4.248 0.553 -6.720 1.00 71.31 386 TYR A N 1
ATOM 2851 C CA . TYR A 1 386 ? 3.125 -0.163 -7.324 1.00 71.31 386 TYR A CA 1
ATOM 2852 C C . TYR A 1 386 ? 2.158 0.844 -7.915 1.00 71.31 386 TYR A C 1
ATOM 2854 O O . TYR A 1 386 ? 1.817 1.815 -7.248 1.00 71.31 386 TYR A O 1
ATOM 2862 N N . SER A 1 387 ? 1.639 0.599 -9.106 1.00 68.88 387 SER A N 1
ATOM 2863 C CA . SER A 1 387 ? 0.573 1.439 -9.645 1.00 68.88 387 SER A CA 1
ATOM 2864 C C . SER A 1 387 ? -0.817 0.901 -9.250 1.00 68.88 387 SER A C 1
ATOM 2866 O O . SER A 1 387 ? -1.080 -0.295 -9.350 1.00 68.88 387 SER A O 1
ATOM 2868 N N . LEU A 1 388 ? -1.707 1.774 -8.763 1.00 52.19 388 LEU A N 1
ATOM 2869 C CA . LEU A 1 388 ? -3.035 1.444 -8.206 1.00 52.19 388 LEU A CA 1
ATOM 2870 C C . LEU A 1 388 ? -4.120 1.217 -9.263 1.00 52.19 388 LEU A C 1
ATOM 2872 O O . LEU A 1 388 ? -5.160 0.613 -8.983 1.00 52.19 388 LEU A O 1
ATOM 2876 N N . THR A 1 389 ? -3.940 1.773 -10.456 1.00 47.47 389 THR A N 1
ATOM 2877 C CA . THR A 1 389 ? -4.947 1.740 -11.518 1.00 47.47 389 THR A CA 1
ATOM 2878 C C . THR A 1 389 ? -4.786 0.493 -12.397 1.00 47.47 389 THR A C 1
ATOM 2880 O O . THR A 1 389 ? -3.984 -0.381 -12.131 1.00 47.47 389 THR A O 1
ATOM 2883 N N . GLY A 1 390 ? -5.657 0.278 -13.375 1.00 46.44 390 GLY A N 1
ATOM 2884 C CA . GLY A 1 390 ? -5.559 -0.876 -14.276 1.00 46.44 390 GLY A CA 1
ATOM 2885 C C . GLY A 1 390 ? -5.164 -0.410 -15.662 1.00 46.44 390 GLY A C 1
ATOM 2886 O O . GLY A 1 390 ? -5.895 -0.720 -16.596 1.00 46.44 390 GLY A O 1
ATOM 2887 N N . ASP A 1 391 ? -4.130 0.421 -15.795 1.00 46.53 391 ASP A N 1
ATOM 2888 C CA . ASP A 1 391 ? -3.616 0.866 -17.100 1.00 46.53 391 ASP A CA 1
ATOM 2889 C C . ASP A 1 391 ? -2.533 -0.106 -17.601 1.00 46.53 391 ASP A C 1
ATOM 2891 O O . ASP A 1 391 ? -1.983 -0.895 -16.835 1.00 46.53 391 ASP A O 1
ATOM 2895 N N . LEU A 1 392 ? -2.253 -0.101 -18.901 1.00 43.38 392 LEU A N 1
ATOM 2896 C CA . LEU A 1 392 ? -1.256 -0.983 -19.535 1.00 43.38 392 LEU A CA 1
ATOM 2897 C C . LEU A 1 392 ? 0.189 -0.665 -19.140 1.00 43.38 392 LEU A C 1
ATOM 2899 O O . LEU A 1 392 ? 1.077 -1.466 -19.389 1.00 43.38 392 LEU A O 1
ATOM 2903 N N . THR A 1 393 ? 0.409 0.477 -18.501 1.00 50.66 393 THR A N 1
ATOM 2904 C CA . THR A 1 393 ? 1.712 0.985 -18.057 1.00 50.66 393 THR A CA 1
ATOM 2905 C C . THR A 1 393 ? 2.011 0.651 -16.592 1.00 50.66 393 THR A C 1
ATOM 2907 O O . THR A 1 393 ? 2.776 1.348 -15.937 1.00 50.66 393 THR A O 1
ATOM 2910 N N . HIS A 1 394 ? 1.321 -0.330 -16.000 1.00 55.62 394 HIS A N 1
ATOM 2911 C CA . HIS A 1 394 ? 1.343 -0.525 -14.547 1.00 55.62 394 HIS A CA 1
ATOM 2912 C C . HIS A 1 394 ? 2.528 -1.358 -14.094 1.00 55.62 394 HIS A C 1
ATOM 2914 O O . HIS A 1 394 ? 2.476 -2.578 -13.961 1.00 55.62 394 HIS A O 1
ATOM 2920 N N . GLU A 1 395 ? 3.577 -0.598 -13.837 1.00 71.12 395 GLU A N 1
ATOM 2921 C CA . GLU A 1 395 ? 4.890 -0.994 -13.391 1.00 71.12 395 GLU A CA 1
ATOM 2922 C C . GLU A 1 395 ? 4.874 -1.362 -11.904 1.00 71.12 395 GLU A C 1
ATOM 2924 O O . GLU A 1 395 ? 4.503 -0.546 -11.053 1.00 71.12 395 GLU A O 1
ATOM 2929 N N . THR A 1 396 ? 5.313 -2.580 -11.568 1.00 78.25 396 THR A N 1
ATOM 2930 C CA . THR A 1 396 ? 6.015 -2.724 -10.289 1.00 78.25 396 THR A CA 1
ATOM 2931 C C . THR A 1 396 ? 7.450 -2.299 -10.541 1.00 78.25 396 THR A C 1
ATOM 2933 O O . THR A 1 396 ? 8.142 -2.950 -11.318 1.00 78.25 396 THR A O 1
ATOM 2936 N N . SER A 1 397 ? 7.895 -1.217 -9.914 1.00 83.00 397 SER A N 1
ATOM 2937 C CA . SER A 1 397 ? 9.280 -0.754 -10.026 1.00 83.00 397 SER A CA 1
ATOM 2938 C C . SER A 1 397 ? 9.993 -1.004 -8.708 1.00 83.00 397 SER A C 1
ATOM 2940 O O . SER A 1 397 ? 9.494 -0.607 -7.660 1.00 83.00 397 SER A O 1
ATOM 2942 N N . VAL A 1 398 ? 11.157 -1.637 -8.733 1.00 80.00 398 VAL A N 1
ATOM 2943 C CA . VAL A 1 398 ? 12.008 -1.833 -7.559 1.00 80.00 398 VAL A CA 1
ATOM 2944 C C . VAL A 1 398 ? 13.302 -1.073 -7.788 1.00 80.00 398 VAL A C 1
ATOM 2946 O O . VAL A 1 398 ? 14.066 -1.421 -8.680 1.00 80.00 398 VAL A O 1
ATOM 2949 N N . TYR A 1 399 ? 13.541 -0.062 -6.963 1.00 82.75 399 TYR A N 1
ATOM 2950 C CA . TYR A 1 399 ? 14.778 0.704 -6.881 1.00 82.75 399 TYR A CA 1
ATOM 2951 C C . TYR A 1 399 ? 15.585 0.166 -5.704 1.00 82.75 399 TYR A C 1
ATOM 2953 O O . TYR A 1 399 ? 15.058 0.094 -4.598 1.00 82.75 399 TYR A O 1
ATOM 2961 N N . ILE A 1 400 ? 16.846 -0.196 -5.898 1.00 78.69 400 ILE A N 1
ATOM 2962 C CA . ILE A 1 400 ? 17.775 -0.584 -4.832 1.00 78.69 400 ILE A CA 1
ATOM 2963 C C . ILE A 1 400 ? 18.983 0.335 -4.925 1.00 78.69 400 ILE A C 1
ATOM 2965 O O . ILE A 1 400 ? 19.652 0.373 -5.956 1.00 78.69 400 ILE A O 1
ATOM 2969 N N . PHE A 1 401 ? 19.287 1.051 -3.843 1.00 75.50 401 PHE A N 1
ATOM 2970 C CA . PHE A 1 401 ? 20.457 1.923 -3.798 1.00 75.50 401 PHE A CA 1
ATOM 2971 C C . PHE A 1 401 ? 21.584 1.280 -2.992 1.00 75.50 401 PHE A C 1
ATOM 2973 O O . PHE A 1 401 ? 21.449 1.008 -1.796 1.00 75.50 401 PHE A O 1
ATOM 2980 N N . HIS A 1 402 ? 22.729 1.080 -3.641 1.00 73.12 402 HIS A N 1
ATOM 2981 C CA . HIS A 1 402 ? 23.925 0.548 -3.008 1.00 73.12 402 HIS A CA 1
ATOM 2982 C C . HIS A 1 402 ? 24.862 1.680 -2.581 1.00 73.12 402 HIS A C 1
ATOM 2984 O O . HIS A 1 402 ? 25.677 2.176 -3.362 1.00 73.12 402 HIS A O 1
ATOM 2990 N N . GLU A 1 403 ? 24.755 2.091 -1.316 1.00 66.56 403 GLU A N 1
ATOM 2991 C CA . GLU A 1 403 ? 25.440 3.280 -0.796 1.00 66.56 403 GLU A CA 1
ATOM 2992 C C . GLU A 1 403 ? 26.967 3.225 -0.942 1.00 66.56 403 GLU A C 1
ATOM 2994 O O . GLU A 1 403 ? 27.576 4.231 -1.302 1.00 66.56 403 GLU A O 1
ATOM 2999 N N . ALA A 1 404 ? 27.584 2.056 -0.743 1.00 71.56 404 ALA A N 1
ATOM 3000 C CA . ALA A 1 404 ? 29.039 1.919 -0.811 1.00 71.56 404 ALA A CA 1
ATOM 3001 C C . ALA A 1 404 ? 29.607 2.146 -2.225 1.00 71.56 404 ALA A C 1
ATOM 3003 O O . ALA A 1 404 ? 30.744 2.594 -2.366 1.00 71.56 404 ALA A O 1
ATOM 3004 N N . THR A 1 405 ? 28.829 1.860 -3.275 1.00 76.19 405 THR A N 1
ATOM 3005 C CA . THR A 1 405 ? 29.269 2.025 -4.675 1.00 76.19 405 THR A CA 1
ATOM 3006 C C . THR A 1 405 ? 28.599 3.199 -5.385 1.00 76.19 405 THR A C 1
ATOM 3008 O O . THR A 1 405 ? 29.058 3.589 -6.460 1.00 76.19 405 THR A O 1
ATOM 3011 N N . GLY A 1 406 ? 27.529 3.760 -4.812 1.00 74.06 406 GLY A N 1
ATOM 3012 C CA . GLY A 1 406 ? 26.694 4.775 -5.455 1.00 74.06 406 GLY A CA 1
ATOM 3013 C C . GLY A 1 406 ? 25.951 4.255 -6.690 1.00 74.06 406 GLY A C 1
ATOM 3014 O O . GLY A 1 406 ? 25.675 5.031 -7.603 1.00 74.06 406 GLY A O 1
ATOM 3015 N N . ILE A 1 407 ? 25.692 2.946 -6.758 1.00 81.44 407 ILE A N 1
ATOM 3016 C CA . ILE A 1 407 ? 24.961 2.315 -7.863 1.00 81.44 407 ILE A CA 1
ATOM 3017 C C . ILE A 1 407 ? 23.487 2.204 -7.479 1.00 81.44 407 ILE A C 1
ATOM 3019 O O . ILE A 1 407 ? 23.165 1.768 -6.373 1.00 81.44 407 ILE A O 1
ATOM 3023 N N . GLU A 1 408 ? 22.608 2.577 -8.402 1.00 82.00 408 GLU A N 1
ATOM 3024 C CA . GLU A 1 408 ? 21.183 2.284 -8.335 1.00 82.00 408 GLU A CA 1
ATOM 3025 C C . GLU A 1 408 ? 20.854 1.132 -9.289 1.00 82.00 408 GLU A C 1
ATOM 3027 O O . GLU A 1 408 ? 21.285 1.119 -10.446 1.00 82.00 408 GLU A O 1
ATOM 3032 N N . TYR A 1 409 ? 20.097 0.167 -8.779 1.00 85.00 409 TYR A N 1
ATOM 3033 C CA . TYR A 1 409 ? 19.497 -0.912 -9.550 1.00 85.00 409 TYR A CA 1
ATOM 3034 C C . TYR A 1 409 ? 17.998 -0.651 -9.620 1.00 85.00 409 TYR A C 1
ATOM 3036 O O . TYR A 1 409 ? 17.341 -0.565 -8.586 1.00 85.00 409 TYR A O 1
ATOM 3044 N N . LEU A 1 410 ? 17.461 -0.538 -10.822 1.00 87.38 410 LEU A N 1
ATOM 3045 C CA . LEU A 1 410 ? 16.048 -0.355 -11.095 1.00 87.38 410 LEU A CA 1
ATOM 3046 C C . LEU A 1 410 ? 15.560 -1.536 -11.934 1.00 87.38 410 LEU A C 1
ATOM 3048 O O . LEU A 1 410 ? 16.079 -1.800 -13.014 1.00 87.38 410 LEU A O 1
ATOM 3052 N N . VAL A 1 411 ? 14.548 -2.243 -11.444 1.00 86.44 411 VAL A N 1
ATOM 3053 C CA . VAL A 1 411 ? 13.819 -3.249 -12.225 1.00 86.44 411 VAL A CA 1
ATOM 3054 C C . VAL A 1 411 ? 12.370 -2.815 -12.321 1.00 86.44 411 VAL A C 1
ATOM 3056 O O . VAL A 1 411 ? 11.739 -2.542 -11.304 1.00 86.44 411 VAL A O 1
ATOM 3059 N N . VAL A 1 412 ? 11.846 -2.747 -13.537 1.00 85.75 412 VAL A N 1
ATOM 3060 C CA . VAL A 1 412 ? 10.489 -2.309 -13.848 1.00 85.75 412 VAL A CA 1
ATOM 3061 C C . VAL A 1 412 ? 9.755 -3.464 -14.511 1.00 85.75 412 VAL A C 1
ATOM 3063 O O . VAL A 1 412 ? 10.095 -3.885 -15.607 1.00 85.75 412 VAL A O 1
ATOM 3066 N N . GLY A 1 413 ? 8.747 -4.010 -13.846 1.00 80.81 413 GLY A N 1
ATOM 3067 C CA . GLY A 1 413 ? 7.897 -5.056 -14.397 1.00 80.81 413 GLY A CA 1
ATOM 3068 C C . GLY A 1 413 ? 6.788 -4.481 -15.267 1.00 80.81 413 GLY A C 1
ATOM 3069 O O . GLY A 1 413 ? 5.878 -3.864 -14.725 1.00 80.81 413 GLY A O 1
ATOM 3070 N N . VAL A 1 414 ? 6.830 -4.703 -16.582 1.00 75.12 414 VAL A N 1
ATOM 3071 C CA . VAL A 1 414 ? 5.943 -4.032 -17.557 1.00 75.12 414 VAL A CA 1
ATOM 3072 C C . VAL A 1 414 ? 4.714 -4.886 -17.919 1.00 75.12 414 VAL A C 1
ATOM 3074 O O . VAL A 1 414 ? 3.656 -4.356 -18.252 1.00 75.12 414 VAL A O 1
ATOM 3077 N N . SER A 1 415 ? 4.792 -6.220 -17.806 1.00 68.06 415 SER A N 1
ATOM 3078 C CA . SER A 1 415 ? 3.671 -7.118 -18.155 1.00 68.06 415 SER A CA 1
ATOM 3079 C C . SER A 1 415 ? 2.667 -7.296 -17.005 1.00 68.06 415 SER A C 1
ATOM 3081 O O . SER A 1 415 ? 3.017 -7.908 -16.003 1.00 68.06 415 SER A O 1
ATOM 3083 N N . PRO A 1 416 ? 1.372 -6.956 -17.144 1.00 57.19 416 PRO A N 1
ATOM 3084 C CA . PRO A 1 416 ? 0.371 -7.141 -16.082 1.00 57.19 416 PRO A CA 1
ATOM 3085 C C . PRO A 1 416 ? 0.082 -8.610 -15.706 1.00 57.19 416 PRO A C 1
ATOM 3087 O O . PRO A 1 416 ? -0.670 -8.864 -14.767 1.00 57.19 416 PRO A O 1
ATOM 3090 N N . ARG A 1 417 ? 0.626 -9.592 -16.442 1.00 57.47 417 ARG A N 1
ATOM 3091 C CA . ARG A 1 417 ? 0.335 -11.027 -16.254 1.00 57.47 417 ARG A CA 1
ATOM 3092 C C . ARG A 1 417 ? 1.523 -11.846 -15.744 1.00 57.47 417 ARG A C 1
ATOM 3094 O O . ARG A 1 417 ? 1.292 -12.877 -15.119 1.00 57.47 417 ARG A O 1
ATOM 3101 N N . ALA A 1 418 ? 2.757 -11.410 -16.007 1.00 53.12 418 ALA A N 1
ATOM 3102 C CA . ALA A 1 418 ? 3.974 -12.119 -15.596 1.00 53.12 418 ALA A CA 1
ATOM 3103 C C . ALA A 1 418 ? 5.068 -11.189 -15.045 1.00 53.12 418 ALA A C 1
ATOM 3105 O O . ALA A 1 418 ? 5.768 -11.578 -14.118 1.00 53.12 418 ALA A O 1
ATOM 3106 N N . GLY A 1 419 ? 5.198 -9.962 -15.561 1.00 54.66 419 GLY A N 1
ATOM 3107 C CA . GLY A 1 419 ? 6.199 -8.995 -15.095 1.00 54.66 419 GLY A CA 1
ATOM 3108 C C . GLY A 1 419 ? 5.749 -8.100 -13.949 1.00 54.66 419 GLY A C 1
ATOM 3109 O O . GLY A 1 419 ? 6.570 -7.640 -13.179 1.00 54.66 419 GLY A O 1
ATOM 3110 N N . GLY A 1 420 ? 4.450 -7.901 -13.776 1.00 56.53 420 GLY A N 1
ATOM 3111 C CA . GLY A 1 420 ? 3.865 -7.016 -12.777 1.00 56.53 420 GLY A CA 1
ATOM 3112 C C . GLY A 1 420 ? 3.670 -7.682 -11.422 1.00 56.53 420 GLY A C 1
ATOM 3113 O O . GLY A 1 420 ? 3.204 -7.013 -10.505 1.00 56.53 420 GLY A O 1
ATOM 3114 N N . SER A 1 421 ? 4.005 -8.975 -11.275 1.00 72.69 421 SER A N 1
ATOM 3115 C CA . SER A 1 421 ? 4.027 -9.605 -9.953 1.00 72.69 421 SER A CA 1
ATOM 3116 C C . SER A 1 421 ? 5.183 -9.012 -9.151 1.00 72.69 421 SER A C 1
ATOM 3118 O O . SER A 1 421 ? 6.339 -9.183 -9.555 1.00 72.69 421 SER A O 1
ATOM 3120 N N . PRO A 1 422 ? 4.910 -8.365 -8.005 1.00 73.19 422 PRO A N 1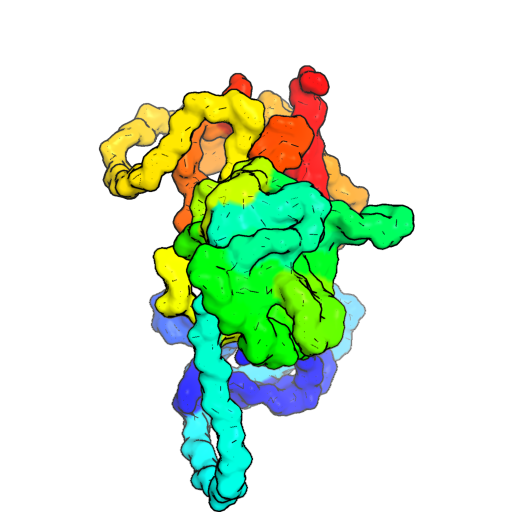
ATOM 3121 C CA . PRO A 1 422 ? 5.955 -7.792 -7.173 1.00 73.19 422 PRO A CA 1
ATOM 3122 C C . PRO A 1 422 ? 7.066 -8.763 -6.817 1.00 73.19 422 PRO A C 1
ATOM 3124 O O . PRO A 1 422 ? 8.231 -8.382 -6.807 1.00 73.19 422 PRO A O 1
ATOM 3127 N N . ASP A 1 423 ? 6.722 -10.025 -6.575 1.00 79.12 423 ASP A N 1
ATOM 3128 C CA . ASP A 1 423 ? 7.690 -11.027 -6.144 1.00 79.12 423 ASP A CA 1
ATOM 3129 C C . ASP A 1 423 ? 8.720 -11.337 -7.236 1.00 79.12 423 ASP A C 1
ATOM 3131 O O . ASP A 1 423 ? 9.893 -11.528 -6.923 1.00 79.12 423 ASP A O 1
ATOM 3135 N N . ILE A 1 424 ? 8.310 -11.319 -8.510 1.00 82.88 424 ILE A N 1
ATOM 3136 C CA . ILE A 1 424 ? 9.207 -11.547 -9.652 1.00 82.88 424 ILE A CA 1
ATOM 3137 C C . ILE A 1 424 ? 10.159 -10.360 -9.819 1.00 82.88 424 ILE A C 1
ATOM 3139 O O . ILE A 1 424 ? 11.369 -10.556 -9.909 1.00 82.88 424 ILE A O 1
ATOM 3143 N N . VAL A 1 425 ? 9.639 -9.128 -9.788 1.00 85.44 425 VAL A N 1
ATOM 3144 C CA . VAL A 1 425 ? 10.463 -7.911 -9.915 1.00 85.44 425 VAL A CA 1
ATOM 3145 C C . VAL A 1 425 ? 11.437 -7.783 -8.744 1.00 85.44 425 VAL A C 1
ATOM 3147 O O . VAL A 1 425 ? 12.604 -7.452 -8.935 1.00 85.44 425 VAL A O 1
ATOM 3150 N N . ILE A 1 426 ? 10.989 -8.101 -7.527 1.00 82.94 426 ILE A N 1
ATOM 3151 C CA . ILE A 1 426 ? 11.835 -8.100 -6.329 1.00 82.94 426 ILE A CA 1
ATOM 3152 C C . ILE A 1 426 ? 12.908 -9.186 -6.412 1.00 82.94 426 ILE A C 1
ATOM 3154 O O . ILE A 1 426 ? 14.050 -8.922 -6.037 1.00 82.94 426 ILE A O 1
ATOM 3158 N N . ALA A 1 427 ? 12.573 -10.392 -6.879 1.00 86.06 427 ALA A N 1
ATOM 3159 C CA . ALA A 1 427 ? 13.543 -11.472 -7.050 1.00 86.06 427 ALA A CA 1
ATOM 3160 C C . ALA A 1 427 ? 14.620 -11.108 -8.085 1.00 86.06 427 ALA A C 1
ATOM 3162 O O . ALA A 1 427 ? 15.808 -11.244 -7.791 1.00 86.06 427 ALA A O 1
ATOM 3163 N N . ALA A 1 428 ? 14.220 -10.549 -9.229 1.00 88.69 428 ALA A N 1
ATOM 3164 C CA . ALA A 1 428 ? 15.141 -10.072 -10.256 1.00 88.69 428 ALA A CA 1
ATOM 3165 C C . ALA A 1 428 ? 16.018 -8.910 -9.756 1.00 88.69 428 ALA A C 1
ATOM 3167 O O . ALA A 1 428 ? 17.233 -8.917 -9.938 1.00 88.69 428 ALA A O 1
ATOM 3168 N N . ALA A 1 429 ? 15.446 -7.932 -9.047 1.00 87.38 429 ALA A N 1
ATOM 3169 C CA . ALA A 1 429 ? 16.230 -6.847 -8.453 1.00 87.38 429 ALA A CA 1
ATOM 3170 C C . ALA A 1 429 ? 17.250 -7.379 -7.430 1.00 87.38 429 ALA A C 1
ATOM 3172 O O . ALA A 1 429 ? 18.395 -6.931 -7.378 1.00 87.38 429 ALA A O 1
ATOM 3173 N N . ARG A 1 430 ? 16.857 -8.391 -6.651 1.00 86.69 430 ARG A N 1
ATOM 3174 C CA . ARG A 1 430 ? 17.717 -9.057 -5.670 1.00 86.69 430 ARG A CA 1
ATOM 3175 C C . ARG A 1 430 ? 18.886 -9.808 -6.318 1.00 86.69 430 ARG A C 1
ATOM 3177 O O . ARG A 1 430 ? 19.998 -9.774 -5.791 1.00 86.69 430 ARG A O 1
ATOM 3184 N N . SER A 1 431 ? 18.673 -10.486 -7.445 1.00 90.19 431 SER A N 1
ATOM 3185 C CA . SER A 1 431 ? 19.729 -11.264 -8.109 1.00 90.19 431 SER A CA 1
ATOM 3186 C C . SER A 1 431 ? 20.825 -10.389 -8.713 1.00 90.19 431 SER A C 1
ATOM 3188 O O . SER A 1 431 ? 21.996 -10.770 -8.670 1.00 90.19 431 SER A O 1
ATOM 3190 N N . LEU A 1 432 ? 20.466 -9.202 -9.221 1.00 86.69 432 LEU A N 1
ATOM 3191 C CA . LEU A 1 432 ? 21.429 -8.229 -9.752 1.00 86.69 432 LEU A CA 1
ATOM 3192 C C . LEU A 1 432 ? 22.475 -7.843 -8.699 1.00 86.69 432 LEU A C 1
ATOM 3194 O O . LEU A 1 432 ? 23.635 -7.603 -9.032 1.00 86.69 432 LEU A O 1
ATOM 3198 N N . TYR A 1 433 ? 22.072 -7.848 -7.427 1.00 74.31 433 TYR A N 1
ATOM 3199 C CA . TYR A 1 433 ? 22.945 -7.542 -6.306 1.00 74.31 433 TYR A CA 1
ATOM 3200 C C . TYR A 1 433 ? 23.801 -8.740 -5.854 1.00 74.31 433 TYR A C 1
ATOM 3202 O O . TYR A 1 433 ? 25.014 -8.602 -5.707 1.00 74.31 433 TYR A O 1
ATOM 3210 N N . ARG A 1 434 ? 23.222 -9.941 -5.696 1.00 74.88 434 ARG A N 1
ATOM 3211 C CA . ARG A 1 434 ? 23.954 -11.132 -5.197 1.00 74.88 434 ARG A CA 1
ATOM 3212 C C . ARG A 1 434 ? 25.170 -11.516 -6.042 1.00 74.88 434 ARG A C 1
ATOM 3214 O O . ARG A 1 434 ? 26.142 -12.061 -5.526 1.00 74.88 434 ARG A O 1
ATOM 3221 N N . ALA A 1 435 ? 25.139 -11.221 -7.337 1.00 60.62 435 ALA A N 1
ATOM 3222 C CA . ALA A 1 435 ? 26.245 -11.494 -8.248 1.00 60.62 435 ALA A CA 1
ATOM 3223 C C . ALA A 1 435 ? 27.444 -10.528 -8.090 1.00 60.62 435 ALA A C 1
ATOM 3225 O O . ALA A 1 435 ? 28.443 -10.674 -8.796 1.00 60.62 435 ALA A O 1
ATOM 3226 N N . ALA A 1 436 ? 27.369 -9.524 -7.206 1.00 57.16 436 ALA A N 1
ATOM 3227 C CA . ALA A 1 436 ? 28.450 -8.567 -6.962 1.00 57.16 436 ALA A CA 1
ATOM 3228 C C . ALA A 1 436 ? 29.537 -9.066 -5.985 1.00 57.16 436 ALA A C 1
ATOM 3230 O O . ALA A 1 436 ? 30.605 -8.460 -5.944 1.00 57.16 436 ALA A O 1
ATOM 3231 N N . GLY A 1 437 ? 29.322 -10.194 -5.295 1.00 53.41 437 GLY A N 1
ATOM 3232 C CA . GLY A 1 437 ? 30.363 -10.888 -4.528 1.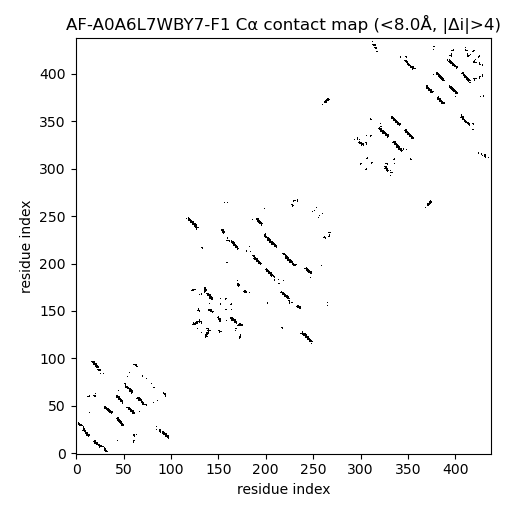00 53.41 437 GLY A CA 1
ATOM 3233 C C . GLY A 1 437 ? 30.690 -10.278 -3.162 1.00 53.41 437 GLY A C 1
ATOM 3234 O O . GLY A 1 437 ? 31.860 -10.001 -2.897 1.00 53.41 437 GLY A O 1
ATOM 3235 N N . GLU A 1 438 ? 29.677 -10.131 -2.303 1.00 48.47 438 GLU A N 1
ATOM 3236 C CA . GLU A 1 438 ? 29.848 -10.061 -0.840 1.00 48.47 438 GLU A CA 1
ATOM 3237 C C . GLU A 1 438 ? 29.479 -11.391 -0.172 1.00 48.47 438 GLU A C 1
ATOM 3239 O O . GLU A 1 438 ? 28.466 -12.006 -0.588 1.00 48.47 438 GLU A O 1
#

Secondary structure (DSSP, 8-state):
--------EEEEEE-SSSEEEEEEE-TT--B---EEEE-TTSPEEEEEEBTTT--EEEEETTT--EEEEE--TT-S-TT--HHHHHHHHHHH-EEEE----PPPPP------PPPPPP-EEEEE-EE-TTS---STTEEEEEEE-TTS-EEE--BHHHHHSS---EEEEESB-TTS-B-HHHHTT--TT-EEEEEEETTEEEEEEEEEEEES-TT-SEEEEEEEEEEEEESS--SBPPTT--EEEEESPPP--GGG-SS-----S--PPPTT--SPPPP------S-S---S-TTSS--B--HHHHHTSTT-----PPTT-EEEEEEESGGG-EEEEEEEE-TTSSEEEEEEEEE----TT-S----SSEEEEEEEETTEEEEEEEE-S--TT--EEEEEEETTTTEEEEEEE--TTTTS-HHHHHHHHHHHHHTT--

Mean predicted aligned error: 18.44 Å

Nearest PDB structures (foldseek):
  4yfm-assembly2_B  TM=5.428E-01  e=8.370E-01  Mycobacteroides abscessus
  3g35-assembly1_A  TM=5.856E-01  e=1.100E+00  Escherichia coli
  6pny-assembly1_A  TM=3.612E-01  e=7.106E-01  Francisella tularensis subsp. tularensis SCHU S4
  7au1-assembly1_A  TM=4.256E-01  e=1.611E+00  Pseudomonas aeruginosa PAO1
  7ony-assembly1_A  TM=4.652E-01  e=2.633E+00  Pseudomonas aeruginosa PAO1

pLDDT: mean 71.78, std 19.15, range [28.44, 96.12]

Radius of gyration: 27.96 Å; Cα contacts (8 Å, |Δi|>4): 899; chains: 1; bounding box: 76×47×75 Å